Protein AF-A0A7G5SZK9-F1 (afdb_monomer)

Solvent-accessible surface area (backbone atoms only — not comparable to full-atom values): 21863 Å² total; per-residue (Å²): 142,78,86,82,78,80,78,78,75,73,56,66,64,56,52,53,51,54,46,50,54,48,51,48,49,55,51,45,63,61,60,71,59,73,87,65,87,59,78,62,55,69,60,52,50,52,51,52,51,54,49,51,51,47,52,50,53,28,52,51,34,37,75,76,71,31,67,70,58,15,52,53,50,42,54,53,47,50,51,51,49,45,47,75,78,35,41,68,57,52,53,50,48,63,70,43,38,68,59,50,54,51,50,50,54,43,50,52,51,48,53,52,53,48,52,55,40,54,75,68,38,42,29,56,56,50,50,29,46,58,41,27,78,73,40,34,79,42,56,31,34,37,41,92,92,45,75,36,22,32,41,56,42,50,44,50,11,29,15,43,27,42,47,39,50,75,73,66,58,44,62,72,38,23,41,29,37,34,56,70,44,52,76,59,51,64,21,42,49,39,4,39,33,35,42,12,14,27,26,38,28,45,62,83,85,53,43,52,73,61,36,53,48,51,45,57,79,63,59,46,48,29,36,42,32,31,59,93,48,48,67,44,51,59,70,36,53,87,78,49,63,85,82,45,46,64,28,41,32,62,96,66,87,71,64,65,61,84,88,57,89,78,76,64,91,41,100,39,33,43,44,47,48,46,33,75,39,68,54,45,82,92,70,79,49,63,34,79,23,18,75,24,69,34,35,25,33,61,39,82,31,99,81,70,54,69,39,77,42,82,33,22,35,48,54,34,50,52,53,18,44,50,50,34,58,75,66,66,60,51,56,84,34,25,32,32,35,43,49,59,44,41,37,58,68,24,45,29,37,51,48,26,36,30,42,75,57,50,14,25,34,33,47,37,67,64,69,50,51,88,44,47,48,59,47,29,44,75,65,61,11,36,33,68,70,83,55,80,68,55,56,57,49,38,71,71,40,82,89,54,84,55,78,73,68,41,59,60,113

Secondary structure (DSSP, 8-state):
----------HHHHHHHHHHHHHHHHHHHHHSS----S--HHHHHHHHHHHHHHHHHHHHHHHHT-HHHHHHHHHHHHHHHHHHHHHHHHHHHHHHHHHHHHHHHHHHHHHHHHHHHHHHT--HHHHHHHHHHH-TTSEEEEETTEEEEHHHHHHHHHHHHHHHHHTT--TT-BEEEE--SSTHHHHHHHHHHHTT-BEEE--TT--HHHHHHHHHHTT-SEEEEEGGGHHHHHHTTTTS-TTSEEEEE--S-----SSS----S-TTBHHHHHHHSPPPPP---SS--TTSEEEEEEEE-TTSSEEEEEEEHHHHHHHHHHHHHHTT--TT-EEEE-S-TTSIIIIIIIHHHHHHH--EEEE-SS--STTHHHHHHHTT-SEE---HHHHHHHHTSPP-GGGGSS---

Organism: Dioryctria abietella (NCBI:txid305662)

InterPro domains:
  IPR000873 AMP-dependent synthetase/ligase domain [PF00501] (128-400)
  IPR020845 AMP-binding, conserved site [PS00455] (296-307)
  IPR042099 ANL, N-terminal domain [G3DSA:3.40.50.12780] (118-409)

Foldseek 3Di:
DDDDDPPPPPCVVVVVVVVVVVVVVVVVVVVPPDPCPDDPVVLVVVLVVLVVVLVVQLVCCCVPPHNVVSVVSNVVSVVVSCCVNPVVVVVVCVVCVVVVVLVVVLVVVLVVLLVVQVVVLAFLLRLQVVLCVVWVQDFAEAEDPDTQGSVNLQFLLLLLLQLCVVVVDAAAAEEEEAEFWDSNRLSNLSSCQLRNYEYQDDDNPDADPLRQLSCVLRVHQEYEHEPVCVVRCVNCVVVDDPRYQAAYEYDDPQCQDPPDDQDPVDPRDVSSSSSPTGRHPDDGGPHSGQFGFRYWAWDCDPVRHTDTDTDGNSNLSSLQSCCCSVVVNALAFEEEAQDTLSHCLRVRNQSSCCSNSVHHYYIYRHDDLQCPLVSLAVRLGQAYRDDDVSVVSNVPDPDDPSVPVGNHD

Structure (mmCIF, N/CA/C/O backbone):
data_AF-A0A7G5SZK9-F1
#
_entry.id   AF-A0A7G5SZK9-F1
#
loop_
_atom_site.group_PDB
_atom_site.id
_atom_site.type_symbol
_atom_site.label_atom_id
_atom_site.label_alt_id
_atom_site.label_comp_id
_atom_site.label_asym_id
_atom_site.label_entity_id
_atom_site.label_seq_id
_atom_site.pdbx_PDB_ins_code
_atom_site.Cartn_x
_atom_site.Cartn_y
_atom_site.Cartn_z
_atom_site.occupancy
_atom_site.B_iso_or_equiv
_atom_site.auth_seq_id
_atom_site.auth_comp_id
_atom_site.auth_asym_id
_atom_site.auth_atom_id
_atom_site.pdbx_PDB_model_num
ATOM 1 N N . MET A 1 1 ? 46.056 -30.269 36.528 1.00 33.25 1 MET A N 1
ATOM 2 C CA . MET A 1 1 ? 45.031 -30.789 35.600 1.00 33.25 1 MET A CA 1
ATOM 3 C C . MET A 1 1 ? 43.874 -29.805 35.630 1.00 33.25 1 MET A C 1
ATOM 5 O O . MET A 1 1 ? 43.260 -29.691 36.671 1.00 33.25 1 MET A O 1
ATOM 9 N N . THR A 1 2 ? 43.560 -28.975 34.649 1.00 29.98 2 THR A N 1
ATOM 10 C CA . THR A 1 2 ? 44.136 -28.677 33.338 1.00 29.98 2 THR A CA 1
ATOM 11 C C . THR A 1 2 ? 43.606 -27.274 33.038 1.00 29.98 2 THR A C 1
ATOM 13 O O . THR A 1 2 ? 42.399 -27.055 33.059 1.00 29.98 2 THR A O 1
ATOM 16 N N . SER A 1 3 ? 44.500 -26.308 32.870 1.00 23.66 3 SER A N 1
ATOM 17 C CA . SER A 1 3 ? 44.185 -24.918 32.544 1.00 23.66 3 SER A CA 1
ATOM 18 C C . SER A 1 3 ? 43.709 -24.830 31.092 1.00 23.66 3 SER A C 1
ATOM 20 O O . SER A 1 3 ? 44.504 -25.059 30.181 1.00 23.66 3 SER A O 1
ATOM 22 N N . TYR A 1 4 ? 42.437 -24.503 30.858 1.00 25.70 4 TYR A N 1
ATOM 23 C CA . TYR A 1 4 ? 41.963 -24.136 29.522 1.00 25.70 4 TYR A CA 1
ATOM 24 C C . TYR A 1 4 ? 42.263 -22.652 29.284 1.00 25.70 4 TYR A C 1
ATOM 26 O O . TYR A 1 4 ? 41.503 -21.771 29.676 1.00 25.70 4 TYR A O 1
ATOM 34 N N . ASN A 1 5 ? 43.415 -22.393 28.662 1.00 24.80 5 ASN A N 1
ATOM 35 C CA . ASN A 1 5 ? 43.715 -21.118 28.020 1.00 24.80 5 ASN A CA 1
ATOM 36 C C . ASN A 1 5 ? 42.796 -20.976 26.803 1.00 24.80 5 ASN A C 1
ATOM 38 O O . ASN A 1 5 ? 42.947 -21.702 25.820 1.00 24.80 5 ASN A O 1
ATOM 42 N N . VAL A 1 6 ? 41.852 -20.041 26.860 1.00 29.09 6 VAL A N 1
ATOM 43 C CA . VAL A 1 6 ? 41.143 -19.581 25.665 1.00 29.09 6 VAL A CA 1
ATOM 44 C C . VAL A 1 6 ? 42.101 -18.659 24.920 1.00 29.09 6 VAL A C 1
ATOM 46 O O . VAL A 1 6 ? 42.321 -17.517 25.316 1.00 29.09 6 VAL A O 1
ATOM 49 N N . ASN A 1 7 ? 42.716 -19.187 23.865 1.00 25.72 7 ASN A N 1
ATOM 50 C CA . ASN A 1 7 ? 43.464 -18.388 22.909 1.00 25.72 7 ASN A CA 1
ATOM 51 C C . ASN A 1 7 ? 42.435 -17.574 22.111 1.00 25.72 7 ASN A C 1
ATOM 53 O O . ASN A 1 7 ? 41.688 -18.126 21.304 1.00 25.72 7 ASN A O 1
ATOM 57 N N . VAL A 1 8 ? 42.326 -16.280 22.404 1.00 31.42 8 VAL A N 1
ATOM 58 C CA . VAL A 1 8 ? 41.530 -15.354 21.597 1.00 31.42 8 VAL A CA 1
ATOM 59 C C . VAL A 1 8 ? 42.275 -15.190 20.279 1.00 31.42 8 VAL A C 1
ATOM 61 O O . VAL A 1 8 ? 43.293 -14.502 20.215 1.00 31.42 8 VAL A O 1
ATOM 64 N N . ASP A 1 9 ? 41.798 -15.864 19.233 1.00 30.67 9 ASP A N 1
ATOM 65 C CA . ASP A 1 9 ? 42.324 -15.687 17.886 1.00 30.67 9 ASP A CA 1
ATOM 66 C C . ASP A 1 9 ? 42.185 -14.217 17.480 1.00 30.67 9 ASP A C 1
ATOM 68 O O . ASP A 1 9 ? 41.093 -13.690 17.256 1.00 30.67 9 ASP A O 1
ATOM 72 N N . ASN A 1 10 ? 43.335 -13.560 17.350 1.00 33.53 10 ASN A N 1
ATOM 73 C CA . ASN A 1 10 ? 43.523 -12.173 16.929 1.00 33.53 10 ASN A CA 1
ATOM 74 C C . ASN A 1 10 ? 43.204 -11.956 15.426 1.00 33.53 10 ASN A C 1
ATOM 76 O O . ASN A 1 10 ? 43.864 -11.185 14.727 1.00 33.53 10 ASN A O 1
ATOM 80 N N . ASN A 1 11 ? 42.180 -12.636 14.900 1.00 34.06 11 ASN A N 1
ATOM 81 C CA . ASN A 1 11 ? 41.730 -12.520 13.509 1.00 34.06 11 ASN A CA 1
ATOM 82 C C . ASN A 1 11 ? 40.903 -11.249 13.241 1.00 34.06 11 ASN A C 1
ATOM 84 O O . ASN A 1 11 ? 40.685 -10.899 12.079 1.00 34.06 11 ASN A O 1
ATOM 88 N N . MET A 1 12 ? 40.511 -10.502 14.281 1.00 35.59 12 MET A N 1
ATOM 89 C CA . MET A 1 12 ? 39.860 -9.191 14.133 1.00 35.59 12 MET A CA 1
ATOM 90 C C . MET A 1 12 ? 40.781 -8.163 13.449 1.00 35.59 12 MET A C 1
ATOM 92 O O . MET A 1 12 ? 40.343 -7.480 12.527 1.00 35.59 12 MET A O 1
ATOM 96 N N . ASN A 1 13 ? 42.084 -8.156 13.757 1.00 33.22 13 ASN A N 1
ATOM 97 C CA . ASN A 1 13 ? 43.021 -7.195 13.154 1.00 33.22 13 ASN A CA 1
ATOM 98 C C . ASN A 1 13 ? 43.450 -7.553 11.719 1.00 33.22 13 ASN A C 1
ATOM 100 O O . ASN A 1 13 ? 43.794 -6.663 10.944 1.00 33.22 13 ASN A O 1
ATOM 104 N N . LYS A 1 14 ? 43.399 -8.833 11.319 1.00 34.34 14 LYS A N 1
ATOM 105 C CA . LYS A 1 14 ? 43.703 -9.242 9.931 1.00 34.34 14 LYS A CA 1
ATOM 106 C C . LYS A 1 14 ? 42.527 -9.028 8.979 1.00 34.34 14 LYS A C 1
ATOM 108 O O . LYS A 1 14 ? 42.742 -8.759 7.800 1.00 34.34 14 LYS A O 1
ATOM 113 N N . THR A 1 15 ? 41.296 -9.104 9.484 1.00 37.91 15 THR A N 1
ATOM 114 C CA . THR A 1 15 ? 40.091 -8.895 8.667 1.00 37.91 15 THR A CA 1
ATOM 115 C C . THR A 1 15 ? 39.817 -7.404 8.450 1.00 37.91 15 THR A C 1
ATOM 117 O O . THR A 1 15 ? 39.409 -7.018 7.358 1.00 37.91 15 THR A O 1
ATOM 120 N N . GLU A 1 16 ? 40.135 -6.547 9.428 1.00 36.41 16 GLU A N 1
ATOM 121 C CA . GLU A 1 16 ? 40.095 -5.087 9.258 1.00 36.41 16 GLU A CA 1
ATOM 122 C C . GLU A 1 16 ? 41.219 -4.551 8.360 1.00 36.41 16 GLU A C 1
ATOM 124 O O . GLU A 1 16 ? 40.969 -3.635 7.578 1.00 36.41 16 GLU A O 1
ATOM 129 N N . ALA A 1 17 ? 42.418 -5.148 8.390 1.00 39.28 17 ALA A N 1
ATOM 130 C CA . ALA A 1 17 ? 43.493 -4.808 7.454 1.00 39.28 17 ALA A CA 1
ATOM 131 C C . ALA A 1 17 ? 43.149 -5.225 6.008 1.00 39.28 17 ALA A C 1
ATOM 133 O O . ALA A 1 17 ? 43.233 -4.403 5.100 1.00 39.28 17 ALA A O 1
ATOM 134 N N . ASN A 1 18 ? 42.631 -6.444 5.797 1.00 37.59 18 ASN A N 1
ATOM 135 C CA . ASN A 1 18 ? 42.232 -6.915 4.462 1.00 37.59 18 ASN A CA 1
ATOM 136 C C . ASN A 1 18 ? 40.974 -6.221 3.901 1.00 37.59 18 ASN A C 1
ATOM 138 O O . ASN A 1 18 ? 40.843 -6.103 2.683 1.00 37.59 18 ASN A O 1
ATOM 142 N N . ASN A 1 19 ? 40.045 -5.757 4.749 1.00 40.22 19 ASN A N 1
ATOM 143 C CA . ASN A 1 19 ? 38.894 -4.956 4.302 1.00 40.22 19 ASN A CA 1
ATOM 144 C C . ASN A 1 19 ? 39.236 -3.472 4.118 1.00 40.22 19 ASN A C 1
ATOM 146 O O . ASN A 1 19 ? 38.607 -2.813 3.288 1.00 40.22 19 ASN A O 1
ATOM 150 N N . LYS A 1 20 ? 40.242 -2.937 4.825 1.00 39.16 20 LYS A N 1
ATOM 151 C CA . LYS A 1 20 ? 40.809 -1.625 4.489 1.00 39.16 20 LYS A CA 1
ATOM 152 C C . LYS A 1 20 ? 41.528 -1.671 3.147 1.00 39.16 20 LYS A C 1
ATOM 154 O O . LYS A 1 20 ? 41.255 -0.786 2.350 1.00 39.16 20 LYS A O 1
ATOM 159 N N . ASP A 1 21 ? 42.303 -2.713 2.842 1.00 39.75 21 ASP A N 1
ATOM 160 C CA . ASP A 1 21 ? 42.975 -2.867 1.538 1.00 39.75 21 ASP A CA 1
ATOM 161 C C . ASP A 1 21 ? 41.999 -3.145 0.381 1.00 39.75 21 ASP A C 1
ATOM 163 O O . ASP A 1 21 ? 42.161 -2.602 -0.706 1.00 39.75 21 ASP A O 1
ATOM 167 N N . LYS A 1 22 ? 40.918 -3.912 0.598 1.00 40.75 22 LYS A N 1
ATOM 168 C CA . LYS A 1 22 ? 39.890 -4.125 -0.441 1.00 40.75 22 LYS A CA 1
ATOM 169 C C . LYS A 1 22 ? 38.941 -2.944 -0.626 1.00 40.75 22 LYS A C 1
ATOM 171 O O . LYS A 1 22 ? 38.600 -2.631 -1.760 1.00 40.75 22 LYS A O 1
ATOM 176 N N . SER A 1 23 ? 38.539 -2.255 0.447 1.00 40.50 23 SER A N 1
ATOM 177 C CA . SER A 1 23 ? 37.732 -1.035 0.301 1.00 40.50 23 SER A CA 1
ATOM 178 C C . SER A 1 23 ? 38.557 0.131 -0.237 1.00 40.50 23 SER A C 1
ATOM 180 O O . SER A 1 23 ? 38.017 0.927 -0.992 1.00 40.50 23 SER A O 1
ATOM 182 N N . SER A 1 24 ? 39.861 0.204 0.048 1.00 38.75 24 SER A N 1
ATOM 183 C CA . SER A 1 24 ? 40.752 1.150 -0.633 1.00 38.75 24 SER A CA 1
ATOM 184 C C . SER A 1 24 ? 41.002 0.756 -2.088 1.00 38.75 24 SER A C 1
ATOM 186 O O . SER A 1 24 ? 40.956 1.651 -2.916 1.00 38.75 24 SER A O 1
ATOM 188 N N . GLN A 1 25 ? 41.101 -0.531 -2.448 1.00 37.47 25 GLN A N 1
ATOM 189 C CA . GLN A 1 25 ? 41.167 -0.973 -3.854 1.00 37.47 25 GLN A CA 1
ATOM 190 C C . GLN A 1 25 ? 39.866 -0.750 -4.648 1.00 37.47 25 GLN A C 1
ATOM 192 O O . GLN A 1 25 ? 39.928 -0.409 -5.830 1.00 37.47 25 GLN A O 1
ATOM 197 N N . ASP A 1 26 ? 38.689 -0.903 -4.036 1.00 38.34 26 ASP A N 1
ATOM 198 C CA . ASP A 1 26 ? 37.401 -0.633 -4.696 1.00 38.34 26 ASP A CA 1
ATOM 199 C C . ASP A 1 26 ? 37.073 0.875 -4.732 1.00 38.34 26 ASP A C 1
ATOM 201 O O . ASP A 1 26 ? 36.475 1.356 -5.697 1.00 38.34 26 ASP A O 1
ATOM 205 N N . VAL A 1 27 ? 37.547 1.655 -3.751 1.00 40.56 27 VAL A N 1
ATOM 206 C CA . VAL A 1 27 ? 37.526 3.131 -3.785 1.00 40.56 27 VAL A CA 1
ATOM 207 C C . VAL A 1 27 ? 38.582 3.683 -4.756 1.00 40.56 27 VAL A C 1
ATOM 209 O O . VAL A 1 27 ? 38.325 4.692 -5.408 1.00 40.56 27 VAL A O 1
ATOM 212 N N . GLU A 1 28 ? 39.724 3.017 -4.942 1.00 35.69 28 GLU A N 1
ATOM 213 C CA . GLU A 1 28 ? 40.722 3.343 -5.973 1.00 35.69 28 GLU A CA 1
ATOM 214 C C . GLU A 1 28 ? 40.251 2.955 -7.379 1.00 35.69 28 GLU A C 1
ATOM 216 O O . GLU A 1 28 ? 40.466 3.711 -8.326 1.00 35.69 28 GLU A O 1
ATOM 221 N N . ARG A 1 29 ? 39.505 1.851 -7.536 1.00 39.31 29 ARG A N 1
ATOM 222 C CA . ARG A 1 29 ? 38.832 1.515 -8.806 1.00 39.31 29 ARG A CA 1
ATOM 223 C C . ARG A 1 29 ? 37.742 2.514 -9.189 1.00 39.31 29 ARG A C 1
ATOM 225 O O . ARG A 1 29 ? 37.509 2.706 -10.378 1.00 39.31 29 ARG A O 1
ATOM 232 N N . GLY A 1 30 ? 37.113 3.166 -8.210 1.00 34.12 30 GLY A N 1
ATOM 233 C CA . GLY A 1 30 ? 36.199 4.292 -8.427 1.00 34.12 30 GLY A CA 1
ATOM 234 C C . GLY A 1 30 ? 36.889 5.652 -8.609 1.00 34.12 30 GLY A C 1
ATOM 235 O O . GLY A 1 30 ? 36.272 6.557 -9.160 1.00 34.12 30 GLY A O 1
ATOM 236 N N . LYS A 1 31 ? 38.152 5.802 -8.181 1.00 34.56 31 LYS A N 1
ATOM 237 C CA . LYS A 1 31 ? 38.952 7.034 -8.332 1.00 34.56 31 LYS A CA 1
ATOM 238 C C . LYS A 1 31 ? 39.779 7.102 -9.618 1.00 34.56 31 LYS A C 1
ATOM 240 O O . LYS A 1 31 ? 40.182 8.192 -9.996 1.00 34.56 31 LYS A O 1
ATOM 245 N N . ASN A 1 32 ? 39.988 5.982 -10.310 1.00 32.88 32 ASN A N 1
ATOM 246 C CA . ASN A 1 32 ? 40.628 5.958 -11.635 1.00 32.88 32 ASN A CA 1
ATOM 247 C C . ASN A 1 32 ? 39.644 6.165 -12.800 1.00 32.88 32 ASN A C 1
ATOM 249 O O . ASN A 1 32 ? 39.992 5.931 -13.956 1.00 32.88 32 ASN A O 1
ATOM 253 N N . VAL A 1 33 ? 38.414 6.598 -12.517 1.00 42.59 33 VAL A N 1
ATOM 254 C CA . VAL A 1 33 ? 37.554 7.201 -13.536 1.00 42.59 33 VAL A CA 1
ATOM 255 C C . VAL A 1 33 ? 37.837 8.693 -13.498 1.00 42.59 33 VAL A C 1
ATOM 257 O O . VAL A 1 33 ? 37.246 9.406 -12.696 1.00 42.59 33 VAL A O 1
ATOM 260 N N . ASP A 1 34 ? 38.807 9.090 -14.319 1.00 39.09 34 ASP A N 1
ATOM 261 C CA . ASP A 1 34 ? 39.146 10.449 -14.737 1.00 39.09 34 ASP A CA 1
ATOM 262 C C . ASP A 1 34 ? 38.216 11.537 -14.172 1.00 39.09 34 ASP A C 1
ATOM 264 O O . ASP A 1 34 ? 37.146 11.819 -14.720 1.00 39.09 34 ASP A O 1
ATOM 268 N N . ASP A 1 35 ? 38.668 12.196 -13.104 1.00 38.31 35 ASP A N 1
ATOM 269 C CA . ASP A 1 35 ? 38.233 13.546 -12.744 1.00 38.31 35 ASP A CA 1
ATOM 270 C C . ASP A 1 35 ? 38.831 14.529 -13.770 1.00 38.31 35 ASP A C 1
ATOM 272 O O . ASP A 1 35 ? 39.685 15.359 -13.466 1.00 38.31 35 ASP A O 1
ATOM 276 N N . ASP A 1 36 ? 38.442 14.374 -15.040 1.00 43.56 36 ASP A N 1
ATOM 277 C CA . ASP A 1 36 ? 38.748 15.319 -16.111 1.00 43.56 36 ASP A CA 1
ATOM 278 C C . ASP A 1 36 ? 37.611 16.342 -16.169 1.00 43.56 36 ASP A C 1
ATOM 280 O O . ASP A 1 36 ? 36.736 16.336 -17.036 1.00 43.56 36 ASP A O 1
ATOM 284 N N . SER A 1 37 ? 37.603 17.223 -15.169 1.00 44.62 37 SER A N 1
ATOM 285 C CA . SER A 1 37 ? 36.810 18.455 -15.165 1.00 44.62 37 SER A CA 1
ATOM 286 C C . SER A 1 37 ? 37.367 19.511 -16.134 1.00 44.62 37 SER A C 1
ATOM 288 O O . SER A 1 37 ? 36.857 20.633 -16.195 1.00 44.62 37 SER A O 1
ATOM 290 N N . SER A 1 38 ? 38.375 19.164 -16.946 1.00 54.31 38 SER A N 1
ATOM 291 C CA . SER A 1 38 ? 38.779 19.965 -18.090 1.00 54.31 38 SER A CA 1
ATOM 292 C C . SER A 1 38 ? 37.915 19.591 -19.295 1.00 54.31 38 SER A C 1
ATOM 294 O O . SER A 1 38 ? 37.704 18.429 -19.635 1.00 54.31 38 SER A O 1
ATOM 296 N N . THR A 1 39 ? 37.347 20.600 -19.954 1.00 58.34 39 THR A N 1
ATOM 297 C CA . THR A 1 39 ? 36.676 20.364 -21.235 1.00 58.34 39 THR A CA 1
ATOM 298 C C . THR A 1 39 ? 37.719 19.738 -22.168 1.00 58.34 39 THR A C 1
ATOM 300 O O . THR A 1 39 ? 38.795 20.325 -22.292 1.00 58.34 39 THR A O 1
ATOM 303 N N . PRO A 1 40 ? 37.467 18.589 -22.827 1.00 76.50 40 PRO A N 1
ATOM 304 C CA . PRO A 1 40 ? 38.480 17.922 -23.634 1.00 76.50 40 PRO A CA 1
ATOM 305 C C . PRO A 1 40 ? 38.638 18.692 -24.947 1.00 76.50 40 PRO A C 1
ATOM 307 O O . PRO A 1 40 ? 38.138 18.287 -25.999 1.00 76.50 40 PRO A O 1
ATOM 310 N N . TRP A 1 41 ? 39.315 19.838 -24.879 1.00 81.75 41 TRP A N 1
ATOM 311 C CA . TRP A 1 41 ? 39.495 20.788 -25.971 1.00 81.75 41 TRP A CA 1
ATOM 312 C C . TRP A 1 41 ? 40.069 20.107 -27.211 1.00 81.75 41 TRP A C 1
ATOM 314 O O . TRP A 1 41 ? 39.651 20.424 -28.315 1.00 81.75 41 TRP A O 1
ATOM 324 N N . GLY A 1 42 ? 40.916 19.085 -27.045 1.00 82.88 42 GLY A N 1
ATOM 325 C CA . GLY A 1 42 ? 41.408 18.264 -28.154 1.00 82.88 42 GLY A CA 1
ATOM 326 C C . GLY A 1 42 ? 40.299 17.549 -28.940 1.00 82.88 42 GLY A C 1
ATOM 327 O O . GLY A 1 42 ? 40.318 17.556 -30.169 1.00 82.88 42 GLY A O 1
ATOM 328 N N . LYS A 1 43 ? 39.284 16.992 -28.262 1.00 82.94 43 LYS A N 1
ATOM 329 C CA . LYS A 1 43 ? 38.121 16.376 -28.930 1.00 82.94 43 LYS A CA 1
ATOM 330 C C . LYS A 1 43 ? 37.246 17.428 -29.605 1.00 82.94 43 LYS A C 1
ATOM 332 O O . LYS A 1 43 ? 36.807 17.207 -30.728 1.00 82.94 43 LYS A O 1
ATOM 337 N N . ILE A 1 44 ? 37.028 18.572 -28.956 1.00 85.62 44 ILE A N 1
ATOM 338 C CA . ILE A 1 44 ? 36.222 19.669 -29.516 1.00 85.62 44 ILE A CA 1
ATOM 339 C C . ILE A 1 44 ? 36.891 20.256 -30.762 1.00 85.62 44 ILE A C 1
ATOM 341 O O . ILE A 1 44 ? 36.236 20.424 -31.785 1.00 85.62 44 ILE A O 1
ATOM 345 N N . ILE A 1 45 ? 38.199 20.506 -30.715 1.00 89.50 45 ILE A N 1
ATOM 346 C CA . ILE A 1 45 ? 38.972 21.000 -31.858 1.00 89.50 45 ILE A CA 1
ATOM 347 C C . ILE A 1 45 ? 38.919 19.987 -33.008 1.00 89.50 45 ILE A C 1
ATOM 349 O O . ILE A 1 45 ? 38.627 20.372 -34.138 1.00 89.50 45 ILE A O 1
ATOM 353 N N . ALA A 1 46 ? 39.104 18.691 -32.733 1.00 87.25 46 ALA A N 1
ATOM 354 C CA . ALA A 1 46 ? 38.973 17.645 -33.749 1.00 87.25 46 ALA A CA 1
ATOM 355 C C . ALA A 1 46 ? 37.563 17.598 -34.370 1.00 87.25 46 ALA A C 1
ATOM 357 O O . ALA A 1 46 ? 37.430 17.457 -35.585 1.00 87.25 46 ALA A O 1
ATOM 358 N N . MET A 1 47 ? 36.514 17.773 -33.561 1.00 88.94 47 MET A N 1
ATOM 359 C CA . MET A 1 47 ? 35.127 17.857 -34.028 1.00 88.94 47 MET A CA 1
ATOM 360 C C . MET A 1 47 ? 34.882 19.086 -34.913 1.00 88.94 47 MET A C 1
ATOM 362 O O . MET A 1 47 ? 34.212 18.961 -35.936 1.00 88.94 47 MET A O 1
ATOM 366 N N . VAL A 1 48 ? 35.421 20.255 -34.552 1.00 90.38 48 VAL A N 1
ATOM 367 C CA . VAL A 1 48 ? 35.290 21.496 -35.337 1.00 90.38 48 VAL A CA 1
ATOM 368 C C . VAL A 1 48 ? 36.037 21.384 -36.667 1.00 90.38 48 VAL A C 1
ATOM 370 O O . VAL A 1 48 ? 35.485 21.736 -37.708 1.00 90.38 48 VAL A O 1
ATOM 373 N N . ILE A 1 49 ? 37.256 20.836 -36.658 1.00 91.25 49 ILE A N 1
ATOM 374 C CA . ILE A 1 49 ? 38.040 20.602 -37.878 1.00 91.25 49 ILE A CA 1
ATOM 375 C C . ILE A 1 49 ? 37.311 19.621 -38.801 1.00 91.25 49 ILE A C 1
ATOM 377 O O . ILE A 1 49 ? 37.161 19.897 -39.989 1.00 91.25 49 ILE A O 1
ATOM 381 N N . ALA A 1 50 ? 36.801 18.507 -38.269 1.00 89.62 50 ALA A N 1
ATOM 382 C CA . ALA A 1 50 ? 36.046 17.540 -39.063 1.00 89.62 50 ALA A CA 1
ATOM 383 C C . ALA A 1 50 ? 34.765 18.149 -39.666 1.00 89.62 50 ALA A C 1
ATOM 385 O O . ALA A 1 50 ? 34.421 17.837 -40.806 1.00 89.62 50 ALA A O 1
ATOM 386 N N . LEU A 1 51 ? 34.097 19.063 -38.949 1.00 90.81 51 LEU A N 1
ATOM 387 C CA . LEU A 1 51 ? 32.943 19.804 -39.465 1.00 90.81 51 LEU A CA 1
ATOM 388 C C . LEU A 1 51 ? 33.339 20.753 -40.611 1.00 90.81 51 LEU A C 1
ATOM 390 O O . LEU A 1 51 ? 32.650 20.813 -41.626 1.00 90.81 51 LEU A O 1
ATOM 394 N N . ALA A 1 52 ? 34.467 21.459 -40.482 1.00 89.75 52 ALA A N 1
ATOM 395 C CA . ALA A 1 52 ? 34.987 22.341 -41.527 1.00 89.75 52 ALA A CA 1
ATOM 396 C C . ALA A 1 52 ? 35.379 21.566 -42.799 1.00 89.75 52 ALA A C 1
ATOM 398 O O . ALA A 1 52 ? 35.045 21.991 -43.906 1.00 89.75 52 ALA A O 1
ATOM 399 N N . VAL A 1 53 ? 36.019 20.399 -42.650 1.00 90.88 53 VAL A N 1
ATOM 400 C CA . VAL A 1 53 ? 36.352 19.493 -43.767 1.00 90.88 53 VAL A CA 1
ATOM 401 C C . VAL A 1 53 ? 35.086 19.000 -44.471 1.00 90.88 53 VAL A C 1
ATOM 403 O O . VAL A 1 53 ? 35.028 18.986 -45.699 1.00 90.88 53 VAL A O 1
ATOM 406 N N . LEU A 1 54 ? 34.052 18.646 -43.706 1.00 91.69 54 LEU A N 1
ATOM 407 C CA . LEU A 1 54 ? 32.756 18.230 -44.240 1.00 91.69 54 LEU A CA 1
ATOM 408 C C . LEU A 1 54 ? 32.095 19.348 -45.061 1.00 91.69 54 LEU A C 1
ATOM 410 O O . LEU A 1 54 ? 31.666 19.096 -46.188 1.00 91.69 54 LEU A O 1
ATOM 414 N N . VAL A 1 55 ? 32.059 20.584 -44.548 1.00 91.75 55 VAL A N 1
ATOM 415 C CA . VAL A 1 55 ? 31.498 21.744 -45.268 1.00 91.75 55 VAL A CA 1
ATOM 416 C C . VAL A 1 55 ? 32.278 22.030 -46.555 1.00 91.75 55 VAL A C 1
ATOM 418 O O . VAL A 1 55 ? 31.668 22.238 -47.604 1.00 91.75 55 VAL A O 1
ATOM 421 N N . ALA A 1 56 ? 33.613 21.983 -46.508 1.00 90.88 56 ALA A N 1
ATOM 422 C CA . ALA A 1 56 ? 34.457 22.189 -47.683 1.00 90.88 56 ALA A CA 1
ATOM 423 C C . ALA A 1 56 ? 34.225 21.112 -48.760 1.00 90.88 56 ALA A C 1
ATOM 425 O O . ALA A 1 56 ? 34.076 21.446 -49.935 1.00 90.88 56 ALA A O 1
ATOM 426 N N . ALA A 1 57 ? 34.114 19.836 -48.374 1.00 89.06 57 ALA A N 1
ATOM 427 C CA . ALA A 1 57 ? 33.820 18.741 -49.301 1.00 89.06 57 ALA A CA 1
ATOM 428 C C . ALA A 1 57 ? 32.443 18.896 -49.976 1.00 89.06 57 ALA A C 1
ATOM 430 O O . ALA A 1 57 ? 32.305 18.652 -51.179 1.00 89.06 57 ALA A O 1
ATOM 431 N N . CYS A 1 58 ? 31.433 19.359 -49.231 1.00 90.56 58 CYS A N 1
ATOM 432 C CA . CYS A 1 58 ? 30.104 19.647 -49.780 1.00 90.56 58 CYS A CA 1
ATOM 433 C C . CYS A 1 58 ? 30.134 20.834 -50.755 1.00 90.56 58 CYS A C 1
ATOM 435 O O . CYS A 1 58 ? 29.504 20.774 -51.809 1.00 90.56 58 CYS A O 1
ATOM 437 N N . ALA A 1 59 ? 30.889 21.892 -50.443 1.00 90.00 59 ALA A N 1
ATOM 438 C CA . ALA A 1 59 ? 31.030 23.056 -51.317 1.00 90.00 59 ALA A CA 1
ATOM 439 C C . ALA A 1 59 ? 31.754 22.711 -52.630 1.00 90.00 59 ALA A C 1
ATOM 441 O O . ALA A 1 59 ? 31.308 23.115 -53.700 1.00 90.00 59 ALA A O 1
ATOM 442 N N . VAL A 1 60 ? 32.830 21.919 -52.569 1.00 92.62 60 VAL A N 1
ATOM 443 C CA . VAL A 1 60 ? 33.572 21.478 -53.764 1.00 92.62 60 VAL A CA 1
ATOM 444 C C . VAL A 1 60 ? 32.680 20.640 -54.680 1.00 92.62 60 VAL A C 1
ATOM 446 O O . VAL A 1 60 ? 32.590 20.912 -55.872 1.00 92.62 60 VAL A O 1
ATOM 449 N N . THR A 1 61 ? 31.967 19.660 -54.132 1.00 91.88 61 THR A N 1
ATOM 450 C CA . THR A 1 61 ? 31.076 18.792 -54.923 1.00 91.88 61 THR A CA 1
ATOM 451 C C . THR A 1 61 ? 29.872 19.544 -55.492 1.00 91.88 61 THR A C 1
ATOM 453 O O . THR A 1 61 ? 29.449 19.262 -56.608 1.00 91.88 61 THR A O 1
ATOM 456 N N . TRP A 1 62 ? 29.371 20.564 -54.790 1.00 92.12 62 TRP A N 1
ATOM 457 C CA . TRP A 1 62 ? 28.331 21.447 -55.319 1.00 92.12 62 TRP A CA 1
ATOM 458 C C . TRP A 1 62 ? 28.827 22.293 -56.498 1.00 92.12 62 TRP A C 1
ATOM 460 O O . TRP A 1 62 ? 28.107 22.458 -57.479 1.00 92.12 62 TRP A O 1
ATOM 470 N N . ILE A 1 63 ? 30.037 22.856 -56.396 1.00 92.56 63 ILE A N 1
ATOM 471 C CA . ILE A 1 63 ? 30.599 23.764 -57.409 1.00 92.56 63 ILE A CA 1
ATOM 472 C C . ILE A 1 63 ? 31.009 23.010 -58.678 1.00 92.56 63 ILE A C 1
ATOM 474 O O . ILE A 1 63 ? 30.796 23.516 -59.777 1.00 92.56 63 ILE A O 1
ATOM 478 N N . TYR A 1 64 ? 31.621 21.834 -58.531 1.00 92.31 64 TYR A N 1
ATOM 479 C CA . TYR A 1 64 ? 32.284 21.140 -59.640 1.00 92.31 64 TYR A CA 1
ATOM 480 C C . TYR A 1 64 ? 31.477 19.995 -60.258 1.00 92.31 64 TYR A C 1
ATOM 482 O O . TYR A 1 64 ? 31.904 19.456 -61.275 1.00 92.31 64 TYR A O 1
ATOM 490 N N . ASP A 1 65 ? 30.344 19.616 -59.669 1.00 90.75 65 ASP A N 1
ATOM 491 C CA . ASP A 1 65 ? 29.550 18.484 -60.145 1.00 90.75 65 ASP A CA 1
ATOM 492 C C . ASP A 1 65 ? 28.046 18.796 -60.120 1.00 90.75 65 ASP A C 1
ATOM 494 O O . ASP A 1 65 ? 27.502 19.309 -61.100 1.00 90.75 65 ASP A O 1
ATOM 498 N N . SER A 1 66 ? 27.351 18.550 -59.003 1.00 92.31 66 SER A N 1
ATOM 499 C CA . SER A 1 66 ? 25.929 18.881 -58.875 1.00 92.31 66 SER A CA 1
ATOM 500 C C . SER A 1 66 ? 25.478 19.008 -57.417 1.00 92.31 66 SER A C 1
ATOM 502 O O . SER A 1 66 ? 26.094 18.495 -56.481 1.00 92.31 66 SER A O 1
ATOM 504 N N . TRP A 1 67 ? 24.324 19.643 -57.202 1.00 90.62 67 TRP A N 1
ATOM 505 C CA . TRP A 1 67 ? 23.712 19.718 -55.870 1.00 90.62 67 TRP A CA 1
ATOM 506 C C . TRP A 1 67 ? 23.307 18.335 -55.321 1.00 90.62 67 TRP A C 1
ATOM 508 O O . TRP A 1 67 ? 23.306 18.118 -54.110 1.00 90.62 67 TRP A O 1
ATOM 518 N N . GLN A 1 68 ? 22.988 17.381 -56.203 1.00 93.50 68 GLN A N 1
ATOM 519 C CA . GLN A 1 68 ? 22.580 16.021 -55.834 1.00 93.50 68 GLN A CA 1
ATOM 520 C C . GLN A 1 68 ? 23.758 15.223 -55.275 1.00 93.50 68 GLN A C 1
ATOM 522 O O . GLN A 1 68 ? 23.614 14.536 -54.263 1.00 93.50 68 GLN A O 1
ATOM 527 N N . THR A 1 69 ? 24.933 15.343 -55.895 1.00 90.56 69 THR A N 1
ATOM 528 C CA . THR A 1 69 ? 26.150 14.674 -55.424 1.00 90.56 69 THR A CA 1
ATOM 529 C C . THR A 1 69 ? 26.689 15.319 -54.153 1.00 90.56 69 THR A C 1
ATOM 531 O O . THR A 1 69 ? 27.097 14.605 -53.236 1.00 90.56 69 THR A O 1
ATOM 534 N N . SER A 1 70 ? 26.549 16.640 -54.004 1.00 91.44 70 SER A N 1
ATOM 535 C CA . SER A 1 70 ? 26.817 17.331 -52.735 1.00 91.44 70 SER A CA 1
ATOM 536 C C . SER A 1 70 ? 25.961 16.800 -51.571 1.00 91.44 70 SER A C 1
ATOM 538 O O . SER A 1 70 ? 26.488 16.536 -50.489 1.00 91.44 70 SER A O 1
ATOM 540 N N . LEU A 1 71 ? 24.664 16.531 -51.788 1.00 92.44 71 LEU A N 1
ATOM 541 C CA . LEU A 1 71 ? 23.797 15.921 -50.766 1.00 92.44 71 LEU A CA 1
ATOM 542 C C . LEU A 1 71 ? 24.223 14.498 -50.379 1.00 92.44 71 LEU A C 1
ATOM 544 O O . LEU A 1 71 ? 24.152 14.134 -49.204 1.00 92.44 71 LEU A O 1
ATOM 548 N N . GLN A 1 72 ? 24.671 13.691 -51.344 1.00 92.00 72 GLN A N 1
ATOM 549 C CA . GLN A 1 72 ? 25.172 12.339 -51.073 1.00 92.00 72 GLN A CA 1
ATOM 550 C C . GLN A 1 72 ? 26.461 12.380 -50.242 1.00 92.00 72 GLN A C 1
ATOM 552 O O . GLN A 1 72 ? 26.581 11.657 -49.251 1.00 92.00 72 GLN A O 1
ATOM 557 N N . VAL A 1 73 ? 27.398 13.266 -50.597 1.00 91.12 73 VAL A N 1
ATOM 558 C CA . VAL A 1 73 ? 28.649 13.474 -49.852 1.00 91.12 73 VAL A CA 1
ATOM 559 C C . VAL A 1 73 ? 28.366 13.979 -48.441 1.00 91.12 73 VAL A C 1
ATOM 561 O O . VAL A 1 73 ? 28.937 13.454 -47.484 1.00 91.12 73 VAL A O 1
ATOM 564 N N . LEU A 1 74 ? 27.433 14.923 -48.287 1.00 91.56 74 LEU A N 1
ATOM 565 C CA . LEU A 1 74 ? 26.988 15.400 -46.981 1.00 91.56 74 LEU A CA 1
ATOM 566 C C . LEU A 1 74 ? 26.469 14.245 -46.116 1.00 91.56 74 LEU A C 1
ATOM 568 O O . LEU A 1 74 ? 26.907 14.090 -44.978 1.00 91.56 74 LEU A O 1
ATOM 572 N N . ALA A 1 75 ? 25.577 13.407 -46.651 1.00 91.38 75 ALA A N 1
ATOM 573 C CA . ALA A 1 75 ? 25.012 12.279 -45.914 1.00 91.38 75 ALA A CA 1
ATOM 574 C C . ALA A 1 75 ? 26.091 11.284 -45.443 1.00 91.38 75 ALA A C 1
ATOM 576 O O . ALA A 1 75 ? 26.084 10.877 -44.278 1.00 91.38 75 ALA A O 1
ATOM 577 N N . ILE A 1 76 ? 27.046 10.931 -46.314 1.00 93.00 76 ILE A N 1
ATOM 578 C CA . ILE A 1 76 ? 28.153 10.019 -45.981 1.00 93.00 76 ILE A CA 1
ATOM 579 C C . ILE A 1 76 ? 29.057 10.634 -44.910 1.00 93.00 76 ILE A C 1
ATOM 581 O O . ILE A 1 76 ? 29.355 9.988 -43.906 1.00 93.00 76 ILE A O 1
ATOM 585 N N . MET A 1 77 ? 29.469 11.889 -45.088 1.00 91.12 77 MET A N 1
ATOM 586 C CA . MET A 1 77 ? 30.383 12.560 -44.163 1.00 91.12 77 MET A CA 1
ATOM 587 C C . MET A 1 77 ? 29.743 12.793 -42.792 1.00 91.12 77 MET A C 1
ATOM 589 O O . MET A 1 77 ? 30.414 12.620 -41.776 1.00 91.12 77 MET A O 1
ATOM 593 N N . VAL A 1 78 ? 28.442 13.107 -42.736 1.00 91.56 78 VAL A N 1
ATOM 594 C CA . VAL A 1 78 ? 27.686 13.180 -41.476 1.00 91.56 78 VAL A CA 1
ATOM 595 C C . VAL A 1 78 ? 27.624 11.809 -40.801 1.00 91.56 78 VAL A C 1
ATOM 597 O O . VAL A 1 78 ? 27.853 11.723 -39.596 1.00 91.56 78 VAL A O 1
ATOM 600 N N . ALA A 1 79 ? 27.371 10.727 -41.544 1.00 89.00 79 ALA A N 1
ATOM 601 C CA . ALA A 1 79 ? 27.357 9.379 -40.977 1.00 89.00 79 ALA A CA 1
ATOM 602 C C . ALA A 1 79 ? 28.728 8.988 -40.397 1.00 89.00 79 ALA A C 1
ATOM 604 O O . ALA A 1 79 ? 28.803 8.510 -39.266 1.00 89.00 79 ALA A O 1
ATOM 605 N N . VAL A 1 80 ? 29.817 9.257 -41.126 1.00 90.81 80 VAL A N 1
ATOM 606 C CA . VAL A 1 80 ? 31.193 9.027 -40.657 1.00 90.81 80 VAL A CA 1
ATOM 607 C C . VAL A 1 80 ? 31.493 9.864 -39.413 1.00 90.81 80 VAL A C 1
ATOM 609 O O . VAL A 1 80 ? 32.008 9.335 -38.431 1.00 90.81 80 VAL A O 1
ATOM 612 N N . TYR A 1 81 ? 31.122 11.145 -39.415 1.00 90.69 81 TYR A N 1
ATOM 613 C CA . TYR A 1 81 ? 31.284 12.039 -38.269 1.00 90.69 81 TYR A CA 1
ATOM 614 C C . TYR A 1 81 ? 30.549 11.513 -37.027 1.00 90.69 81 TYR A C 1
ATOM 616 O O . TYR A 1 81 ? 31.128 11.434 -35.943 1.00 90.69 81 TYR A O 1
ATOM 624 N N . ILE A 1 82 ? 29.292 11.090 -37.189 1.00 89.69 82 ILE A N 1
ATOM 625 C CA . ILE A 1 82 ? 28.487 10.505 -36.115 1.00 89.69 82 ILE A CA 1
ATOM 626 C C . ILE A 1 82 ? 29.144 9.227 -35.579 1.00 89.69 82 ILE A C 1
ATOM 628 O O . ILE A 1 82 ? 29.257 9.060 -34.367 1.00 89.69 82 ILE A O 1
ATOM 632 N N . VAL A 1 83 ? 29.627 8.336 -36.446 1.00 88.56 83 VAL A N 1
ATOM 633 C CA . VAL A 1 83 ? 30.316 7.117 -36.004 1.00 88.56 83 VAL A CA 1
ATOM 634 C C . VAL A 1 83 ? 31.608 7.468 -35.260 1.00 88.56 83 VAL A C 1
ATOM 636 O O . VAL A 1 83 ? 31.803 7.007 -34.144 1.00 88.56 83 VAL A O 1
ATOM 639 N N . ILE A 1 84 ? 32.466 8.337 -35.790 1.00 88.62 84 ILE A N 1
ATOM 640 C CA . ILE A 1 84 ? 33.760 8.655 -35.160 1.00 88.62 84 ILE A CA 1
ATOM 641 C C . ILE A 1 84 ? 33.579 9.325 -33.794 1.00 88.62 84 ILE A C 1
ATOM 643 O O . ILE A 1 84 ? 34.203 8.919 -32.812 1.00 88.62 84 ILE A O 1
ATOM 647 N N . PHE A 1 85 ? 32.722 10.343 -33.713 1.00 90.19 85 PHE A N 1
ATOM 648 C CA . PHE A 1 85 ? 32.618 11.175 -32.514 1.00 90.19 85 PHE A CA 1
ATOM 649 C C . PHE A 1 85 ? 31.526 10.715 -31.542 1.00 90.19 85 PHE A C 1
ATOM 651 O O . PHE A 1 85 ? 31.615 11.007 -30.349 1.00 90.19 85 PHE A O 1
ATOM 658 N N . PHE A 1 86 ? 30.536 9.947 -32.008 1.00 90.88 86 PHE A N 1
ATOM 659 C CA . PHE A 1 86 ? 29.385 9.517 -31.208 1.00 90.88 86 PHE A CA 1
ATOM 660 C C . PHE A 1 86 ? 29.182 7.991 -31.159 1.00 90.88 86 PHE A C 1
ATOM 662 O O . PHE A 1 86 ? 28.165 7.558 -30.613 1.00 90.88 86 PHE A O 1
ATOM 669 N N . TYR A 1 87 ? 30.129 7.144 -31.611 1.00 88.88 87 TYR A N 1
ATOM 670 C CA . TYR A 1 87 ? 29.963 5.675 -31.525 1.00 88.88 87 TYR A CA 1
ATOM 671 C C . TYR A 1 87 ? 29.635 5.188 -30.111 1.00 88.88 87 TYR A C 1
ATOM 673 O O . TYR A 1 87 ? 28.800 4.304 -29.962 1.00 88.88 87 TYR A O 1
ATOM 681 N N . ARG A 1 88 ? 30.260 5.753 -29.062 1.00 89.12 88 ARG A N 1
ATOM 682 C CA . ARG A 1 88 ? 29.990 5.346 -27.669 1.00 89.12 88 ARG A CA 1
ATOM 683 C C . ARG A 1 88 ? 28.540 5.614 -27.299 1.00 89.12 88 ARG A C 1
ATOM 685 O O . ARG A 1 88 ? 27.911 4.771 -26.670 1.00 89.12 88 ARG A O 1
ATOM 692 N N . TRP A 1 89 ? 28.021 6.771 -27.700 1.00 91.44 89 TRP A N 1
ATOM 693 C CA . TRP A 1 89 ? 26.630 7.129 -27.461 1.00 91.44 89 TRP A CA 1
ATOM 694 C C . TRP A 1 89 ? 25.692 6.205 -28.238 1.00 91.44 89 TRP A C 1
ATOM 696 O O . TRP A 1 89 ? 24.765 5.672 -27.643 1.00 91.44 89 TRP A O 1
ATOM 706 N N . ILE A 1 90 ? 25.972 5.936 -29.520 1.00 90.56 90 ILE A N 1
ATOM 707 C CA . ILE A 1 90 ? 25.174 5.011 -30.342 1.00 90.56 90 ILE A CA 1
ATOM 708 C C . ILE A 1 90 ? 25.185 3.602 -29.749 1.00 90.56 90 ILE A C 1
ATOM 710 O O . ILE A 1 90 ? 24.136 2.985 -29.613 1.00 90.56 90 ILE A O 1
ATOM 714 N N . TYR A 1 91 ? 26.356 3.101 -29.361 1.00 91.62 91 TYR A N 1
ATOM 715 C CA . TYR A 1 91 ? 26.513 1.792 -28.737 1.00 91.62 91 TYR A CA 1
ATOM 716 C C . TYR A 1 91 ? 25.689 1.682 -27.452 1.00 91.62 91 TYR A C 1
ATOM 718 O O . TYR A 1 91 ? 24.907 0.745 -27.301 1.00 91.62 91 TYR A O 1
ATOM 726 N N . VAL A 1 92 ? 25.805 2.667 -26.552 1.00 93.06 92 VAL A N 1
ATOM 727 C CA . VAL A 1 92 ? 25.002 2.713 -25.323 1.00 93.06 92 VAL A CA 1
ATOM 728 C C . VAL A 1 92 ? 23.514 2.810 -25.655 1.00 93.06 92 VAL A C 1
ATOM 730 O O . VAL A 1 92 ? 22.736 2.050 -25.092 1.00 93.06 92 VAL A O 1
ATOM 733 N N . ALA A 1 93 ? 23.117 3.669 -26.597 1.00 93.06 93 ALA A N 1
ATOM 734 C CA . ALA A 1 93 ? 21.726 3.831 -27.006 1.00 93.06 93 ALA A CA 1
ATOM 735 C C . ALA A 1 93 ? 21.138 2.532 -27.575 1.00 93.06 93 ALA A C 1
ATOM 737 O O . ALA A 1 93 ? 20.022 2.171 -27.223 1.00 93.06 93 ALA A O 1
ATOM 738 N N . ILE A 1 94 ? 21.884 1.789 -28.398 1.00 94.44 94 ILE A N 1
ATOM 739 C CA . ILE A 1 94 ? 21.462 0.480 -28.920 1.00 94.44 94 ILE A CA 1
ATOM 740 C C . ILE A 1 94 ? 21.333 -0.537 -27.781 1.00 94.44 94 ILE A C 1
ATOM 742 O O . ILE A 1 94 ? 20.341 -1.264 -27.721 1.00 94.44 94 ILE A O 1
ATOM 746 N N . LEU A 1 95 ? 22.298 -0.576 -26.857 1.00 95.19 95 LEU A N 1
ATOM 747 C CA . LEU A 1 95 ? 22.259 -1.494 -25.717 1.00 95.19 95 LEU A CA 1
ATOM 748 C C . LEU A 1 95 ? 21.116 -1.191 -24.741 1.00 95.19 95 LEU A C 1
ATOM 750 O O . LEU A 1 95 ? 20.525 -2.121 -24.189 1.00 95.19 95 LEU A O 1
ATOM 754 N N . THR A 1 96 ? 20.789 0.083 -24.506 1.00 95.31 96 THR A N 1
ATOM 755 C CA . THR A 1 96 ? 19.718 0.469 -23.575 1.00 95.31 96 THR A CA 1
ATOM 756 C C . THR A 1 96 ? 18.351 0.564 -24.239 1.00 95.31 96 THR A C 1
ATOM 758 O O . THR A 1 96 ? 17.346 0.444 -23.536 1.00 95.31 96 THR A O 1
ATOM 761 N N . ALA A 1 97 ? 18.279 0.690 -25.568 1.00 95.50 97 ALA A N 1
ATOM 762 C CA . ALA A 1 97 ? 17.031 0.836 -26.313 1.00 95.50 97 ALA A CA 1
ATOM 763 C C . ALA A 1 97 ? 15.956 -0.197 -25.927 1.00 95.50 97 ALA A C 1
ATOM 765 O O . ALA A 1 97 ? 14.834 0.223 -25.649 1.00 95.50 97 ALA A O 1
ATOM 766 N N . PRO A 1 98 ? 16.230 -1.515 -25.809 1.00 94.00 98 PRO A N 1
ATOM 767 C CA . PRO A 1 98 ? 15.202 -2.479 -25.406 1.00 94.00 98 PRO A CA 1
ATOM 768 C C . PRO A 1 98 ? 14.588 -2.176 -24.030 1.00 94.00 98 PRO A C 1
ATOM 770 O O . PRO A 1 98 ? 13.370 -2.267 -23.849 1.00 94.00 98 PRO A O 1
ATOM 773 N N . ARG A 1 99 ? 15.421 -1.783 -23.057 1.00 93.50 99 ARG A N 1
ATOM 774 C CA . ARG A 1 99 ? 14.975 -1.364 -21.721 1.00 93.50 99 ARG A CA 1
ATOM 775 C C . ARG A 1 99 ? 14.154 -0.081 -21.812 1.00 93.50 99 ARG A C 1
ATOM 777 O O . ARG A 1 99 ? 13.095 -0.001 -21.193 1.00 93.50 99 ARG A O 1
ATOM 784 N N . ASP A 1 100 ? 14.623 0.890 -22.586 1.00 94.12 100 ASP A N 1
ATOM 785 C CA . ASP A 1 100 ? 14.019 2.218 -22.687 1.00 94.12 100 ASP A CA 1
ATOM 786 C C . ASP A 1 100 ? 12.666 2.162 -23.416 1.00 94.12 100 ASP A C 1
ATOM 788 O O . ASP A 1 100 ? 11.685 2.732 -22.939 1.00 94.12 100 ASP A O 1
ATOM 792 N N . PHE A 1 101 ? 12.549 1.370 -24.487 1.00 95.31 101 PHE A N 1
ATOM 793 C CA . PHE A 1 101 ? 11.272 1.095 -25.153 1.00 95.31 101 PHE A CA 1
ATOM 794 C C . PHE A 1 101 ? 10.291 0.359 -24.237 1.00 95.31 101 PHE A C 1
ATOM 796 O O . PHE A 1 101 ? 9.105 0.696 -24.202 1.00 95.31 101 PHE A O 1
ATOM 803 N N . LYS A 1 102 ? 10.765 -0.614 -23.447 1.00 93.38 102 LYS A N 1
ATOM 804 C CA . LYS A 1 102 ? 9.933 -1.305 -22.449 1.00 93.38 102 LYS A CA 1
ATOM 805 C C . LYS A 1 102 ? 9.451 -0.341 -21.359 1.00 93.38 102 LYS A C 1
ATOM 807 O O . LYS A 1 102 ? 8.275 -0.379 -20.992 1.00 93.38 102 LYS A O 1
ATOM 812 N N . ALA A 1 103 ? 10.321 0.548 -20.880 1.00 93.50 103 ALA A N 1
ATOM 813 C CA . ALA A 1 103 ? 9.967 1.588 -19.919 1.00 93.50 103 ALA A CA 1
ATOM 814 C C . ALA A 1 103 ? 8.933 2.565 -20.499 1.00 93.50 103 ALA A C 1
ATOM 816 O O . ALA A 1 103 ? 7.920 2.825 -19.850 1.00 93.50 103 ALA A O 1
ATOM 817 N N . LEU A 1 104 ? 9.126 3.032 -21.737 1.00 95.38 104 LEU A N 1
ATOM 818 C CA . LEU A 1 104 ? 8.183 3.906 -22.438 1.00 95.38 104 LEU A CA 1
ATOM 819 C C . LEU A 1 104 ? 6.812 3.238 -22.611 1.00 95.38 104 LEU A C 1
ATOM 821 O O . LEU A 1 104 ? 5.784 3.839 -22.300 1.00 95.38 104 LEU A O 1
ATOM 825 N N . TYR A 1 105 ? 6.783 1.975 -23.040 1.00 96.06 105 TYR A N 1
ATOM 826 C CA . TYR A 1 105 ? 5.550 1.199 -23.175 1.00 96.06 105 TYR A CA 1
ATOM 827 C C . TYR A 1 105 ? 4.771 1.111 -21.854 1.00 96.06 105 TYR A C 1
ATOM 829 O O . TYR A 1 105 ? 3.557 1.339 -21.814 1.00 96.06 105 TYR A O 1
ATOM 837 N N . PHE A 1 106 ? 5.456 0.809 -20.750 1.00 95.69 106 PHE A N 1
ATOM 838 C CA . PHE A 1 106 ? 4.816 0.756 -19.438 1.00 95.69 106 PHE A CA 1
ATOM 839 C C . PHE A 1 106 ? 4.398 2.130 -18.928 1.00 95.69 106 PHE A C 1
ATOM 841 O O . PHE A 1 106 ? 3.319 2.252 -18.350 1.00 95.69 106 PHE A O 1
ATOM 848 N N . TYR A 1 107 ? 5.184 3.169 -19.192 1.00 95.19 107 TYR A N 1
ATOM 849 C CA . TYR A 1 107 ? 4.814 4.538 -18.860 1.00 95.19 107 TYR A CA 1
ATOM 850 C C . TYR A 1 107 ? 3.509 4.947 -19.556 1.00 95.19 107 TYR A C 1
ATOM 852 O O . TYR A 1 107 ? 2.589 5.437 -18.900 1.00 95.19 107 TYR A O 1
ATOM 860 N N . ILE A 1 108 ? 3.352 4.624 -20.845 1.00 96.69 108 ILE A N 1
ATOM 861 C CA . ILE A 1 108 ? 2.101 4.843 -21.587 1.00 96.69 108 ILE A CA 1
ATOM 862 C C . ILE A 1 108 ? 0.927 4.092 -20.933 1.00 96.69 108 ILE A C 1
ATOM 864 O O . ILE A 1 108 ? -0.153 4.666 -20.773 1.00 96.69 108 ILE A O 1
ATOM 868 N N . LYS A 1 109 ? 1.118 2.842 -20.483 1.00 96.12 109 LYS A N 1
ATOM 869 C CA . LYS A 1 109 ? 0.078 2.104 -19.736 1.00 96.12 109 LYS A CA 1
ATOM 870 C C . LYS A 1 109 ? -0.318 2.792 -18.431 1.00 96.12 109 LYS A C 1
ATOM 872 O O . LYS A 1 109 ? -1.509 2.845 -18.118 1.00 96.12 109 LYS A O 1
ATOM 877 N N . ILE A 1 110 ? 0.650 3.316 -17.678 1.00 96.31 110 ILE A N 1
ATOM 878 C CA . ILE A 1 110 ? 0.396 4.062 -16.436 1.00 96.31 110 ILE A CA 1
ATOM 879 C C . ILE A 1 110 ? -0.406 5.330 -16.734 1.00 96.31 110 ILE A C 1
ATOM 881 O O . ILE A 1 110 ? -1.388 5.602 -16.039 1.00 96.31 110 ILE A O 1
ATOM 885 N N . LEU A 1 111 ? -0.045 6.073 -17.785 1.00 95.62 111 LEU A N 1
ATOM 886 C CA . LEU A 1 111 ? -0.779 7.267 -18.206 1.00 95.62 111 LEU A CA 1
ATOM 887 C C . LEU A 1 111 ? -2.213 6.934 -18.624 1.00 95.62 111 LEU A C 1
ATOM 889 O O . LEU A 1 111 ? -3.142 7.644 -18.241 1.00 95.62 111 LEU A O 1
ATOM 893 N N . TRP A 1 112 ? -2.420 5.840 -19.360 1.00 97.12 112 TRP A N 1
ATOM 894 C CA . TRP A 1 112 ? -3.754 5.419 -19.788 1.00 97.12 112 TRP A CA 1
ATOM 895 C C . TRP A 1 112 ? -4.635 4.984 -18.610 1.00 97.12 112 TRP A C 1
ATOM 897 O O . TRP A 1 112 ? -5.781 5.424 -18.502 1.00 97.12 112 TRP A O 1
ATOM 907 N N . LEU A 1 113 ? -4.089 4.186 -17.683 1.00 96.12 113 LEU A N 1
ATOM 908 C CA . LEU A 1 113 ? -4.774 3.803 -16.444 1.00 96.12 113 LEU A CA 1
ATOM 909 C C . LEU A 1 113 ? -5.156 5.039 -15.620 1.00 96.12 113 LEU A C 1
ATOM 911 O O . LEU A 1 113 ? -6.320 5.200 -15.259 1.00 96.12 113 LEU A O 1
ATOM 915 N N . THR A 1 114 ? -4.191 5.929 -15.381 1.00 95.44 114 THR A N 1
ATOM 916 C CA . THR A 1 114 ? -4.397 7.179 -14.639 1.00 95.44 114 THR A CA 1
ATOM 917 C C . THR A 1 114 ? -5.471 8.031 -15.308 1.00 95.44 114 THR A C 1
ATOM 919 O O . THR A 1 114 ? -6.428 8.422 -14.652 1.00 95.44 114 THR A O 1
ATOM 922 N N . ARG A 1 115 ? -5.397 8.250 -16.629 1.00 96.00 115 ARG A N 1
ATOM 923 C CA . ARG A 1 115 ? -6.393 9.030 -17.383 1.00 96.00 115 ARG A CA 1
ATOM 924 C C . ARG A 1 115 ? -7.799 8.444 -17.258 1.00 96.00 115 ARG A C 1
ATOM 926 O O . ARG A 1 115 ? -8.755 9.199 -17.089 1.00 96.00 115 ARG A O 1
ATOM 933 N N . ASN A 1 116 ? -7.937 7.121 -17.332 1.00 96.31 116 ASN A N 1
ATOM 934 C CA . ASN A 1 116 ? -9.230 6.452 -17.190 1.00 96.31 116 ASN A CA 1
ATOM 935 C C . ASN A 1 116 ? -9.819 6.620 -15.785 1.00 96.31 116 ASN A C 1
ATOM 937 O O . ASN A 1 116 ? -11.017 6.865 -15.656 1.00 96.31 116 ASN A O 1
ATOM 941 N N . LEU A 1 117 ? -8.993 6.513 -14.742 1.00 96.00 117 LEU A N 1
ATOM 942 C CA . LEU A 1 117 ? -9.429 6.693 -13.356 1.00 96.00 117 LEU A CA 1
ATOM 943 C C . LEU A 1 117 ? -9.747 8.157 -13.033 1.00 96.00 117 LEU A C 1
ATOM 945 O O . LEU A 1 117 ? -10.778 8.422 -12.420 1.00 96.00 117 LEU A O 1
ATOM 949 N N . THR A 1 118 ? -8.951 9.103 -13.541 1.00 95.50 118 THR A N 1
ATOM 950 C CA . THR A 1 118 ? -9.237 10.541 -13.448 1.00 95.50 118 THR A CA 1
ATOM 951 C C . THR A 1 118 ? -10.584 10.878 -14.078 1.00 95.50 118 THR A C 1
ATOM 953 O O . THR A 1 118 ? -11.384 11.569 -13.459 1.00 95.50 118 THR A O 1
ATOM 956 N N . LYS A 1 119 ? -10.879 10.359 -15.280 1.00 96.38 119 LYS A N 1
ATOM 957 C CA . LYS A 1 119 ? -12.166 10.600 -15.960 1.00 96.38 119 LYS A CA 1
ATOM 958 C C . LYS A 1 119 ? -13.371 10.112 -15.158 1.00 96.38 119 LYS A C 1
ATOM 960 O O . LYS A 1 119 ? -14.415 10.748 -15.191 1.00 96.38 119 LYS A O 1
ATOM 965 N N . LYS A 1 120 ? -13.237 8.976 -14.471 1.00 95.75 120 LYS A N 1
ATOM 966 C CA . LYS A 1 120 ? -14.294 8.424 -13.612 1.00 95.75 120 LYS A CA 1
ATOM 967 C C . LYS A 1 120 ? -14.383 9.120 -12.253 1.00 95.75 120 LYS A C 1
ATOM 969 O O . LYS A 1 120 ? -15.366 8.932 -11.549 1.00 95.75 120 LYS A O 1
ATOM 974 N N . ASN A 1 121 ? -13.351 9.883 -11.896 1.00 96.44 121 ASN A N 1
ATOM 975 C CA . ASN A 1 121 ? -13.166 10.530 -10.604 1.00 96.44 121 ASN A CA 1
ATOM 976 C C . ASN A 1 121 ? -13.328 9.578 -9.403 1.00 96.44 121 ASN A C 1
ATOM 978 O O . ASN A 1 121 ? -13.868 9.947 -8.365 1.00 96.44 121 ASN A O 1
ATOM 982 N N . TRP A 1 122 ? -12.866 8.338 -9.555 1.00 95.56 122 TRP A N 1
ATOM 983 C CA . TRP A 1 122 ? -12.997 7.294 -8.538 1.00 95.56 122 TRP A CA 1
ATOM 984 C C . TRP A 1 122 ? -11.938 7.412 -7.445 1.00 95.56 122 TRP A C 1
ATOM 986 O O . TRP A 1 122 ? -10.751 7.561 -7.733 1.00 95.56 122 TRP A O 1
ATOM 996 N N . SER A 1 123 ? -12.365 7.279 -6.193 1.00 96.31 123 SER A N 1
ATOM 997 C CA . SER A 1 123 ? -11.480 7.112 -5.039 1.00 96.31 123 SER A CA 1
ATOM 998 C C . SER A 1 123 ? -11.005 5.654 -4.907 1.00 96.31 123 SER A C 1
ATOM 1000 O O . SER A 1 123 ? -11.504 4.758 -5.591 1.00 96.31 123 SER A O 1
ATOM 1002 N N . MET A 1 124 ? -10.041 5.380 -4.022 1.00 97.62 124 MET A N 1
ATOM 1003 C CA . MET A 1 124 ? -9.514 4.022 -3.828 1.00 97.62 124 MET A CA 1
ATOM 1004 C C . MET A 1 124 ? -10.586 2.966 -3.479 1.00 97.62 124 MET A C 1
ATOM 1006 O O . MET A 1 124 ? -10.546 1.902 -4.097 1.00 97.62 124 MET A O 1
ATOM 1010 N N . PRO A 1 125 ? -11.568 3.217 -2.583 1.00 97.88 125 PRO A N 1
ATOM 1011 C CA . PRO A 1 125 ? -12.687 2.290 -2.374 1.00 97.88 125 PRO A CA 1
ATOM 1012 C C . PRO A 1 125 ? -13.476 1.954 -3.645 1.00 97.88 125 PRO A C 1
ATOM 1014 O O . PRO A 1 125 ? -13.850 0.799 -3.852 1.00 97.88 125 PRO A O 1
ATOM 1017 N N . ASP A 1 126 ? -13.695 2.934 -4.523 1.00 97.81 126 ASP A N 1
ATOM 1018 C CA . ASP A 1 126 ? -14.439 2.733 -5.773 1.00 97.81 126 ASP A CA 1
ATOM 1019 C C . ASP A 1 126 ? -13.630 1.886 -6.769 1.00 97.81 126 ASP A C 1
ATOM 1021 O O . ASP A 1 126 ? -14.176 1.024 -7.463 1.00 97.81 126 ASP A O 1
ATOM 1025 N N . ILE A 1 127 ? -12.309 2.107 -6.813 1.00 97.81 127 ILE A N 1
ATOM 1026 C CA . ILE A 1 127 ? -11.365 1.300 -7.597 1.00 97.81 127 ILE A CA 1
ATOM 1027 C C . ILE A 1 127 ? -11.361 -0.143 -7.081 1.00 97.81 127 ILE A C 1
ATOM 1029 O O . ILE A 1 127 ? -11.487 -1.074 -7.879 1.00 97.81 127 ILE A O 1
ATOM 1033 N N . PHE A 1 128 ? -11.273 -0.327 -5.761 1.00 98.44 128 PHE A N 1
ATOM 1034 C CA . PHE A 1 128 ? -11.282 -1.636 -5.113 1.00 98.44 128 PHE A CA 1
ATOM 1035 C C . PHE A 1 128 ? -12.564 -2.418 -5.421 1.00 9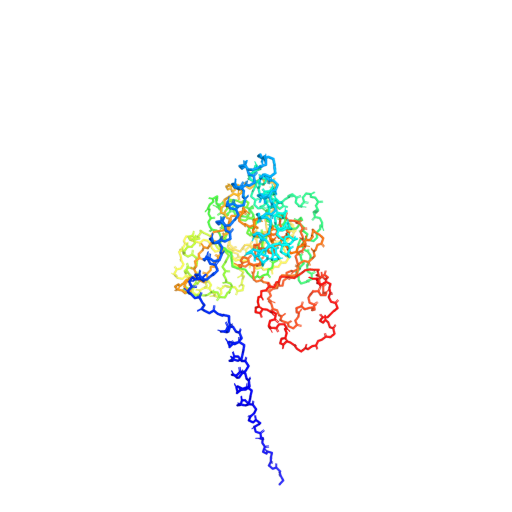8.44 128 PHE A C 1
ATOM 1037 O O . PHE A 1 128 ? -12.494 -3.584 -5.817 1.00 98.44 128 PHE A O 1
ATOM 1044 N N . HIS A 1 129 ? -13.725 -1.762 -5.341 1.00 98.25 129 HIS A N 1
ATOM 1045 C CA . HIS A 1 129 ? -15.021 -2.386 -5.607 1.00 98.25 129 HIS A CA 1
ATOM 1046 C C . HIS A 1 129 ? -15.105 -3.040 -6.998 1.00 98.25 129 HIS A C 1
ATOM 1048 O O . HIS A 1 129 ? -15.756 -4.069 -7.173 1.00 98.25 129 HIS A O 1
ATOM 1054 N N . GLN A 1 130 ? -14.394 -2.514 -8.005 1.00 97.44 130 GLN A N 1
ATOM 1055 C CA . GLN A 1 130 ? -14.354 -3.139 -9.335 1.00 97.44 130 GLN A CA 1
ATOM 1056 C C . GLN A 1 130 ? -13.784 -4.559 -9.316 1.00 97.44 130 GLN A C 1
ATOM 1058 O O . GLN A 1 130 ? -14.184 -5.384 -10.141 1.00 97.44 130 GLN A O 1
ATOM 1063 N N . HIS A 1 131 ? -12.845 -4.845 -8.413 1.00 97.75 131 HIS A N 1
ATOM 1064 C CA . HIS A 1 131 ? -12.296 -6.189 -8.240 1.00 97.75 131 HIS A CA 1
ATOM 1065 C C . HIS A 1 131 ? -13.226 -7.070 -7.424 1.00 97.75 131 HIS A C 1
ATOM 1067 O O . HIS A 1 131 ? -13.373 -8.239 -7.768 1.00 97.75 131 HIS A O 1
ATOM 1073 N N . VAL A 1 132 ? -13.924 -6.506 -6.437 1.00 98.38 132 VAL A N 1
ATOM 1074 C CA . VAL A 1 132 ? -14.928 -7.241 -5.658 1.00 98.38 132 VAL A CA 1
ATOM 1075 C C . VAL A 1 132 ? -16.060 -7.726 -6.562 1.00 98.38 132 VAL A C 1
ATOM 1077 O O . VAL A 1 132 ? -16.353 -8.916 -6.572 1.00 98.38 132 VAL A O 1
ATOM 1080 N N . LYS A 1 133 ? -16.600 -6.863 -7.438 1.00 98.19 133 LYS A N 1
ATOM 1081 C CA . LYS A 1 133 ? -17.632 -7.263 -8.417 1.00 98.19 133 LYS A CA 1
ATOM 1082 C C . LYS A 1 133 ? -17.186 -8.389 -9.353 1.00 98.19 133 LYS A C 1
ATOM 1084 O O . LYS A 1 133 ? -18.020 -9.159 -9.815 1.00 98.19 133 LYS A O 1
ATOM 1089 N N . LYS A 1 134 ? -15.896 -8.452 -9.695 1.00 97.62 134 LYS A N 1
ATOM 1090 C CA . LYS A 1 134 ? -15.357 -9.441 -10.645 1.00 97.62 134 LYS A CA 1
ATOM 1091 C C . LYS A 1 134 ? -14.956 -10.749 -9.973 1.00 97.62 134 LYS A C 1
ATOM 1093 O O . LYS A 1 134 ? -15.104 -11.810 -10.571 1.00 97.62 134 LYS A O 1
ATOM 1098 N N . HIS A 1 135 ? -14.406 -10.670 -8.766 1.00 97.25 135 HIS A N 1
ATOM 1099 C CA . HIS A 1 135 ? -13.761 -11.786 -8.081 1.00 97.25 135 HIS A CA 1
ATOM 1100 C C . HIS A 1 135 ? -14.039 -11.757 -6.565 1.00 97.25 135 HIS A C 1
ATOM 1102 O O . HIS A 1 135 ? -13.089 -11.723 -5.780 1.00 97.25 135 HIS A O 1
ATOM 1108 N N . PRO A 1 136 ? -15.310 -11.811 -6.123 1.00 98.19 136 PRO A N 1
ATOM 1109 C CA . PRO A 1 136 ? -15.667 -11.603 -4.714 1.00 98.19 136 PRO A CA 1
ATOM 1110 C C . PRO A 1 136 ? -15.027 -12.644 -3.784 1.00 98.19 136 PRO A C 1
ATOM 1112 O O . PRO A 1 136 ? -14.551 -12.309 -2.702 1.00 98.19 136 PRO A O 1
ATOM 1115 N N . ASN A 1 137 ? -14.939 -13.895 -4.247 1.00 98.50 137 ASN A N 1
ATOM 1116 C CA . ASN A 1 137 ? -14.425 -15.030 -3.474 1.00 98.50 137 ASN A CA 1
ATOM 1117 C C . ASN A 1 137 ? -12.907 -15.225 -3.592 1.00 98.50 137 ASN A C 1
ATOM 1119 O O . ASN A 1 137 ? -12.347 -16.096 -2.930 1.00 98.50 137 ASN A O 1
ATOM 1123 N N . LYS A 1 138 ? -12.217 -14.446 -4.434 1.00 98.38 138 LYS A N 1
ATOM 1124 C CA . LYS A 1 138 ? -10.759 -14.548 -4.555 1.00 98.38 138 LYS A CA 1
ATOM 1125 C C . LYS A 1 138 ? -10.106 -14.046 -3.267 1.00 98.38 138 LYS A C 1
ATOM 1127 O O . LYS A 1 138 ? -10.557 -13.056 -2.696 1.00 98.38 138 LYS A O 1
ATOM 1132 N N . ALA A 1 139 ? -9.021 -14.688 -2.838 1.00 98.69 139 ALA A N 1
ATOM 1133 C CA . ALA A 1 139 ? -8.208 -14.201 -1.729 1.00 98.69 139 ALA A CA 1
ATOM 1134 C C . ALA A 1 139 ? -7.622 -12.812 -2.050 1.00 98.69 139 ALA A C 1
ATOM 1136 O O . ALA A 1 139 ? -6.882 -12.651 -3.022 1.00 98.69 139 ALA A O 1
ATOM 1137 N N . CYS A 1 140 ? -7.947 -11.819 -1.227 1.00 98.75 140 CYS A N 1
ATOM 1138 C CA . CYS A 1 140 ? -7.322 -10.500 -1.224 1.00 98.75 140 CYS A CA 1
ATOM 1139 C C . CYS A 1 140 ? -6.115 -10.501 -0.281 1.00 98.75 140 CYS A C 1
ATOM 1141 O O . CYS A 1 140 ? -5.008 -10.166 -0.704 1.00 98.75 140 CYS A O 1
ATOM 1143 N N . PHE A 1 141 ? -6.311 -10.953 0.964 1.00 98.81 141 PHE A N 1
ATOM 1144 C CA . PHE A 1 141 ? -5.243 -11.101 1.953 1.00 98.81 141 PHE A CA 1
ATOM 1145 C C . PHE A 1 141 ? -5.150 -12.539 2.468 1.00 98.81 141 PHE A C 1
ATOM 1147 O O . PHE A 1 141 ? -6.164 -13.154 2.792 1.00 98.81 141 PHE A O 1
ATOM 1154 N N . LEU A 1 142 ? -3.929 -13.056 2.561 1.00 98.69 142 LEU A N 1
ATOM 1155 C CA . LEU A 1 142 ? -3.586 -14.246 3.338 1.00 98.69 142 LEU A CA 1
ATOM 1156 C C . LEU A 1 142 ? -2.849 -13.762 4.582 1.00 98.69 142 LEU A C 1
ATOM 1158 O O . LEU A 1 142 ? -1.914 -12.972 4.455 1.00 98.69 142 LEU A O 1
ATOM 1162 N N . TYR A 1 143 ? -3.274 -14.179 5.766 1.00 97.69 143 TYR A N 1
ATOM 1163 C CA . TYR A 1 143 ? -2.659 -13.742 7.015 1.00 97.69 143 TYR A CA 1
ATOM 1164 C C . TYR A 1 143 ? -2.762 -14.844 8.053 1.00 97.69 143 TYR A C 1
ATOM 1166 O O . TYR A 1 143 ? -3.863 -15.237 8.419 1.00 97.69 143 TYR A O 1
ATOM 1174 N N . GLU A 1 144 ? -1.616 -15.329 8.521 1.00 94.31 144 GLU A N 1
ATOM 1175 C CA . GLU A 1 144 ? -1.540 -16.476 9.427 1.00 94.31 144 GLU A CA 1
ATOM 1176 C C . GLU A 1 144 ? -2.293 -17.674 8.833 1.00 94.31 144 GLU A C 1
ATOM 1178 O O . GLU A 1 144 ? -1.859 -18.192 7.800 1.00 94.31 144 GLU A O 1
ATOM 1183 N N . ASP A 1 145 ? -3.389 -18.101 9.454 1.00 94.44 145 ASP A N 1
ATOM 1184 C CA . ASP A 1 145 ? -4.244 -19.197 8.984 1.00 94.44 145 ASP A CA 1
ATOM 1185 C C . ASP A 1 145 ? -5.584 -18.686 8.420 1.00 94.44 145 ASP A C 1
ATOM 1187 O O . ASP A 1 145 ? -6.478 -19.456 8.071 1.00 94.44 145 ASP A O 1
ATOM 1191 N N . GLU A 1 146 ? -5.724 -17.367 8.281 1.00 95.88 146 GLU A N 1
ATOM 1192 C CA . GLU A 1 146 ? -6.907 -16.718 7.741 1.00 95.88 146 GLU A CA 1
ATOM 1193 C C . GLU A 1 146 ? -6.754 -16.370 6.261 1.00 95.88 146 GLU A C 1
ATOM 1195 O O . GLU A 1 146 ? -5.738 -15.847 5.793 1.00 95.88 146 GLU A O 1
ATOM 1200 N N . THR A 1 147 ? -7.849 -16.562 5.529 1.00 98.00 147 THR A N 1
ATOM 1201 C CA . THR A 1 147 ? -8.022 -16.022 4.182 1.00 98.00 147 THR A CA 1
ATOM 1202 C C . THR A 1 147 ? -9.102 -14.951 4.201 1.00 98.00 147 THR A C 1
ATOM 1204 O O . THR A 1 147 ? -10.246 -15.189 4.590 1.00 98.00 147 THR A O 1
ATOM 1207 N N . TRP A 1 148 ? -8.739 -13.756 3.753 1.00 98.38 148 TRP A N 1
ATOM 1208 C CA . TRP A 1 148 ? -9.656 -12.649 3.546 1.00 98.38 148 TRP A CA 1
ATOM 1209 C C . TRP A 1 148 ? -9.931 -12.504 2.060 1.00 98.38 148 TRP A C 1
ATOM 1211 O O . TRP A 1 148 ? -9.051 -12.114 1.291 1.00 98.38 148 TRP A O 1
ATOM 1221 N N . SER A 1 149 ? -11.153 -12.831 1.650 1.00 98.75 149 SER A N 1
ATOM 1222 C CA . SER A 1 149 ? -11.594 -12.618 0.276 1.00 98.75 149 SER A CA 1
ATOM 1223 C C . SER A 1 149 ? -11.780 -11.128 -0.032 1.00 98.75 149 SER A C 1
ATOM 1225 O O . SER A 1 149 ? -11.893 -10.306 0.882 1.00 98.75 149 SER A O 1
ATOM 1227 N N . PHE A 1 150 ? -11.841 -10.768 -1.317 1.00 98.75 150 PHE A N 1
ATOM 1228 C CA . PHE A 1 150 ? -12.195 -9.404 -1.734 1.00 98.75 150 PHE A CA 1
ATOM 1229 C C . PHE A 1 150 ? -13.531 -8.953 -1.123 1.00 98.75 150 PHE A C 1
ATOM 1231 O O . PHE A 1 150 ? -13.616 -7.830 -0.629 1.00 98.75 150 PHE A O 1
ATOM 1238 N N . GLN A 1 151 ? -14.533 -9.839 -1.074 1.00 98.62 151 GLN A N 1
ATOM 1239 C CA . GLN A 1 151 ? -15.818 -9.548 -0.435 1.00 98.62 151 GLN A CA 1
ATOM 1240 C C . GLN A 1 151 ? -15.672 -9.295 1.071 1.00 98.62 151 GLN A C 1
ATOM 1242 O O . GLN A 1 151 ? -16.197 -8.307 1.569 1.00 98.62 151 GLN A O 1
ATOM 1247 N N . LYS A 1 152 ? -14.896 -10.116 1.797 1.00 98.12 152 LYS A N 1
ATOM 1248 C CA . LYS A 1 152 ? -14.696 -9.939 3.249 1.00 98.12 152 LYS A CA 1
ATOM 1249 C C . LYS A 1 152 ? -14.049 -8.588 3.579 1.00 98.12 152 LYS A C 1
ATOM 1251 O O . LYS A 1 152 ? -14.427 -7.939 4.552 1.00 98.12 152 LYS A O 1
ATOM 1256 N N . VAL A 1 153 ? -13.089 -8.156 2.759 1.00 98.69 153 VAL A N 1
ATOM 1257 C CA . VAL A 1 153 ? -12.447 -6.835 2.875 1.00 98.69 153 VAL A CA 1
ATOM 1258 C C . VAL A 1 153 ? -13.444 -5.708 2.581 1.00 98.69 153 VAL A C 1
ATOM 1260 O O . VAL A 1 153 ? -13.465 -4.711 3.304 1.00 98.69 153 VAL A O 1
ATOM 1263 N N . GLU A 1 154 ? -14.294 -5.859 1.559 1.00 98.62 154 GLU A N 1
ATOM 1264 C CA . GLU A 1 154 ? -15.351 -4.886 1.258 1.00 98.62 154 GLU A CA 1
ATOM 1265 C C . GLU A 1 154 ? -16.359 -4.767 2.402 1.00 98.62 154 GLU A C 1
ATOM 1267 O O . GLU A 1 154 ? -16.616 -3.654 2.857 1.00 98.62 154 GLU A O 1
ATOM 1272 N N . ASP A 1 155 ? -16.863 -5.886 2.915 1.00 98.25 155 ASP A N 1
ATOM 1273 C CA . ASP A 1 155 ? -17.850 -5.910 3.994 1.00 98.25 155 ASP A CA 1
ATOM 1274 C C . ASP A 1 155 ? -17.298 -5.271 5.272 1.00 98.25 155 ASP A C 1
ATOM 1276 O O . ASP A 1 155 ? -17.986 -4.487 5.928 1.00 98.25 155 ASP A O 1
ATOM 1280 N N . PHE A 1 156 ? -16.037 -5.556 5.616 1.00 98.44 156 PHE A N 1
ATOM 1281 C CA . PHE A 1 156 ? -15.374 -4.923 6.756 1.00 98.44 156 PHE A CA 1
ATOM 1282 C C . PHE A 1 156 ? -15.209 -3.414 6.539 1.00 98.44 156 PHE A C 1
ATOM 1284 O O . PHE A 1 156 ? -15.536 -2.619 7.417 1.00 98.44 156 PHE A O 1
ATOM 1291 N N . SER A 1 157 ? -14.763 -2.996 5.352 1.00 98.56 157 SER A N 1
ATOM 1292 C CA . SER A 1 157 ? -14.608 -1.582 4.998 1.00 98.56 157 SER A CA 1
ATOM 1293 C C . SER A 1 157 ? -15.943 -0.818 5.016 1.00 98.56 157 SER A C 1
ATOM 1295 O O . SER A 1 157 ? -16.018 0.296 5.538 1.00 98.56 157 SER A O 1
ATOM 1297 N N . LEU A 1 158 ? -17.018 -1.414 4.496 1.00 98.50 158 LEU A N 1
ATOM 1298 C CA . LEU A 1 158 ? -18.368 -0.843 4.520 1.00 98.50 158 LEU A CA 1
ATOM 1299 C C . LEU A 1 158 ? -18.907 -0.743 5.949 1.00 98.50 158 LEU A C 1
ATOM 1301 O O . LEU A 1 158 ? -19.525 0.259 6.309 1.00 98.50 158 LEU A O 1
ATOM 1305 N N . ARG A 1 159 ? -18.624 -1.736 6.791 1.00 98.00 159 ARG A N 1
ATOM 1306 C CA . ARG A 1 159 ? -18.970 -1.726 8.216 1.00 98.00 159 ARG A CA 1
ATOM 1307 C C . ARG A 1 159 ? -18.236 -0.631 8.985 1.00 98.00 159 ARG A C 1
ATOM 1309 O O . ARG A 1 159 ? -18.873 0.117 9.719 1.00 98.00 159 ARG A O 1
ATOM 1316 N N . VAL A 1 160 ? -16.931 -0.476 8.754 1.00 98.50 160 VAL A N 1
ATOM 1317 C CA . VAL A 1 160 ? -16.141 0.641 9.296 1.00 98.50 160 VAL A CA 1
ATOM 1318 C C . VAL A 1 160 ? -16.769 1.974 8.890 1.00 98.50 160 VAL A C 1
ATOM 1320 O O . VAL A 1 160 ? -16.994 2.823 9.745 1.00 98.50 160 VAL A O 1
ATOM 1323 N N . SER A 1 161 ? -17.141 2.141 7.616 1.00 98.31 161 SER A N 1
ATOM 1324 C CA . SER A 1 161 ? -17.779 3.380 7.153 1.00 98.31 161 SER A CA 1
ATOM 1325 C C . SER A 1 161 ? -19.120 3.659 7.850 1.00 98.31 161 SER A C 1
ATOM 1327 O O . SER A 1 161 ? -19.386 4.796 8.231 1.00 98.31 161 SER A O 1
ATOM 1329 N N . ALA A 1 162 ? -19.936 2.626 8.095 1.00 97.88 162 ALA A N 1
ATOM 1330 C CA . ALA A 1 162 ? -21.208 2.752 8.806 1.00 97.88 162 ALA A CA 1
ATOM 133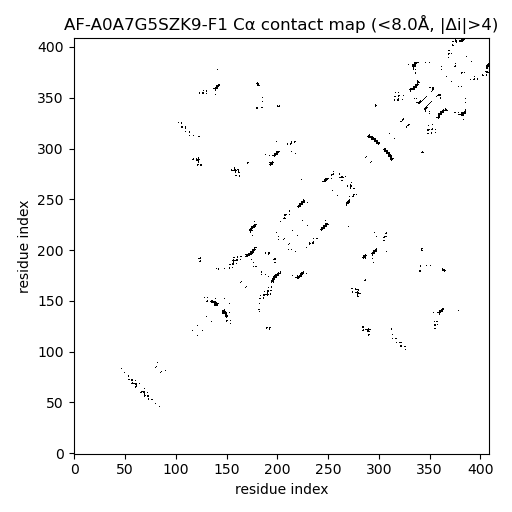1 C C . ALA A 1 162 ? -21.008 3.189 10.265 1.00 97.88 162 ALA A C 1
ATOM 1333 O O . ALA A 1 162 ? -21.681 4.109 10.736 1.00 97.88 162 ALA A O 1
ATOM 1334 N N . VAL A 1 163 ? -20.049 2.565 10.961 1.00 97.62 163 VAL A N 1
ATOM 1335 C CA . VAL A 1 163 ? -19.690 2.931 12.337 1.00 97.62 163 VAL A CA 1
ATOM 1336 C C . VAL A 1 163 ? -19.210 4.377 12.393 1.00 97.62 163 VAL A C 1
ATOM 1338 O O . VAL A 1 163 ? -19.723 5.154 13.192 1.00 97.62 163 VAL A O 1
ATOM 1341 N N . LEU A 1 164 ? -18.279 4.772 11.522 1.00 97.81 164 LEU A N 1
ATOM 1342 C CA . LEU A 1 164 ? -17.711 6.122 11.537 1.00 97.81 164 LEU A CA 1
ATOM 1343 C C . LEU A 1 164 ? -18.759 7.202 11.243 1.00 97.81 164 LEU A C 1
ATOM 1345 O O . LEU A 1 164 ? -18.795 8.209 11.950 1.00 97.81 164 LEU A O 1
ATOM 1349 N N . LYS A 1 165 ? -19.679 6.968 10.295 1.00 96.81 165 LYS A N 1
ATOM 1350 C CA . LYS A 1 165 ? -20.814 7.878 10.062 1.00 96.81 165 LYS A CA 1
ATOM 1351 C C . LYS A 1 165 ? -21.694 8.020 11.304 1.00 96.81 165 LYS A C 1
ATOM 1353 O O . LYS A 1 165 ? -22.044 9.137 11.674 1.00 96.81 165 LYS A O 1
ATOM 1358 N N . LYS A 1 166 ? -22.011 6.912 11.989 1.00 95.94 166 LYS A N 1
ATOM 1359 C CA . LYS A 1 166 ? -22.788 6.936 13.243 1.00 95.94 166 LYS A CA 1
ATOM 1360 C C . LYS A 1 166 ? -22.058 7.686 14.363 1.00 95.94 166 LYS A C 1
ATOM 1362 O O . LYS A 1 166 ? -22.704 8.338 15.176 1.00 95.94 166 LYS A O 1
ATOM 1367 N N . GLN A 1 167 ? -20.727 7.632 14.380 1.00 95.62 167 GLN A N 1
ATOM 1368 C CA . GLN A 1 167 ? -19.880 8.384 15.312 1.00 95.62 167 GLN A CA 1
ATOM 1369 C C . GLN A 1 167 ? -19.682 9.861 14.919 1.00 95.62 167 GLN A C 1
ATOM 1371 O O . GLN A 1 167 ? -19.021 10.610 15.647 1.00 95.62 167 GLN A O 1
ATOM 1376 N N . GLY A 1 168 ? -20.284 10.298 13.809 1.00 95.56 168 GLY A N 1
ATOM 1377 C CA . GLY A 1 168 ? -20.293 11.686 13.358 1.00 95.56 168 GLY A CA 1
ATOM 1378 C C . GLY A 1 168 ? -19.070 12.105 12.546 1.00 95.56 168 GLY A C 1
ATOM 1379 O O . GLY A 1 168 ? -18.871 13.306 12.390 1.00 95.56 168 GLY A O 1
ATOM 1380 N N . VAL A 1 169 ? -18.274 11.153 12.044 1.00 96.69 169 VAL A N 1
ATOM 1381 C CA . VAL A 1 169 ? -17.152 11.438 11.136 1.00 96.69 169 VAL A CA 1
ATOM 1382 C C . VAL A 1 169 ? -17.691 11.954 9.805 1.00 96.69 169 VAL A C 1
ATOM 1384 O O . VAL A 1 169 ? -18.607 11.365 9.223 1.00 96.69 169 VAL A O 1
ATOM 1387 N N . LYS A 1 170 ? -17.112 13.051 9.328 1.00 94.31 170 LYS A N 1
ATOM 1388 C CA . LYS A 1 170 ? -17.479 13.752 8.098 1.00 94.31 170 LYS A CA 1
ATOM 1389 C C . LYS A 1 170 ? -16.346 13.698 7.076 1.00 94.31 170 LYS A C 1
ATOM 1391 O O . LYS A 1 170 ? -15.217 13.301 7.358 1.00 94.31 170 LYS A O 1
ATOM 1396 N N . LYS A 1 171 ? -16.665 14.135 5.860 1.00 95.62 171 LYS A N 1
ATOM 1397 C CA . LYS A 1 171 ? -15.678 14.359 4.806 1.00 95.62 171 LYS A CA 1
ATOM 1398 C C . LYS A 1 171 ? -14.579 15.312 5.291 1.00 95.62 171 LYS A C 1
ATOM 1400 O O . LYS A 1 171 ? -14.883 16.314 5.927 1.00 95.62 171 LYS A O 1
ATOM 1405 N N . ASP A 1 172 ? -13.337 15.005 4.916 1.00 95.19 172 ASP A N 1
ATOM 1406 C CA . ASP A 1 172 ? -12.105 15.710 5.289 1.00 95.19 172 ASP A CA 1
ATOM 1407 C C . ASP A 1 172 ? -11.709 15.614 6.779 1.00 95.19 172 ASP A C 1
ATOM 1409 O O . ASP A 1 172 ? -10.620 16.079 7.122 1.00 95.19 172 ASP A O 1
ATOM 1413 N N . ASP A 1 173 ? -12.492 14.936 7.632 1.00 97.31 173 ASP A N 1
ATOM 1414 C CA . ASP A 1 173 ? -12.056 14.604 8.994 1.00 97.31 173 ASP A CA 1
ATOM 1415 C C . ASP A 1 173 ? -10.842 13.665 8.959 1.00 97.31 173 ASP A C 1
ATOM 1417 O O . ASP A 1 173 ? -10.725 12.755 8.126 1.00 97.31 173 ASP A O 1
ATOM 1421 N N . VAL A 1 174 ? -9.935 13.864 9.909 1.00 98.31 174 VAL A N 1
ATOM 1422 C CA . VAL A 1 174 ? -8.693 13.110 10.032 1.00 98.31 174 VAL A CA 1
ATOM 1423 C C . VAL A 1 174 ? -8.860 12.027 11.097 1.00 98.31 174 VAL A C 1
ATOM 1425 O O . VAL A 1 174 ? -8.970 12.312 12.291 1.00 98.31 174 VAL A O 1
ATOM 1428 N N . VAL A 1 175 ? -8.857 10.766 10.665 1.00 98.62 175 VAL A N 1
ATOM 1429 C CA . VAL A 1 175 ? -9.018 9.587 11.528 1.00 98.62 175 VAL A CA 1
ATOM 1430 C C . VAL A 1 175 ? -7.714 8.797 11.540 1.00 98.62 175 VAL A C 1
ATOM 1432 O O . VAL A 1 175 ? -7.437 8.026 10.619 1.00 98.62 175 VAL A O 1
ATOM 1435 N N . ALA A 1 176 ? -6.884 9.007 12.561 1.00 98.50 176 ALA A N 1
ATOM 1436 C CA . ALA A 1 176 ? -5.612 8.304 12.685 1.00 98.50 176 ALA A CA 1
ATOM 1437 C C . ALA A 1 176 ? -5.812 6.814 12.960 1.00 98.50 176 ALA A C 1
ATOM 1439 O O . ALA A 1 176 ? -6.754 6.415 13.641 1.00 98.50 176 ALA A O 1
ATOM 1440 N N . VAL A 1 177 ? -4.901 5.994 12.439 1.00 98.69 177 VAL A N 1
ATOM 1441 C 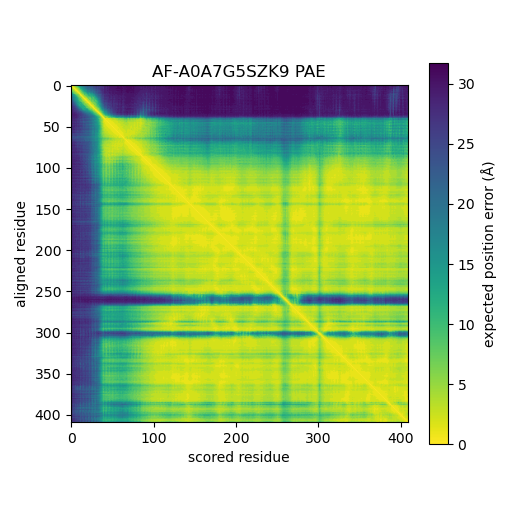CA . VAL A 1 177 ? -4.909 4.543 12.623 1.00 98.69 177 VAL A CA 1
ATOM 1442 C C . VAL A 1 177 ? -3.545 4.097 13.139 1.00 98.69 177 VAL A C 1
ATOM 1444 O O . VAL A 1 177 ? -2.528 4.317 12.478 1.00 98.69 177 VAL A O 1
ATOM 1447 N N . MET A 1 178 ? -3.527 3.447 14.303 1.00 98.25 178 MET A N 1
ATOM 1448 C CA . MET A 1 178 ? -2.341 2.821 14.895 1.00 98.25 178 MET A CA 1
ATOM 1449 C C . MET A 1 178 ? -2.637 1.345 15.172 1.00 98.25 178 MET A C 1
ATOM 1451 O O . MET A 1 178 ? -3.215 0.988 16.193 1.00 98.25 178 MET A O 1
ATOM 1455 N N . MET A 1 179 ? -2.290 0.476 14.226 1.00 97.06 179 MET A N 1
ATOM 1456 C CA . MET A 1 179 ? -2.568 -0.962 14.284 1.00 97.06 179 MET A CA 1
ATOM 1457 C C . MET A 1 179 ? -1.336 -1.740 13.819 1.00 97.06 179 MET A C 1
ATOM 1459 O O . MET A 1 179 ? -0.590 -1.266 12.959 1.00 97.06 179 MET A O 1
ATOM 1463 N N . ASN A 1 180 ? -1.134 -2.945 14.353 1.00 96.06 180 ASN A N 1
ATOM 1464 C CA . ASN A 1 180 ? -0.167 -3.880 13.785 1.00 96.06 180 ASN A CA 1
ATOM 1465 C C . ASN A 1 180 ? -0.536 -4.280 12.347 1.00 96.06 180 ASN A C 1
ATOM 1467 O O . ASN A 1 180 ? -1.656 -4.072 11.876 1.00 96.06 180 ASN A O 1
ATOM 1471 N N . ASN A 1 181 ? 0.414 -4.895 11.639 1.00 96.62 181 ASN A N 1
ATOM 1472 C CA . ASN A 1 181 ? 0.137 -5.480 10.334 1.00 96.62 181 ASN A CA 1
ATOM 1473 C C . ASN A 1 181 ? -0.899 -6.600 10.459 1.00 96.62 181 ASN A C 1
ATOM 1475 O O . ASN A 1 181 ? -0.611 -7.671 10.996 1.00 96.62 181 ASN A O 1
ATOM 1479 N N . CYS A 1 182 ? -2.072 -6.361 9.892 1.00 97.00 182 CYS A N 1
ATOM 1480 C CA . CYS A 1 182 ? -3.164 -7.314 9.777 1.00 97.00 182 CYS A CA 1
ATOM 1481 C C . CYS A 1 182 ? -4.068 -6.916 8.591 1.00 97.00 182 CYS A C 1
ATOM 1483 O O . CYS A 1 182 ? -3.958 -5.785 8.104 1.00 97.00 182 CYS A O 1
ATOM 1485 N N . PRO A 1 183 ? -4.939 -7.811 8.088 1.00 98.19 183 PRO A N 1
ATOM 1486 C CA . PRO A 1 183 ? -5.914 -7.494 7.037 1.00 98.19 183 PRO A CA 1
ATOM 1487 C C . PRO A 1 183 ? -6.878 -6.356 7.399 1.00 98.19 183 PRO A C 1
ATOM 1489 O O . PRO A 1 183 ? -7.387 -5.657 6.518 1.00 98.19 183 PRO A O 1
ATOM 1492 N N . GLU A 1 184 ? -7.129 -6.148 8.688 1.00 98.25 184 GLU A N 1
ATOM 1493 C CA . GLU A 1 184 ? -8.054 -5.138 9.186 1.00 98.25 184 GLU A CA 1
ATOM 1494 C C . GLU A 1 184 ? -7.497 -3.724 9.024 1.00 98.25 184 GLU A C 1
ATOM 1496 O O . GLU A 1 184 ? -8.256 -2.837 8.662 1.00 98.25 184 GLU A O 1
ATOM 1501 N N . LEU A 1 185 ? -6.184 -3.504 9.164 1.00 98.44 185 LEU A N 1
ATOM 1502 C CA . LEU A 1 185 ? -5.564 -2.186 8.965 1.00 98.44 185 LEU A CA 1
ATOM 1503 C C . LEU A 1 185 ? -5.896 -1.575 7.586 1.00 98.44 185 LEU A C 1
ATOM 1505 O O . LEU A 1 185 ? -6.436 -0.462 7.552 1.00 98.44 185 LEU A O 1
ATOM 1509 N N . PRO A 1 186 ? -5.635 -2.248 6.442 1.00 98.50 186 PRO A N 1
ATOM 1510 C CA . PRO A 1 186 ? -5.992 -1.706 5.140 1.00 98.50 186 PRO A CA 1
ATOM 1511 C C . PRO A 1 186 ? -7.496 -1.630 4.902 1.00 98.50 186 PRO A C 1
ATOM 1513 O O . PRO A 1 186 ? -7.960 -0.722 4.216 1.00 98.50 186 PRO A O 1
ATOM 1516 N N . SER A 1 187 ? -8.267 -2.532 5.506 1.00 98.62 187 SER A N 1
ATOM 1517 C CA . SER A 1 187 ? -9.728 -2.511 5.424 1.00 98.62 187 SER A CA 1
ATOM 1518 C C . SER A 1 187 ? -10.330 -1.320 6.192 1.00 98.62 187 SER A C 1
ATOM 1520 O O . SER A 1 187 ? -11.297 -0.710 5.729 1.00 98.62 187 SER A O 1
ATOM 1522 N N . THR A 1 188 ? -9.725 -0.937 7.321 1.00 98.75 188 THR A N 1
ATOM 1523 C CA . THR A 1 188 ? -10.112 0.207 8.157 1.00 98.75 188 THR A CA 1
ATOM 1524 C C . THR A 1 188 ? -9.885 1.524 7.433 1.00 98.75 188 THR A C 1
ATOM 1526 O O . THR A 1 188 ? -10.833 2.295 7.289 1.00 98.75 188 THR A O 1
ATOM 1529 N N . TRP A 1 189 ? -8.681 1.786 6.905 1.00 98.00 189 TRP A N 1
ATOM 1530 C CA . TRP A 1 189 ? -8.467 3.043 6.176 1.00 98.00 189 TRP A CA 1
ATOM 1531 C C . TRP A 1 189 ? -9.247 3.096 4.863 1.00 98.00 189 TRP A C 1
ATOM 1533 O O . TRP A 1 189 ? -9.653 4.178 4.444 1.00 98.00 189 TRP A O 1
ATOM 1543 N N . LEU A 1 190 ? -9.552 1.950 4.241 1.00 98.25 190 LEU A N 1
ATOM 1544 C CA . LEU A 1 190 ? -10.475 1.911 3.106 1.00 98.25 190 LEU A CA 1
ATOM 1545 C C . LEU A 1 190 ? -11.882 2.354 3.531 1.00 98.25 190 LEU A C 1
ATOM 1547 O O . LEU A 1 190 ? -12.530 3.111 2.816 1.00 98.25 190 LEU A O 1
ATOM 1551 N N . GLY A 1 191 ? -12.349 1.919 4.707 1.00 98.38 191 GLY A N 1
ATOM 1552 C CA . GLY A 1 191 ? -13.617 2.362 5.294 1.00 98.38 191 GLY A CA 1
ATOM 1553 C C . GLY A 1 191 ? -13.639 3.852 5.647 1.00 98.38 191 GLY A C 1
ATOM 1554 O O . GLY A 1 191 ? -14.625 4.528 5.359 1.00 98.38 191 GLY A O 1
ATOM 1555 N N . ILE A 1 192 ? -12.537 4.389 6.178 1.00 98.62 192 ILE A N 1
ATOM 1556 C CA . ILE A 1 192 ? -12.364 5.833 6.414 1.00 98.62 192 ILE A CA 1
ATOM 1557 C C . ILE A 1 192 ? -12.423 6.603 5.083 1.00 98.62 192 ILE A C 1
ATOM 1559 O O . ILE A 1 192 ? -13.149 7.588 4.953 1.00 98.62 192 ILE A O 1
ATOM 1563 N N . ALA A 1 193 ? -11.747 6.108 4.046 1.00 97.94 193 ALA A N 1
ATOM 1564 C CA . ALA A 1 193 ? -11.774 6.719 2.720 1.00 97.94 193 ALA A CA 1
ATOM 1565 C C . ALA A 1 193 ? -13.175 6.700 2.072 1.00 97.94 193 ALA A C 1
ATOM 1567 O O . ALA A 1 193 ? -13.469 7.548 1.229 1.00 97.94 193 ALA A O 1
ATOM 1568 N N . ARG A 1 194 ? -14.073 5.775 2.451 1.00 97.62 194 ARG A N 1
ATOM 1569 C CA . ARG A 1 194 ? -15.470 5.759 1.965 1.00 97.62 194 ARG A CA 1
ATOM 1570 C C . ARG A 1 194 ? -16.294 6.927 2.497 1.00 97.62 194 ARG A C 1
ATOM 1572 O O . ARG A 1 194 ? -17.134 7.433 1.761 1.00 97.62 194 ARG A O 1
ATOM 1579 N N . VAL A 1 195 ? -16.037 7.364 3.730 1.00 97.44 195 VAL A N 1
ATOM 1580 C CA . VAL A 1 195 ? -16.692 8.542 4.333 1.00 97.44 195 VAL A CA 1
ATOM 1581 C C . VAL A 1 195 ? -15.991 9.855 3.962 1.00 97.44 195 VAL A C 1
ATOM 1583 O O . VAL A 1 195 ? -16.329 10.918 4.469 1.00 97.44 195 VAL A O 1
ATOM 1586 N N . GLY A 1 196 ? -14.987 9.788 3.081 1.00 96.81 196 GLY A N 1
ATOM 1587 C CA . GLY A 1 196 ? -14.184 10.938 2.678 1.00 96.81 196 GLY A CA 1
ATOM 1588 C C . GLY A 1 196 ? -13.199 11.421 3.742 1.00 96.81 196 GLY A C 1
ATOM 1589 O O . GLY A 1 196 ? -12.676 12.525 3.596 1.00 96.81 196 GLY A O 1
ATOM 1590 N N . GLY A 1 197 ? -12.951 10.627 4.786 1.00 97.62 197 GLY A N 1
ATOM 1591 C CA . GLY A 1 197 ? -11.945 10.925 5.800 1.00 97.62 197 GLY A CA 1
ATOM 1592 C C . GLY A 1 197 ? -10.525 10.635 5.311 1.00 97.62 197 GLY A C 1
ATOM 1593 O O . GLY A 1 197 ? -10.311 9.908 4.335 1.00 97.62 197 GLY A O 1
ATOM 1594 N N . VAL A 1 198 ? -9.542 11.186 6.018 1.00 98.12 198 VAL A N 1
ATOM 1595 C CA . VAL A 1 198 ? -8.110 10.991 5.751 1.00 98.12 198 VAL A CA 1
ATOM 1596 C C . VAL A 1 198 ? -7.487 10.196 6.893 1.00 98.12 198 VAL A C 1
ATOM 1598 O O . VAL A 1 198 ? -7.711 10.518 8.056 1.00 98.12 198 VAL A O 1
ATOM 1601 N N . SER A 1 199 ? -6.685 9.174 6.582 1.00 98.50 199 SER A N 1
ATOM 1602 C CA . SER A 1 199 ? -6.061 8.311 7.592 1.00 98.50 199 SER A CA 1
ATOM 1603 C C . SER A 1 199 ? -4.556 8.536 7.728 1.00 98.50 199 SER A C 1
ATOM 1605 O O . SER A 1 199 ? -3.775 8.032 6.914 1.00 98.50 199 SER A O 1
ATOM 1607 N N . PRO A 1 200 ? -4.102 9.245 8.770 1.00 98.31 200 PRO A N 1
ATOM 1608 C CA . PRO A 1 200 ? -2.722 9.166 9.213 1.00 98.31 200 PRO A CA 1
ATOM 1609 C C . PRO A 1 200 ? -2.409 7.765 9.732 1.00 98.31 200 PRO A C 1
ATOM 1611 O O . PRO A 1 200 ? -3.027 7.304 10.689 1.00 98.31 200 PRO A O 1
ATOM 1614 N N . LEU A 1 201 ? -1.446 7.088 9.108 1.00 98.25 201 LEU A N 1
ATOM 1615 C CA . LEU A 1 201 ? -1.000 5.770 9.555 1.00 98.25 201 LEU A CA 1
ATOM 1616 C C . LEU A 1 201 ? 0.184 5.940 10.507 1.00 98.25 201 LEU A C 1
ATOM 1618 O O . LEU A 1 201 ? 1.298 6.242 10.077 1.00 98.25 201 LEU A O 1
ATOM 1622 N N . ILE A 1 202 ? -0.077 5.792 11.804 1.00 97.44 202 ILE A N 1
ATOM 1623 C CA . ILE A 1 202 ? 0.895 6.035 12.873 1.00 97.44 202 ILE A CA 1
ATOM 1624 C C . ILE A 1 202 ? 1.828 4.828 13.010 1.00 97.44 202 ILE A C 1
ATOM 1626 O O . ILE A 1 202 ? 1.408 3.673 12.927 1.00 97.44 202 ILE A O 1
ATOM 1630 N N . ASN A 1 203 ? 3.116 5.103 13.221 1.00 95.81 203 ASN A N 1
ATOM 1631 C CA . ASN A 1 203 ? 4.117 4.067 13.441 1.00 95.81 203 ASN A CA 1
ATOM 1632 C C . ASN A 1 203 ? 3.910 3.425 14.819 1.00 95.81 203 ASN A C 1
ATOM 1634 O O . ASN A 1 203 ? 3.912 4.109 15.837 1.00 95.81 203 ASN A O 1
ATOM 1638 N N . THR A 1 204 ? 3.799 2.099 14.842 1.00 95.56 204 THR A N 1
ATOM 1639 C CA . THR A 1 204 ? 3.499 1.290 16.033 1.00 95.56 204 THR A CA 1
ATOM 1640 C C . THR A 1 204 ? 4.569 1.341 17.128 1.00 95.56 204 THR A C 1
ATOM 1642 O O . THR A 1 204 ? 4.322 0.880 18.234 1.00 95.56 204 THR A O 1
ATOM 1645 N N . ASN A 1 205 ? 5.756 1.882 16.837 1.00 94.50 205 ASN A N 1
ATOM 1646 C CA . ASN A 1 205 ? 6.838 2.062 17.810 1.00 94.50 205 ASN A CA 1
ATOM 1647 C C . ASN A 1 205 ? 6.845 3.457 18.464 1.00 94.50 205 ASN A C 1
ATOM 1649 O O . ASN A 1 205 ? 7.736 3.743 19.259 1.00 94.50 205 ASN A O 1
ATOM 1653 N N . GLN A 1 206 ? 5.935 4.359 18.083 1.00 94.56 206 GLN A N 1
ATOM 1654 C CA . GLN A 1 206 ? 5.893 5.714 18.635 1.00 94.56 206 GLN A CA 1
ATOM 1655 C C . GLN A 1 206 ? 5.167 5.739 19.982 1.00 94.56 206 GLN A C 1
ATOM 1657 O O . GLN A 1 206 ? 4.056 5.232 20.101 1.00 94.56 206 GLN A O 1
ATOM 1662 N N . THR A 1 207 ? 5.780 6.398 20.964 1.00 95.44 207 THR A N 1
ATOM 1663 C CA . THR A 1 207 ? 5.210 6.687 22.288 1.00 95.44 207 THR A CA 1
ATOM 1664 C C . THR A 1 207 ? 5.533 8.132 22.696 1.00 95.44 207 THR A C 1
ATOM 1666 O O . THR A 1 207 ? 6.240 8.845 21.961 1.00 95.44 207 THR A O 1
ATOM 1669 N N . GLY A 1 208 ? 4.988 8.585 23.832 1.00 95.38 208 GLY A N 1
ATOM 1670 C CA . GLY A 1 208 ? 5.224 9.917 24.398 1.00 95.38 208 GLY A CA 1
ATOM 1671 C C . GLY A 1 208 ? 5.122 11.065 23.381 1.00 95.38 208 GLY A C 1
ATOM 1672 O O . GLY A 1 208 ? 4.254 11.090 22.503 1.00 95.38 208 GLY A O 1
ATOM 1673 N N . ASN A 1 209 ? 6.084 11.992 23.438 1.00 94.06 209 ASN A N 1
ATOM 1674 C CA . ASN A 1 209 ? 6.126 13.193 22.591 1.00 94.06 209 ASN A CA 1
ATOM 1675 C C . ASN A 1 209 ? 6.105 12.910 21.080 1.00 94.06 209 ASN A C 1
ATOM 1677 O O . ASN A 1 209 ? 5.594 13.721 20.311 1.00 94.06 209 ASN A O 1
ATOM 1681 N N . THR A 1 210 ? 6.656 11.780 20.624 1.00 94.25 210 THR A N 1
ATOM 1682 C CA . THR A 1 210 ? 6.691 11.469 19.182 1.00 94.25 210 THR A CA 1
ATOM 1683 C C . THR A 1 210 ? 5.313 11.048 18.670 1.00 94.25 210 THR A C 1
ATOM 1685 O O . THR A 1 210 ? 4.926 11.412 17.552 1.00 94.25 210 THR A O 1
ATOM 1688 N N . LEU A 1 211 ? 4.566 10.302 19.491 1.00 96.19 211 LEU A N 1
ATOM 1689 C CA . LEU A 1 211 ? 3.179 9.940 19.211 1.00 96.19 211 LEU A CA 1
ATOM 1690 C C . LEU A 1 211 ? 2.292 11.191 19.221 1.00 96.19 211 LEU A C 1
ATOM 1692 O O . LEU A 1 211 ? 1.596 11.450 18.239 1.00 96.19 211 LEU A O 1
ATOM 1696 N N . LEU A 1 212 ? 2.403 12.012 20.271 1.00 95.94 212 LEU A N 1
ATOM 1697 C CA . LEU A 1 212 ? 1.657 13.264 20.405 1.00 95.94 212 LEU A CA 1
ATOM 1698 C C . LEU A 1 212 ? 1.931 14.226 19.236 1.00 95.94 212 LEU A C 1
ATOM 1700 O O . LEU A 1 212 ? 0.999 14.757 18.635 1.00 95.94 212 LEU A O 1
ATOM 1704 N N . HIS A 1 213 ? 3.199 14.392 18.842 1.00 95.06 213 HIS A N 1
ATOM 1705 C CA . HIS A 1 213 ? 3.578 15.199 17.677 1.00 95.06 213 HIS A CA 1
ATOM 1706 C C . HIS A 1 213 ? 2.903 14.713 16.392 1.00 95.06 213 HIS A C 1
ATOM 1708 O O . HIS A 1 213 ? 2.388 15.524 15.626 1.00 95.06 213 HIS A O 1
ATOM 1714 N N . SER A 1 214 ? 2.880 13.397 16.158 1.00 96.00 214 SER A N 1
ATOM 1715 C CA . SER A 1 214 ? 2.250 12.816 14.965 1.00 96.00 214 SER A CA 1
ATOM 1716 C C . SER A 1 214 ? 0.738 13.069 14.959 1.00 96.00 214 SER A C 1
ATOM 1718 O O . SER A 1 214 ? 0.188 13.482 13.942 1.00 96.00 214 SER A O 1
ATOM 1720 N N . ILE A 1 215 ? 0.071 12.915 16.104 1.00 97.00 215 ILE A N 1
ATOM 1721 C CA . ILE A 1 215 ? -1.360 13.219 16.254 1.00 97.00 215 ILE A CA 1
ATOM 1722 C C . ILE A 1 215 ? -1.641 14.701 15.950 1.00 97.00 215 ILE A C 1
ATOM 1724 O O . ILE A 1 215 ? -2.532 15.015 15.153 1.00 97.00 215 ILE A O 1
ATOM 1728 N N . ASN A 1 216 ? -0.839 15.599 16.526 1.00 95.69 216 ASN A N 1
ATOM 1729 C CA . ASN A 1 216 ? -1.038 17.044 16.438 1.00 95.69 216 ASN A CA 1
ATOM 1730 C C . ASN A 1 216 ? -0.748 17.600 15.040 1.00 95.69 216 ASN A C 1
ATOM 1732 O O . ASN A 1 216 ? -1.546 18.371 14.514 1.00 95.69 216 ASN A O 1
ATOM 1736 N N . ILE A 1 217 ? 0.356 17.190 14.401 1.00 95.12 217 ILE A N 1
ATOM 1737 C CA . ILE A 1 217 ? 0.730 17.697 13.068 1.00 95.12 217 ILE A CA 1
ATOM 1738 C C . ILE A 1 217 ? -0.266 17.274 11.981 1.00 95.12 217 ILE A C 1
ATOM 1740 O O . ILE A 1 217 ? -0.398 17.946 10.960 1.00 95.12 217 ILE A O 1
ATOM 1744 N N . ALA A 1 218 ? -0.962 16.154 12.182 1.00 95.38 218 ALA A N 1
ATOM 1745 C CA . ALA A 1 218 ? -2.008 15.698 11.280 1.00 95.38 218 ALA A CA 1
ATOM 1746 C C . ALA A 1 218 ? -3.380 16.326 11.567 1.00 95.38 218 ALA A C 1
ATOM 1748 O O . ALA A 1 218 ? -4.273 16.154 10.740 1.00 95.38 218 ALA A O 1
ATOM 1749 N N . HIS A 1 219 ? -3.542 17.052 12.681 1.00 95.62 219 HIS A N 1
ATOM 1750 C CA . HIS A 1 219 ? -4.819 17.607 13.143 1.00 95.62 219 HIS A CA 1
ATOM 1751 C C . HIS A 1 219 ? -5.914 16.536 13.264 1.00 95.62 219 HIS A C 1
ATOM 1753 O O . HIS A 1 219 ? -6.988 16.657 12.679 1.00 95.62 219 HIS A O 1
ATOM 1759 N N . CYS A 1 220 ? -5.617 15.446 13.980 1.00 97.31 220 CYS A N 1
ATOM 1760 C CA . CYS A 1 220 ? -6.530 14.308 14.098 1.00 97.31 220 CYS A CA 1
ATOM 1761 C C . CYS A 1 220 ? -7.820 14.680 14.847 1.00 97.31 220 CYS A C 1
ATOM 1763 O O . CYS A 1 220 ? -7.760 15.284 15.909 1.00 97.31 220 CYS A O 1
ATOM 1765 N N . ASN A 1 221 ? -8.976 14.254 14.332 1.00 97.56 221 ASN A N 1
ATOM 1766 C CA . ASN A 1 221 ? -10.284 14.381 14.989 1.00 97.56 221 ASN A CA 1
ATOM 1767 C C . ASN A 1 221 ? -10.654 13.114 15.773 1.00 97.56 221 ASN A C 1
ATOM 1769 O O . ASN A 1 221 ? -11.375 13.158 16.769 1.00 97.56 221 ASN A O 1
ATOM 1773 N N . CYS A 1 222 ? -10.208 11.958 15.284 1.00 96.75 222 CYS A N 1
ATOM 1774 C CA . CYS A 1 222 ? -10.459 10.649 15.876 1.00 96.75 222 CYS A CA 1
ATOM 1775 C C . CYS A 1 222 ? -9.212 9.773 15.728 1.00 96.75 222 CYS A C 1
ATOM 1777 O O . CYS A 1 222 ? -8.428 9.950 14.793 1.00 96.75 222 CYS A O 1
ATOM 1779 N N . ILE A 1 223 ? -9.051 8.794 16.612 1.00 98.31 223 ILE A N 1
ATOM 1780 C CA . ILE A 1 223 ? -7.958 7.823 16.563 1.00 98.31 223 ILE A CA 1
ATOM 1781 C C . ILE A 1 223 ? -8.530 6.427 16.766 1.00 98.31 223 ILE A C 1
ATOM 1783 O O . ILE A 1 223 ? -9.221 6.179 17.748 1.00 98.31 223 ILE A O 1
ATOM 1787 N N . ILE A 1 224 ? -8.215 5.513 15.855 1.00 98.56 224 ILE A N 1
ATOM 1788 C CA . ILE A 1 224 ? -8.464 4.080 15.994 1.00 98.56 224 ILE A CA 1
ATOM 1789 C C . ILE A 1 224 ? -7.127 3.415 16.307 1.00 98.56 224 ILE A C 1
ATOM 1791 O O . ILE A 1 224 ? -6.200 3.480 15.495 1.00 98.56 224 ILE A O 1
ATOM 1795 N N . TYR A 1 225 ? -7.013 2.769 17.462 1.00 98.12 225 TYR A N 1
ATOM 1796 C CA . TYR A 1 225 ? -5.776 2.107 17.871 1.00 98.12 225 TYR A CA 1
ATOM 1797 C C . TYR A 1 225 ? -6.014 0.664 18.313 1.00 98.12 225 TYR A C 1
ATOM 1799 O O . TYR A 1 225 ? -7.050 0.337 18.888 1.00 98.12 225 TYR A O 1
ATOM 1807 N N . GLY A 1 226 ? -5.052 -0.211 18.020 1.00 97.19 226 GLY A N 1
ATOM 1808 C CA . GLY A 1 226 ? -5.045 -1.589 18.506 1.00 97.19 226 GLY A CA 1
ATOM 1809 C C . GLY A 1 226 ? -4.885 -1.645 20.026 1.00 97.19 226 GLY A C 1
ATOM 1810 O O . GLY A 1 226 ? -4.123 -0.864 20.593 1.00 97.19 226 GLY A O 1
ATOM 1811 N N . SER A 1 227 ? -5.567 -2.574 20.696 1.00 95.69 227 SER A N 1
ATOM 1812 C CA . SER A 1 227 ? -5.506 -2.743 22.156 1.00 95.69 227 SER A CA 1
ATOM 1813 C C . SER A 1 227 ? -4.088 -2.936 22.707 1.00 95.69 227 SER A C 1
ATOM 1815 O O . SER A 1 227 ? -3.831 -2.608 23.860 1.00 95.69 227 SER A O 1
ATOM 1817 N N . GLU A 1 228 ? -3.155 -3.421 21.889 1.00 95.12 228 GLU A N 1
ATOM 1818 C CA . GLU A 1 228 ? -1.733 -3.536 22.220 1.00 95.12 228 GLU A CA 1
ATOM 1819 C C . GLU A 1 228 ? -1.024 -2.188 22.463 1.00 95.12 228 GLU A C 1
ATOM 1821 O O . GLU A 1 228 ? 0.045 -2.172 23.067 1.00 95.12 228 GLU A O 1
ATOM 1826 N N . PHE A 1 229 ? -1.603 -1.064 22.021 1.00 96.88 229 PHE A N 1
ATOM 1827 C CA . PHE A 1 229 ? -1.032 0.283 22.165 1.00 96.88 229 PHE A CA 1
ATOM 1828 C C . PHE A 1 229 ? -1.685 1.104 23.282 1.00 96.88 229 PHE A C 1
ATOM 1830 O O . PHE A 1 229 ? -1.387 2.286 23.428 1.00 96.88 229 PHE A O 1
ATOM 1837 N N . GLU A 1 230 ? -2.555 0.493 24.087 1.00 95.00 230 GLU A N 1
ATOM 1838 C CA . GLU A 1 230 ? -3.261 1.152 25.191 1.00 95.00 230 GLU A CA 1
ATOM 1839 C C . GLU A 1 230 ? -2.308 1.905 26.134 1.00 95.00 230 GLU A C 1
ATOM 1841 O O . GLU A 1 230 ? -2.561 3.059 26.469 1.00 95.00 230 GLU A O 1
ATOM 1846 N N . SER A 1 231 ? -1.171 1.304 26.499 1.00 96.44 231 SER A N 1
ATOM 1847 C CA . SER A 1 231 ? -0.180 1.938 27.380 1.00 96.44 231 SER A CA 1
ATOM 1848 C C . SER A 1 231 ? 0.418 3.220 26.790 1.00 96.44 231 SER A C 1
ATOM 1850 O O . SER A 1 231 ? 0.615 4.190 27.519 1.00 96.44 231 SER A O 1
ATOM 1852 N N . ALA A 1 232 ? 0.653 3.260 25.475 1.00 96.75 232 ALA A N 1
ATOM 1853 C CA . ALA A 1 232 ? 1.181 4.438 24.790 1.00 96.75 232 ALA A CA 1
ATOM 1854 C C . ALA A 1 232 ? 0.171 5.599 24.785 1.00 96.75 232 ALA A C 1
ATOM 1856 O O . ALA A 1 232 ? 0.565 6.756 24.912 1.00 96.75 232 ALA A O 1
ATOM 1857 N N . PHE A 1 233 ? -1.130 5.301 24.681 1.00 96.06 233 PHE A N 1
ATOM 1858 C CA . PHE A 1 233 ? -2.190 6.312 24.776 1.00 96.06 233 PHE A CA 1
ATOM 1859 C C . PHE A 1 233 ? -2.459 6.758 26.215 1.00 96.06 233 PHE A C 1
ATOM 1861 O O . PHE A 1 233 ? -2.759 7.929 26.441 1.00 96.06 233 PHE A O 1
ATOM 1868 N N . GLN A 1 234 ? -2.307 5.866 27.196 1.00 95.12 234 GLN A N 1
ATOM 1869 C CA . GLN A 1 234 ? -2.386 6.227 28.613 1.00 95.12 234 GLN A CA 1
ATOM 1870 C C . GLN A 1 234 ? -1.272 7.204 29.010 1.00 95.12 234 GLN A C 1
ATOM 1872 O O . GLN A 1 234 ? -1.548 8.164 29.731 1.00 95.12 234 GLN A O 1
ATOM 1877 N N . GLU A 1 235 ? -0.054 7.004 28.495 1.00 96.31 235 GLU A N 1
ATOM 1878 C CA . GLU A 1 235 ? 1.103 7.880 28.732 1.00 96.31 235 GLU A CA 1
ATOM 1879 C C . GLU A 1 235 ? 0.820 9.335 28.323 1.00 96.31 235 GLU A C 1
ATOM 1881 O O . GLU A 1 235 ? 1.064 10.243 29.111 1.00 96.31 235 GLU A O 1
ATOM 1886 N N . ILE A 1 236 ? 0.231 9.550 27.140 1.00 96.25 236 ILE A N 1
ATOM 1887 C CA . ILE A 1 236 ? -0.045 10.892 26.589 1.00 96.25 236 ILE A CA 1
ATOM 1888 C C . ILE A 1 236 ? -1.445 11.432 26.919 1.00 96.25 236 ILE A C 1
ATOM 1890 O O . ILE A 1 236 ? -1.830 12.501 26.448 1.00 96.25 236 ILE A O 1
ATOM 1894 N N . SER A 1 237 ? -2.243 10.698 27.701 1.00 94.25 237 SER A N 1
ATOM 1895 C CA . SER A 1 237 ? -3.669 10.994 27.920 1.00 94.25 237 SER A CA 1
ATOM 1896 C C . SER A 1 237 ? -3.940 12.393 28.484 1.00 94.25 237 SER A C 1
ATOM 1898 O O . SER A 1 237 ? -4.981 12.977 28.195 1.00 94.25 237 SER A O 1
ATOM 1900 N N . LYS A 1 238 ? -3.001 12.943 29.266 1.00 94.62 238 LYS A N 1
ATOM 1901 C CA . LYS A 1 238 ? -3.102 14.286 29.863 1.00 94.62 238 LYS A CA 1
ATOM 1902 C C . LYS A 1 238 ? -2.785 15.416 28.884 1.00 94.62 238 LYS A C 1
ATOM 1904 O O . LYS A 1 238 ? -3.243 16.533 29.099 1.00 94.62 238 LYS A O 1
ATOM 1909 N N . GLU A 1 239 ? -1.982 15.144 27.858 1.00 96.12 239 GLU A N 1
ATOM 1910 C CA . GLU A 1 239 ? -1.568 16.133 26.855 1.00 96.12 239 GLU A CA 1
ATOM 1911 C C . GLU A 1 239 ? -2.408 16.062 25.575 1.00 96.12 239 GLU A C 1
ATOM 1913 O O . GLU A 1 239 ? -2.372 16.982 24.757 1.00 96.12 239 GLU A O 1
ATOM 1918 N N . LEU A 1 240 ? -3.145 14.966 25.385 1.00 95.38 240 LEU A N 1
ATOM 1919 C CA . LEU A 1 240 ? -4.025 14.773 24.246 1.00 95.38 240 LEU A CA 1
ATOM 1920 C C . LEU A 1 240 ? -5.219 15.734 24.319 1.00 95.38 240 LEU A C 1
ATOM 1922 O O . LEU A 1 240 ? -5.858 15.869 25.362 1.00 95.38 240 LEU A O 1
ATOM 1926 N N . ASP A 1 241 ? -5.547 16.367 23.192 1.00 94.25 241 ASP A N 1
ATOM 1927 C CA . ASP A 1 241 ? -6.727 17.225 23.081 1.00 94.25 241 ASP A CA 1
ATOM 1928 C C . ASP A 1 241 ? -8.006 16.427 23.438 1.00 94.25 241 ASP A C 1
ATOM 1930 O O . ASP A 1 241 ? -8.308 15.432 22.768 1.00 94.25 241 ASP A O 1
ATOM 1934 N N . PRO A 1 242 ? -8.782 16.847 24.461 1.00 93.12 242 PRO A N 1
ATOM 1935 C CA . PRO A 1 242 ? -9.991 16.147 24.904 1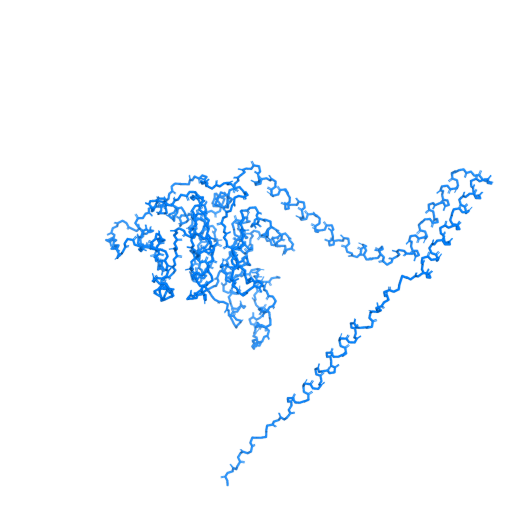.00 93.12 242 PRO A CA 1
ATOM 1936 C C . PRO A 1 242 ? -11.089 16.012 23.840 1.00 93.12 242 PRO A C 1
ATOM 1938 O O . PRO A 1 242 ? -12.006 15.207 24.006 1.00 93.12 242 PRO A O 1
ATOM 1941 N N . SER A 1 243 ? -11.040 16.806 22.766 1.00 94.38 243 SER A N 1
ATOM 1942 C CA . SER A 1 243 ? -11.983 16.713 21.647 1.00 94.38 243 SER A CA 1
ATOM 1943 C C . SER A 1 243 ? -11.714 15.515 20.727 1.00 94.38 243 SER A C 1
ATOM 1945 O O . SER A 1 243 ? -12.610 15.105 19.980 1.00 94.38 243 SER A O 1
ATOM 1947 N N . ILE A 1 244 ? -10.517 14.920 20.795 1.00 96.12 244 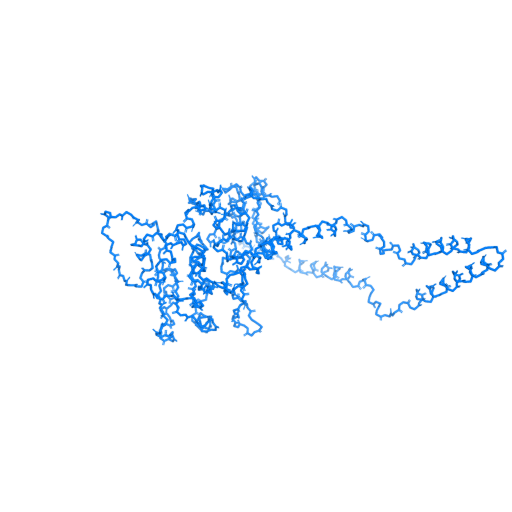ILE A N 1
ATOM 1948 C CA . ILE A 1 244 ? -10.128 13.770 19.978 1.00 96.12 244 ILE A CA 1
ATOM 1949 C C . ILE A 1 244 ? -10.783 12.501 20.522 1.00 96.12 244 ILE A C 1
ATOM 1951 O O . ILE A 1 244 ? -10.504 12.050 21.632 1.00 96.12 244 ILE A O 1
ATOM 1955 N N . LYS A 1 245 ? -11.626 11.862 19.704 1.00 95.50 245 LYS A N 1
ATOM 1956 C CA . LYS A 1 245 ? -12.258 10.588 20.078 1.00 95.50 245 LYS A CA 1
ATOM 1957 C C . LYS A 1 245 ? -11.272 9.431 19.938 1.00 95.50 245 LYS A C 1
ATOM 1959 O O . LYS A 1 245 ? -10.724 9.212 18.856 1.00 95.50 245 LYS A O 1
ATOM 1964 N N . LEU A 1 246 ? -11.103 8.658 21.005 1.00 96.62 246 LEU A N 1
ATOM 1965 C CA . LEU A 1 246 ? -10.293 7.443 21.021 1.00 96.62 246 LEU A CA 1
ATOM 1966 C C . LEU A 1 246 ? -11.178 6.208 20.832 1.00 96.62 246 LEU A C 1
ATOM 1968 O O . LEU A 1 246 ? -12.126 6.004 21.583 1.00 96.62 246 LEU A O 1
ATOM 1972 N N . PHE A 1 247 ? -10.844 5.377 19.850 1.00 97.31 247 PHE A N 1
ATOM 1973 C CA . PHE A 1 247 ? -11.525 4.129 19.529 1.00 97.31 247 PHE A CA 1
ATOM 1974 C C . PHE A 1 247 ? -10.550 2.960 19.659 1.00 97.31 247 PHE A C 1
ATOM 1976 O O . PHE A 1 247 ? -9.610 2.826 18.873 1.00 97.31 247 PHE A O 1
ATOM 1983 N N . LYS A 1 248 ? -10.787 2.092 20.642 1.00 96.81 248 LYS A N 1
ATOM 1984 C CA . LYS A 1 248 ? -9.958 0.908 20.878 1.00 96.81 248 LYS A CA 1
ATOM 1985 C C . LYS A 1 248 ? -10.441 -0.247 20.010 1.00 96.81 248 LYS A C 1
ATOM 1987 O O . LYS A 1 248 ? -11.614 -0.609 20.059 1.00 96.81 248 LYS A O 1
ATOM 1992 N N . TYR A 1 249 ? -9.539 -0.844 19.246 1.00 96.56 249 TYR A N 1
ATOM 1993 C CA . TYR A 1 249 ? -9.791 -2.020 18.425 1.00 96.56 249 TYR A CA 1
ATOM 1994 C C . TYR A 1 249 ? -9.059 -3.235 18.997 1.00 96.56 249 TYR A C 1
ATOM 1996 O O . TYR A 1 249 ? -7.841 -3.227 19.158 1.00 96.56 249 TYR A O 1
ATOM 2004 N N . THR A 1 250 ? -9.791 -4.309 19.266 1.00 94.94 250 THR A N 1
ATOM 2005 C CA . THR A 1 250 ? -9.245 -5.587 19.718 1.00 94.94 250 THR A CA 1
ATOM 2006 C C . THR A 1 250 ? -9.475 -6.616 18.628 1.00 94.94 250 THR A C 1
ATOM 2008 O O . THR A 1 250 ? -10.610 -6.938 18.280 1.00 94.94 250 THR A O 1
ATOM 2011 N N . ARG A 1 251 ? -8.385 -7.147 18.070 1.00 91.50 251 ARG A N 1
ATOM 2012 C CA . ARG A 1 251 ? -8.471 -8.132 16.995 1.00 91.50 251 ARG A CA 1
ATOM 2013 C C . ARG A 1 251 ? -9.046 -9.446 17.527 1.00 91.50 251 ARG A C 1
ATOM 2015 O O . ARG A 1 251 ? -8.418 -10.129 18.330 1.00 91.50 251 ARG A O 1
ATOM 2022 N N . ARG A 1 252 ? -10.235 -9.798 17.045 1.00 89.69 252 ARG A N 1
ATOM 2023 C CA . ARG A 1 252 ? -10.920 -11.077 17.263 1.00 89.69 252 ARG A CA 1
ATOM 2024 C C . ARG A 1 252 ? -11.886 -11.339 16.104 1.00 89.69 252 ARG A C 1
ATOM 2026 O O . ARG A 1 252 ? -12.261 -10.384 15.416 1.00 89.69 252 ARG A O 1
ATOM 2033 N N . PRO A 1 253 ? -12.317 -12.591 15.872 1.00 83.25 253 PRO A N 1
ATOM 2034 C CA . PRO A 1 253 ? -13.413 -12.858 14.951 1.00 83.25 253 PRO A CA 1
ATOM 2035 C C . PRO A 1 253 ? -14.646 -12.040 15.350 1.00 83.25 253 PRO A C 1
ATOM 2037 O O . PRO A 1 253 ? -15.110 -12.141 16.484 1.00 83.25 253 PRO A O 1
ATOM 2040 N N . LEU A 1 254 ? -15.164 -11.220 14.431 1.00 80.44 254 LEU A N 1
ATOM 2041 C CA . LEU A 1 254 ? -16.347 -10.407 14.709 1.00 80.44 254 LEU A CA 1
ATOM 2042 C C . LEU A 1 254 ? -17.553 -11.325 14.925 1.00 80.44 254 LEU A C 1
ATOM 2044 O O . LEU A 1 254 ? -17.973 -12.033 14.003 1.00 80.44 254 LEU A O 1
ATOM 2048 N N . ASN A 1 255 ? -18.145 -11.275 16.116 1.00 74.94 255 ASN A N 1
ATOM 2049 C CA . ASN A 1 255 ? -19.370 -12.006 16.409 1.00 74.94 255 ASN A CA 1
ATOM 2050 C C . ASN A 1 255 ? -20.589 -11.287 15.802 1.00 74.94 255 ASN A C 1
ATOM 2052 O O . ASN A 1 255 ? -21.283 -10.492 16.439 1.00 74.94 255 ASN A O 1
ATOM 2056 N N . THR A 1 256 ? -20.806 -11.524 14.509 1.00 68.94 256 THR A N 1
ATOM 2057 C CA . THR A 1 256 ? -21.859 -10.849 13.736 1.00 68.94 256 THR A CA 1
ATOM 2058 C C . THR A 1 256 ? -23.258 -11.432 13.947 1.00 68.94 256 THR A C 1
ATOM 2060 O O . THR A 1 256 ? -24.227 -10.791 13.537 1.00 68.94 256 THR A O 1
ATOM 2063 N N . SER A 1 257 ? -23.384 -12.574 14.631 1.00 67.06 257 SER A N 1
ATOM 2064 C CA . SER A 1 257 ? -24.668 -13.209 14.940 1.00 67.06 257 SER A CA 1
ATOM 2065 C C . SER A 1 257 ? -25.569 -12.295 15.778 1.00 67.06 257 SER A C 1
ATOM 2067 O O . SER A 1 257 ? -25.106 -11.567 16.661 1.00 67.06 257 SER A O 1
ATOM 2069 N N . LEU A 1 258 ? -26.870 -12.302 15.475 1.00 58.59 258 LEU A N 1
ATOM 2070 C CA . LEU A 1 258 ? -27.884 -11.513 16.188 1.00 58.59 258 LEU A CA 1
ATOM 2071 C C . LEU A 1 258 ? -28.270 -12.139 17.541 1.00 58.59 258 LEU A C 1
ATOM 2073 O O . LEU A 1 258 ? -28.735 -11.418 18.417 1.00 58.59 258 LEU A O 1
ATOM 2077 N N . ASP A 1 259 ? -28.017 -13.440 17.724 1.00 56.47 259 ASP A N 1
ATOM 2078 C CA . ASP A 1 259 ? -28.505 -14.230 18.868 1.00 56.47 259 ASP A CA 1
ATOM 2079 C C . ASP A 1 259 ? -27.608 -14.176 20.116 1.00 56.47 259 ASP A C 1
ATOM 2081 O O . ASP A 1 259 ? -27.957 -14.699 21.172 1.00 56.47 259 ASP A O 1
ATOM 2085 N N . THR A 1 260 ? -26.438 -13.545 20.025 1.00 57.62 260 THR A N 1
ATOM 2086 C CA . THR A 1 260 ? -25.528 -13.363 21.164 1.00 57.62 260 THR A CA 1
ATOM 2087 C C . THR A 1 260 ? -25.680 -11.973 21.763 1.00 57.62 260 THR A C 1
ATOM 2089 O O . THR A 1 260 ? -25.596 -10.980 21.042 1.00 57.62 260 THR A O 1
ATOM 2092 N N . VAL A 1 261 ? -25.847 -11.897 23.089 1.00 54.66 261 VAL A N 1
ATOM 2093 C CA . VAL A 1 261 ? -25.838 -10.637 23.848 1.00 54.66 261 VAL A CA 1
ATOM 2094 C C . VAL A 1 261 ? -24.512 -9.918 23.592 1.00 54.66 261 VAL A C 1
ATOM 2096 O O . VAL A 1 261 ? -23.448 -10.397 23.980 1.00 54.66 261 VAL A O 1
ATOM 2099 N N . LYS A 1 262 ? -24.575 -8.774 22.905 1.00 60.94 262 LYS A N 1
ATOM 2100 C CA . LYS A 1 262 ? -23.405 -7.948 22.586 1.00 60.94 262 LYS A CA 1
ATOM 2101 C C . LYS A 1 262 ? -23.164 -7.003 23.754 1.00 60.94 262 LYS A C 1
ATOM 2103 O O . LYS A 1 262 ? -23.831 -5.976 23.868 1.00 60.94 262 LYS A O 1
ATOM 2108 N N . VAL A 1 263 ? -22.253 -7.376 24.648 1.00 53.81 263 VAL A N 1
ATOM 2109 C CA . VAL A 1 263 ? -21.815 -6.485 25.725 1.00 53.81 263 VAL A CA 1
ATOM 2110 C C . VAL A 1 263 ? -20.913 -5.428 25.100 1.00 53.81 263 VAL A C 1
ATOM 2112 O O . VAL A 1 263 ? -19.814 -5.727 24.644 1.00 53.81 263 VAL A O 1
ATOM 2115 N N . VAL A 1 264 ? -21.408 -4.194 25.017 1.00 61.53 264 VAL A N 1
ATOM 2116 C CA . VAL A 1 264 ? -20.570 -3.040 24.686 1.00 61.53 264 VAL A CA 1
ATOM 2117 C C . VAL A 1 264 ? -19.875 -2.632 25.980 1.00 61.53 264 VAL A C 1
ATOM 2119 O O . VAL A 1 264 ? -20.469 -1.940 26.802 1.00 61.53 264 VAL A O 1
ATOM 2122 N N . ASP A 1 265 ? -18.632 -3.077 26.169 1.00 60.03 265 ASP A N 1
ATOM 2123 C CA . ASP A 1 265 ? -17.849 -2.775 27.379 1.00 60.03 265 ASP A CA 1
ATOM 2124 C C . ASP A 1 265 ? -17.586 -1.265 27.539 1.00 60.03 265 ASP A C 1
ATOM 2126 O O . ASP A 1 265 ? -17.402 -0.759 28.645 1.00 60.03 265 ASP A O 1
ATOM 2130 N N . SER A 1 266 ? -17.560 -0.522 26.428 1.00 76.06 266 SER A N 1
ATOM 2131 C CA . SER A 1 266 ? -17.360 0.926 26.404 1.00 76.06 266 SER A CA 1
ATOM 2132 C C . SER A 1 266 ? -17.896 1.526 25.100 1.00 76.06 266 SER A C 1
ATOM 2134 O O . SER A 1 266 ? -17.742 0.903 24.047 1.00 76.06 266 SER A O 1
ATOM 2136 N N . PRO A 1 267 ? -18.454 2.755 25.104 1.00 76.38 267 PRO A N 1
ATOM 2137 C CA . PRO A 1 267 ? -18.829 3.457 23.869 1.00 76.38 267 PRO A CA 1
ATOM 2138 C C . PRO A 1 267 ? -17.646 3.672 22.907 1.00 76.38 267 PRO A C 1
ATOM 2140 O O . PRO A 1 267 ? -17.856 3.887 21.714 1.00 76.38 267 PRO A O 1
ATOM 2143 N N . ASN A 1 268 ? -16.416 3.576 23.420 1.00 86.81 268 ASN A N 1
ATOM 2144 C CA . ASN A 1 268 ? -15.171 3.726 22.674 1.00 86.81 268 ASN A CA 1
ATOM 2145 C C . ASN A 1 268 ? -14.585 2.382 22.200 1.00 86.81 268 ASN A C 1
ATOM 2147 O O . ASN A 1 268 ? -13.528 2.365 21.566 1.00 86.81 268 ASN A O 1
ATOM 2151 N N . ASP A 1 269 ? -15.235 1.248 22.486 1.00 93.25 269 ASP A N 1
ATOM 2152 C CA . ASP A 1 269 ? -14.830 -0.052 21.945 1.00 93.25 269 ASP A CA 1
ATOM 2153 C C . ASP A 1 269 ? -15.275 -0.181 20.483 1.00 93.25 269 ASP A C 1
ATOM 2155 O O . ASP A 1 269 ? -16.424 -0.498 20.159 1.00 93.25 269 ASP A O 1
ATOM 2159 N N . PHE A 1 270 ? -14.324 0.047 19.580 1.00 95.44 270 PHE A N 1
ATOM 2160 C CA . PHE A 1 270 ? -14.537 -0.031 18.143 1.00 95.44 270 PHE A CA 1
ATOM 2161 C C . PHE A 1 270 ? -14.949 -1.432 17.695 1.00 95.44 270 PHE A C 1
ATOM 2163 O O . PHE A 1 270 ? -15.749 -1.576 16.773 1.00 95.44 270 PHE A O 1
ATOM 2170 N N . THR A 1 271 ? -14.438 -2.470 18.355 1.00 94.12 271 THR A N 1
ATOM 2171 C CA . THR A 1 271 ? -14.726 -3.873 18.030 1.00 94.12 271 THR A CA 1
ATOM 2172 C C . THR A 1 271 ? -16.203 -4.168 18.235 1.00 94.12 271 THR A C 1
ATOM 2174 O O . THR A 1 271 ? -16.875 -4.644 17.321 1.00 94.12 271 THR A O 1
ATOM 2177 N N . SER A 1 272 ? -16.731 -3.792 19.400 1.00 91.69 272 SER A N 1
ATOM 2178 C CA . SER A 1 272 ? -18.147 -3.956 19.737 1.00 91.69 272 SER A CA 1
ATOM 2179 C C . SER A 1 272 ? -19.057 -3.124 18.820 1.00 91.69 272 SER A C 1
ATOM 2181 O O . SER A 1 272 ? -20.126 -3.580 18.399 1.00 91.69 272 SER A O 1
ATOM 2183 N N . LEU A 1 273 ? -18.622 -1.922 18.421 1.00 93.50 273 LEU A N 1
ATOM 2184 C CA . LEU A 1 273 ? -19.334 -1.114 17.422 1.00 93.50 273 LEU A CA 1
ATOM 2185 C C . LEU A 1 273 ? -19.389 -1.801 16.047 1.00 93.50 273 LEU A C 1
ATOM 2187 O O . LEU A 1 273 ? -20.439 -1.789 15.401 1.00 93.50 273 LEU A O 1
ATOM 2191 N N . LEU A 1 274 ? -18.299 -2.433 15.602 1.00 94.19 274 LEU A N 1
ATOM 2192 C CA . LEU A 1 274 ? -18.285 -3.225 14.368 1.00 94.19 274 LEU A CA 1
ATOM 2193 C C . LEU A 1 274 ? -19.212 -4.448 14.486 1.00 94.19 274 LEU A C 1
ATOM 2195 O O . LEU A 1 274 ? -20.012 -4.705 13.587 1.00 94.19 274 LEU A O 1
ATOM 2199 N N . GLU A 1 275 ? -19.170 -5.185 15.595 1.00 91.06 275 GLU A N 1
ATOM 2200 C CA . GLU A 1 275 ? -20.003 -6.380 15.817 1.00 91.06 275 GLU A CA 1
ATOM 2201 C C . GLU A 1 275 ? -21.506 -6.061 15.790 1.00 91.06 275 GLU A C 1
ATOM 2203 O O . GLU A 1 275 ? -22.308 -6.846 15.276 1.00 91.06 275 GLU A O 1
ATOM 2208 N N . THR A 1 276 ? -21.898 -4.892 16.297 1.00 89.56 276 THR A N 1
ATOM 2209 C CA . THR A 1 276 ? -23.296 -4.430 16.369 1.00 89.56 276 THR A CA 1
ATOM 2210 C C . THR A 1 276 ? -23.798 -3.734 15.100 1.00 89.56 276 THR A C 1
ATOM 2212 O O . THR A 1 276 ? -25.006 -3.569 14.943 1.00 89.56 276 THR A O 1
ATOM 2215 N N . THR A 1 277 ? -22.914 -3.352 14.175 1.00 92.00 277 THR A N 1
ATOM 2216 C CA . THR A 1 277 ? -23.278 -2.568 12.983 1.00 92.00 277 THR A CA 1
ATOM 2217 C C . THR A 1 277 ? -23.155 -3.422 11.723 1.00 92.00 277 THR A C 1
ATOM 2219 O O . THR A 1 277 ? -22.057 -3.894 11.454 1.00 92.00 277 THR A O 1
ATOM 2222 N N . PRO A 1 278 ? -24.211 -3.646 10.917 1.00 93.75 278 PRO A N 1
ATOM 2223 C CA . PRO A 1 278 ? -24.076 -4.361 9.646 1.00 93.75 278 PRO A CA 1
ATOM 2224 C C . PRO A 1 278 ? -23.245 -3.553 8.627 1.00 93.75 278 PRO A C 1
ATOM 2226 O O . PRO A 1 278 ? -23.122 -2.333 8.766 1.00 93.75 278 PRO A O 1
ATOM 2229 N N . PRO A 1 279 ? -22.675 -4.188 7.584 1.00 95.81 279 PRO A N 1
ATOM 2230 C CA . PRO A 1 279 ? -22.021 -3.458 6.503 1.00 95.81 279 PRO A CA 1
ATOM 2231 C C . PRO A 1 279 ? -23.014 -2.497 5.840 1.00 95.81 279 PRO A C 1
ATOM 2233 O O . PRO A 1 279 ? -24.154 -2.878 5.566 1.00 95.81 279 PRO A O 1
ATOM 2236 N N . ALA A 1 280 ? -22.595 -1.257 5.579 1.00 95.75 280 ALA A N 1
ATOM 2237 C CA . ALA A 1 280 ? -23.409 -0.332 4.795 1.00 95.75 280 ALA A CA 1
ATOM 2238 C C . ALA A 1 280 ? -23.650 -0.885 3.376 1.00 95.75 280 ALA A C 1
ATOM 2240 O O . ALA A 1 280 ? -22.771 -1.557 2.831 1.00 95.75 280 ALA A O 1
ATOM 2241 N N . PRO A 1 281 ? -24.785 -0.559 2.733 1.00 95.88 281 PRO A N 1
ATOM 2242 C CA . PRO A 1 281 ? -24.941 -0.769 1.300 1.00 95.88 281 PRO A CA 1
ATOM 2243 C C . PRO A 1 281 ? -23.810 -0.086 0.530 1.00 95.88 281 PRO A C 1
ATOM 2245 O O . PRO A 1 281 ? -23.362 1.004 0.897 1.00 95.88 281 PRO A O 1
ATOM 2248 N N . TRP A 1 282 ? -23.354 -0.714 -0.552 1.00 95.88 282 TRP A N 1
ATOM 2249 C CA . TRP A 1 282 ? -22.325 -0.105 -1.382 1.00 95.88 282 TRP A CA 1
ATOM 2250 C C . TRP A 1 282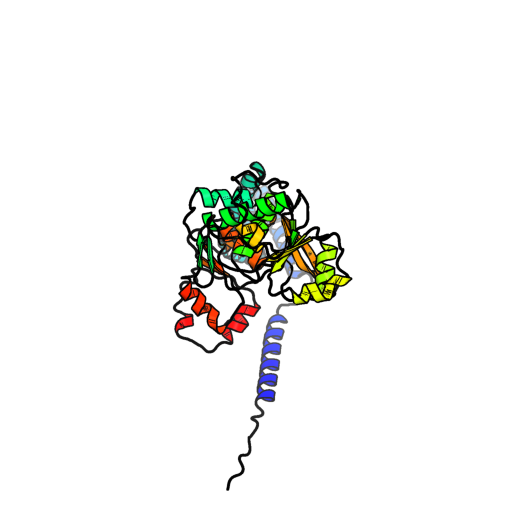 ? -22.843 1.179 -2.044 1.00 95.88 282 TRP A C 1
ATOM 2252 O O . TRP A 1 282 ? -23.910 1.194 -2.658 1.00 95.88 282 TRP A O 1
ATOM 2262 N N . ALA A 1 283 ? -22.041 2.236 -1.954 1.00 95.56 283 ALA A N 1
ATOM 2263 C CA . ALA A 1 283 ? -22.207 3.492 -2.667 1.00 95.56 283 ALA A CA 1
ATOM 2264 C C . ALA A 1 283 ? -20.823 4.042 -3.042 1.00 95.56 283 ALA A C 1
ATOM 2266 O O . ALA A 1 283 ? -19.808 3.622 -2.472 1.00 95.56 283 ALA A O 1
ATOM 2267 N N . LEU A 1 284 ? -20.792 4.986 -3.988 1.00 95.88 284 LEU A N 1
ATOM 2268 C CA . LEU A 1 284 ? -19.574 5.738 -4.292 1.00 95.88 284 LEU A CA 1
ATOM 2269 C C . LEU A 1 284 ? -19.064 6.447 -3.031 1.00 95.88 284 LEU A C 1
ATOM 2271 O O . LEU A 1 284 ? -19.862 6.911 -2.215 1.00 95.88 284 LEU A O 1
ATOM 2275 N N . SER A 1 285 ? -17.741 6.529 -2.885 1.00 94.81 285 SER A N 1
ATOM 2276 C CA . SER A 1 285 ? -17.119 7.268 -1.782 1.00 94.81 285 SER A CA 1
ATOM 2277 C C . SER A 1 285 ? -17.602 8.719 -1.727 1.00 94.81 285 SER A C 1
ATOM 2279 O O . SER A 1 285 ? -17.713 9.399 -2.746 1.00 94.81 285 SER A O 1
ATOM 2281 N N . GLU A 1 286 ? -17.807 9.212 -0.506 1.00 94.50 286 GLU A N 1
ATOM 2282 C CA . GLU A 1 286 ? -18.129 10.615 -0.216 1.00 94.50 286 GLU A CA 1
ATOM 2283 C C . GLU A 1 286 ? -16.890 11.533 -0.277 1.00 94.50 286 GLU A C 1
ATOM 2285 O O . GLU A 1 286 ? -16.985 12.751 -0.100 1.00 94.50 286 GLU A O 1
ATOM 2290 N N . GLY A 1 287 ? -15.707 10.963 -0.533 1.00 87.56 287 GLY A N 1
ATOM 2291 C CA . GLY A 1 287 ? -14.450 11.687 -0.685 1.00 87.56 287 GLY A CA 1
ATOM 2292 C C . GLY A 1 287 ? -14.391 12.584 -1.924 1.00 87.56 287 GLY A C 1
ATOM 2293 O O . GLY A 1 287 ? -15.272 12.613 -2.778 1.00 87.56 287 GLY A O 1
ATOM 2294 N N . GLY A 1 288 ? -13.298 13.341 -2.052 1.00 88.62 288 GLY A N 1
ATOM 2295 C CA . GLY A 1 288 ? -13.083 14.263 -3.177 1.00 88.62 288 GLY A CA 1
ATOM 2296 C C . GLY A 1 288 ? -12.666 13.603 -4.504 1.00 88.62 288 GLY A C 1
ATOM 2297 O O . GLY A 1 288 ? -12.194 14.304 -5.397 1.00 88.62 288 GLY A O 1
ATOM 2298 N N . GLY A 1 289 ? -12.798 12.281 -4.637 1.00 94.50 289 GLY A N 1
ATOM 2299 C CA . GLY A 1 289 ? -12.488 11.532 -5.857 1.00 94.50 289 GLY A CA 1
ATOM 2300 C C . GLY A 1 289 ? -11.012 11.153 -6.030 1.00 94.50 289 GLY A C 1
ATOM 2301 O O . GLY A 1 289 ? -10.291 10.871 -5.074 1.00 94.50 289 GLY A O 1
ATOM 2302 N N . PHE A 1 290 ? -10.539 11.099 -7.277 1.00 96.69 290 PHE A N 1
ATOM 2303 C CA . PHE A 1 290 ? -9.265 10.441 -7.610 1.00 96.69 290 PHE A CA 1
ATOM 2304 C C . PHE A 1 290 ? -8.021 11.166 -7.070 1.00 96.69 290 PHE A C 1
ATOM 2306 O O . PHE A 1 290 ? -7.028 10.536 -6.701 1.00 96.69 290 PHE A O 1
ATOM 2313 N N . ASN A 1 291 ? -8.068 12.495 -6.993 1.00 95.94 291 ASN A N 1
ATOM 2314 C CA . ASN A 1 291 ? -6.951 13.312 -6.517 1.00 95.94 291 ASN A CA 1
ATOM 2315 C C . ASN A 1 291 ? -7.078 13.719 -5.045 1.00 95.94 291 ASN A C 1
ATOM 2317 O O . ASN A 1 291 ? -6.179 14.385 -4.532 1.00 95.94 291 ASN A O 1
ATOM 2321 N N . SER A 1 292 ? -8.154 13.329 -4.355 1.00 92.81 292 SER A N 1
ATOM 2322 C CA . SER A 1 292 ? -8.328 13.705 -2.956 1.00 92.81 292 SER A CA 1
ATOM 2323 C C . SER A 1 292 ? -7.347 12.977 -2.049 1.00 92.81 292 SER A C 1
ATOM 2325 O O . SER A 1 292 ? -6.898 11.860 -2.330 1.00 92.81 292 SER A O 1
ATOM 2327 N N . ARG A 1 293 ? -7.028 13.638 -0.938 1.00 95.06 293 ARG A N 1
ATOM 2328 C CA . ARG A 1 293 ? -6.218 13.088 0.147 1.00 95.06 293 ARG A CA 1
ATOM 2329 C C . ARG A 1 293 ? -6.926 11.864 0.720 1.00 95.06 293 ARG A C 1
ATOM 2331 O O . ARG A 1 293 ? -8.149 11.857 0.820 1.00 95.06 293 ARG A O 1
ATOM 2338 N N . MET A 1 294 ? -6.152 10.840 1.050 1.00 95.62 294 MET A N 1
ATOM 2339 C CA . MET A 1 294 ? -6.676 9.584 1.583 1.00 95.62 294 MET A CA 1
ATOM 2340 C C . MET A 1 294 ? -5.852 9.104 2.769 1.00 95.62 294 MET A C 1
ATOM 2342 O O . MET A 1 294 ? -6.423 8.728 3.782 1.00 95.62 294 MET A O 1
ATOM 2346 N N . LEU A 1 295 ? -4.521 9.145 2.665 1.00 97.94 295 LEU A N 1
ATOM 2347 C CA . LEU A 1 295 ? -3.624 8.736 3.744 1.00 97.94 295 LEU A CA 1
ATOM 2348 C C . LEU A 1 295 ? -2.599 9.824 4.039 1.00 97.94 295 LEU A C 1
ATOM 2350 O O . LEU A 1 295 ? -2.172 10.539 3.125 1.00 97.94 295 LEU A O 1
ATOM 2354 N N . TYR A 1 296 ? -2.132 9.861 5.285 1.00 98.25 296 TYR A N 1
ATOM 2355 C CA . TYR A 1 296 ? -0.846 10.460 5.623 1.00 98.25 296 TYR A CA 1
ATOM 2356 C C . TYR A 1 296 ? 0.145 9.368 6.007 1.00 98.25 296 TYR A C 1
ATOM 2358 O O . TYR A 1 296 ? -0.133 8.527 6.861 1.00 98.25 296 TYR A O 1
ATOM 2366 N N . ILE A 1 297 ? 1.310 9.396 5.363 1.00 96.88 297 ILE A N 1
ATOM 2367 C CA . ILE A 1 297 ? 2.442 8.530 5.689 1.00 96.88 297 ILE A CA 1
ATOM 2368 C C . ILE A 1 297 ? 3.501 9.387 6.361 1.00 96.88 297 ILE A C 1
ATOM 2370 O O . ILE A 1 297 ? 3.964 10.370 5.780 1.00 96.88 297 ILE A O 1
ATOM 2374 N N . TYR A 1 298 ? 3.901 9.009 7.570 1.00 94.62 298 TYR A N 1
ATOM 2375 C CA . TYR A 1 298 ? 4.943 9.731 8.280 1.00 94.62 298 TYR A CA 1
ATOM 2376 C C . TYR A 1 298 ? 6.332 9.388 7.741 1.00 94.62 298 TYR A C 1
ATOM 2378 O O . TYR A 1 298 ? 6.694 8.219 7.590 1.00 94.62 298 TYR A O 1
ATOM 2386 N N . THR A 1 299 ? 7.123 10.422 7.471 1.00 87.50 299 THR A N 1
ATOM 2387 C CA . THR A 1 299 ? 8.532 10.297 7.079 1.00 87.50 299 THR A CA 1
ATOM 2388 C C . THR A 1 299 ? 9.421 10.874 8.167 1.00 87.50 299 THR A C 1
ATOM 2390 O O . THR A 1 299 ? 9.076 11.923 8.717 1.00 87.50 299 THR A O 1
ATOM 2393 N N . SER A 1 300 ? 10.568 10.243 8.434 1.00 74.62 300 SER A N 1
ATOM 2394 C CA . SER A 1 300 ? 11.621 10.796 9.291 1.00 74.62 300 SER A CA 1
ATOM 2395 C C . SER A 1 300 ? 12.030 12.159 8.730 1.00 74.62 300 SER A C 1
ATOM 2397 O O . SER A 1 300 ? 12.660 12.241 7.677 1.00 74.62 300 SER A O 1
ATOM 2399 N N . GLY A 1 301 ? 11.560 13.245 9.343 1.00 59.91 301 GLY A N 1
ATOM 2400 C CA . GLY A 1 301 ? 11.881 14.592 8.893 1.00 59.91 301 GLY A CA 1
ATOM 2401 C C . GLY A 1 301 ? 13.367 14.887 9.092 1.00 59.91 301 GLY A C 1
ATOM 2402 O O . GLY A 1 301 ? 14.025 14.280 9.932 1.00 59.91 301 GLY A O 1
ATOM 2403 N N . THR A 1 302 ? 13.896 15.874 8.367 1.00 54.50 302 THR A N 1
ATOM 2404 C CA . THR A 1 302 ? 15.278 16.364 8.542 1.00 54.50 302 THR A CA 1
ATOM 2405 C C . THR A 1 302 ? 15.565 16.891 9.953 1.00 54.50 302 THR A C 1
ATOM 2407 O O . THR A 1 302 ? 16.718 17.002 10.343 1.00 54.50 302 THR A O 1
ATOM 2410 N N . THR A 1 303 ? 14.520 17.196 10.725 1.00 67.75 303 THR A N 1
ATOM 2411 C CA . THR A 1 303 ? 14.569 17.696 12.105 1.00 67.75 303 THR A CA 1
ATOM 2412 C C . THR A 1 303 ? 14.353 16.595 13.154 1.00 67.75 303 THR A C 1
ATOM 2414 O O . THR A 1 303 ? 14.089 16.900 14.311 1.00 67.75 303 THR A O 1
ATOM 2417 N N . GLY A 1 304 ? 14.386 15.314 12.766 1.00 71.56 304 GLY A N 1
ATOM 2418 C CA . GLY A 1 304 ? 14.156 14.161 13.649 1.00 71.56 304 GLY A CA 1
ATOM 2419 C C . GLY A 1 304 ? 12.677 13.848 13.912 1.00 71.56 304 GLY A C 1
ATOM 2420 O O . GLY A 1 304 ? 12.303 12.677 13.956 1.00 71.56 304 GLY A O 1
ATOM 2421 N N . LEU A 1 305 ? 11.814 14.866 14.003 1.00 75.88 305 LEU A N 1
ATOM 2422 C CA . LEU A 1 305 ? 10.373 14.668 14.177 1.00 75.88 305 LEU A CA 1
ATOM 2423 C C . LEU A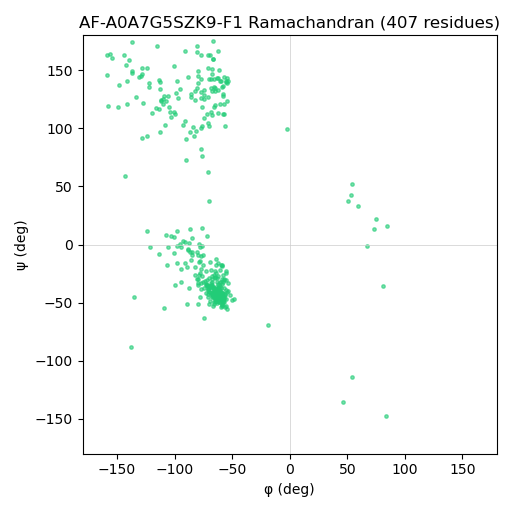 1 305 ? 9.666 14.265 12.864 1.00 75.88 305 LEU A C 1
ATOM 2425 O O . LEU A 1 305 ? 10.011 14.775 11.788 1.00 75.88 305 LEU A O 1
ATOM 2429 N N . PRO A 1 306 ? 8.664 13.365 12.922 1.00 80.75 306 PRO A N 1
ATOM 2430 C CA . PRO A 1 306 ? 7.943 12.921 11.735 1.00 80.75 306 PRO A CA 1
ATOM 2431 C C . PRO A 1 306 ? 7.182 14.045 11.009 1.00 80.75 306 PRO A C 1
ATOM 2433 O O . PRO A 1 306 ? 6.590 14.924 11.636 1.00 80.75 306 PRO A O 1
ATOM 2436 N N . LYS A 1 307 ? 7.146 13.984 9.671 1.00 87.00 307 LYS A N 1
ATOM 2437 C CA . LYS A 1 307 ? 6.311 14.844 8.803 1.00 87.00 307 LYS A CA 1
ATOM 2438 C C . LYS A 1 307 ? 5.224 14.016 8.117 1.00 87.00 307 LYS A C 1
ATOM 2440 O O . LYS A 1 307 ? 5.517 12.914 7.660 1.00 87.00 307 LYS A O 1
ATOM 2445 N N . ALA A 1 308 ? 4.008 14.551 8.002 1.00 92.12 308 ALA A N 1
ATOM 2446 C CA . ALA A 1 308 ? 2.873 13.884 7.360 1.00 92.12 308 ALA A CA 1
ATOM 2447 C C . ALA A 1 308 ? 2.894 14.072 5.829 1.00 92.12 308 ALA A C 1
ATOM 2449 O O . ALA A 1 308 ? 2.511 15.119 5.307 1.00 92.12 308 ALA A O 1
ATOM 2450 N N . ALA A 1 309 ? 3.347 13.059 5.084 1.00 94.88 309 ALA A N 1
ATOM 2451 C CA . ALA A 1 309 ? 3.326 13.082 3.625 1.00 94.88 309 ALA A CA 1
ATOM 2452 C C . ALA A 1 309 ? 1.942 12.690 3.090 1.00 94.88 309 ALA A C 1
ATOM 2454 O O . ALA A 1 309 ? 1.436 11.601 3.363 1.00 94.88 309 ALA A O 1
ATOM 2455 N N . VAL A 1 310 ? 1.356 13.564 2.273 1.00 96.56 310 VAL A N 1
ATOM 2456 C CA . VAL A 1 310 ? 0.022 13.370 1.695 1.00 96.56 310 VAL A CA 1
ATOM 2457 C C . VAL A 1 310 ? 0.035 12.321 0.581 1.00 96.56 310 VAL A C 1
ATOM 2459 O O . VAL A 1 310 ? 0.756 12.461 -0.417 1.00 96.56 310 VAL A O 1
ATOM 2462 N N . ILE A 1 311 ? -0.816 11.302 0.716 1.00 97.94 311 ILE A N 1
ATOM 2463 C CA . ILE A 1 311 ? -1.073 10.283 -0.303 1.00 97.94 311 ILE A CA 1
ATOM 2464 C C . ILE A 1 311 ? -2.532 10.376 -0.763 1.00 97.94 311 ILE A C 1
ATOM 2466 O O . ILE A 1 311 ? -3.467 10.167 0.013 1.00 97.94 311 ILE A O 1
ATOM 2470 N N . SER A 1 312 ? -2.718 10.681 -2.047 1.00 97.44 312 SER A N 1
ATOM 2471 C CA . SER A 1 312 ? -4.002 10.597 -2.747 1.00 97.44 312 SER A CA 1
ATOM 2472 C C . SER A 1 312 ? -4.203 9.225 -3.396 1.00 97.44 312 SER A C 1
ATOM 2474 O O . SER A 1 312 ? -3.241 8.468 -3.583 1.00 97.44 312 SER A O 1
ATOM 2476 N N . SER A 1 313 ? -5.435 8.930 -3.831 1.00 97.25 313 SER A N 1
ATOM 2477 C CA . SER A 1 313 ? -5.712 7.733 -4.644 1.00 97.25 313 SER A CA 1
ATOM 2478 C C . SER A 1 313 ? -4.846 7.717 -5.913 1.00 97.25 313 SER A C 1
ATOM 2480 O O . SER A 1 313 ? -4.238 6.696 -6.231 1.00 97.25 313 SER A O 1
ATOM 2482 N N . SER A 1 314 ? -4.701 8.864 -6.588 1.00 97.25 314 SER A N 1
ATOM 2483 C CA . SER A 1 314 ? -3.854 9.017 -7.776 1.00 97.25 314 SER A CA 1
ATOM 2484 C C . SER A 1 314 ? -2.374 8.746 -7.510 1.00 97.25 314 SER A C 1
ATOM 2486 O O . SER A 1 314 ? -1.726 8.053 -8.297 1.00 97.25 314 SER A O 1
ATOM 2488 N N . ARG A 1 315 ? -1.841 9.202 -6.370 1.00 97.38 315 ARG A N 1
ATOM 2489 C CA . ARG A 1 315 ? -0.451 8.939 -5.977 1.00 97.38 315 ARG A CA 1
ATOM 2490 C C . ARG A 1 315 ? -0.224 7.460 -5.679 1.00 97.38 315 ARG A C 1
ATOM 2492 O O . ARG A 1 315 ? 0.773 6.901 -6.128 1.00 97.38 315 ARG A O 1
ATOM 2499 N N . MET A 1 316 ? -1.153 6.811 -4.975 1.00 97.81 316 MET A N 1
ATOM 2500 C CA . MET A 1 316 ? -1.088 5.367 -4.729 1.00 97.81 316 MET A CA 1
ATOM 2501 C C . MET A 1 316 ? -1.178 4.565 -6.032 1.00 97.81 316 MET A C 1
ATOM 2503 O O . MET A 1 316 ? -0.381 3.648 -6.224 1.00 97.81 316 MET A O 1
ATOM 2507 N N . VAL A 1 317 ? -2.058 4.954 -6.964 1.00 98.00 317 VAL A N 1
ATOM 2508 C CA . VAL A 1 317 ? -2.126 4.348 -8.304 1.00 98.00 317 VAL A CA 1
ATOM 2509 C C . VAL A 1 317 ? -0.809 4.494 -9.048 1.00 98.00 317 VAL A C 1
ATOM 2511 O O . VAL A 1 317 ? -0.314 3.499 -9.571 1.00 98.00 317 VAL A O 1
ATOM 2514 N N . PHE A 1 318 ? -0.210 5.684 -9.072 1.00 97.00 318 PHE A N 1
ATOM 2515 C CA . PHE A 1 318 ? 1.070 5.904 -9.741 1.00 97.00 318 PHE A CA 1
ATOM 2516 C C . PHE A 1 318 ? 2.181 5.008 -9.169 1.00 97.00 318 PHE A C 1
ATOM 2518 O O . PHE A 1 318 ? 2.817 4.265 -9.920 1.00 97.00 318 PHE A O 1
ATOM 2525 N N . MET A 1 319 ? 2.363 5.010 -7.842 1.00 96.81 319 MET A N 1
ATOM 2526 C CA . MET A 1 319 ? 3.395 4.209 -7.169 1.00 96.81 319 MET A CA 1
ATOM 2527 C C . MET A 1 319 ? 3.199 2.703 -7.399 1.00 96.81 319 MET A C 1
ATOM 2529 O O . MET A 1 319 ? 4.132 2.008 -7.802 1.00 96.81 319 MET A O 1
ATOM 2533 N N . ALA A 1 320 ? 1.982 2.194 -7.181 1.00 97.69 320 ALA A N 1
ATOM 2534 C CA . ALA A 1 320 ? 1.685 0.774 -7.339 1.00 97.69 320 ALA A CA 1
ATOM 2535 C C . ALA A 1 320 ? 1.788 0.328 -8.806 1.00 97.69 320 ALA A C 1
ATOM 2537 O O . ALA A 1 320 ? 2.290 -0.762 -9.074 1.00 97.69 320 ALA A O 1
ATOM 2538 N N . SER A 1 321 ? 1.366 1.160 -9.763 1.00 97.62 321 SER A N 1
ATOM 2539 C CA . SER A 1 321 ? 1.440 0.827 -11.193 1.00 97.62 321 SER A CA 1
ATOM 2540 C C . SER A 1 321 ? 2.875 0.771 -11.704 1.00 97.62 321 SER A C 1
ATOM 2542 O O . SER A 1 321 ? 3.188 -0.095 -12.519 1.00 97.62 321 SER A O 1
ATOM 2544 N N . GLY A 1 322 ? 3.753 1.652 -11.208 1.00 95.19 322 GLY A N 1
ATOM 2545 C CA . GLY A 1 322 ? 5.184 1.598 -11.507 1.00 95.19 322 GLY A CA 1
ATOM 2546 C C . GLY A 1 322 ? 5.769 0.232 -11.158 1.00 95.19 322 GLY A C 1
ATOM 2547 O O . GLY A 1 322 ? 6.328 -0.438 -12.024 1.00 95.19 322 GLY A O 1
ATOM 2548 N N . VAL A 1 323 ? 5.543 -0.228 -9.924 1.00 95.06 323 VAL A N 1
ATOM 2549 C CA . VAL A 1 323 ? 6.006 -1.548 -9.463 1.00 95.06 323 VAL A CA 1
ATOM 2550 C C . VAL A 1 323 ? 5.310 -2.688 -10.204 1.00 95.06 323 VAL A C 1
ATOM 2552 O O . VAL A 1 323 ? 5.971 -3.649 -10.586 1.00 95.06 323 VAL A O 1
ATOM 2555 N N . HIS A 1 324 ? 4.007 -2.574 -10.474 1.00 97.44 324 HIS A N 1
ATOM 2556 C CA . HIS A 1 324 ? 3.255 -3.613 -11.175 1.00 97.44 324 HIS A CA 1
ATOM 2557 C C . HIS A 1 324 ? 3.828 -3.896 -12.563 1.00 97.44 324 HIS A C 1
ATOM 2559 O O . HIS A 1 324 ? 4.135 -5.038 -12.902 1.00 97.44 324 HIS A O 1
ATOM 2565 N N . TYR A 1 325 ? 3.995 -2.848 -13.369 1.00 95.62 325 TYR A N 1
ATOM 2566 C CA . TYR A 1 325 ? 4.434 -3.004 -14.747 1.00 95.62 325 TYR A CA 1
ATOM 2567 C C . TYR A 1 325 ? 5.940 -3.257 -14.855 1.00 95.62 325 TYR A C 1
ATOM 2569 O O . TYR A 1 325 ? 6.342 -4.176 -15.568 1.00 95.62 325 TYR A O 1
ATOM 2577 N N . LEU A 1 326 ? 6.773 -2.500 -14.129 1.00 91.19 326 LEU A N 1
ATOM 2578 C CA . LEU A 1 326 ? 8.232 -2.656 -14.195 1.00 91.19 326 LEU A CA 1
ATOM 2579 C C . LEU A 1 326 ? 8.706 -3.952 -13.528 1.00 91.19 326 LEU A C 1
ATOM 2581 O O . LEU A 1 326 ? 9.594 -4.610 -14.061 1.00 91.19 326 LEU A O 1
ATOM 2585 N N . GLY A 1 327 ? 8.074 -4.357 -12.421 1.00 90.69 327 GLY A N 1
ATOM 2586 C CA . GLY A 1 327 ? 8.335 -5.633 -11.744 1.00 90.69 327 GLY A CA 1
ATOM 2587 C C . GLY A 1 327 ? 7.717 -6.849 -12.444 1.00 90.69 327 GLY A C 1
ATOM 2588 O O . GLY A 1 327 ? 7.865 -7.981 -11.983 1.00 90.69 327 GLY A O 1
ATOM 2589 N N . GLY A 1 328 ? 6.997 -6.638 -13.554 1.00 93.19 328 GLY A N 1
ATOM 2590 C CA . GLY A 1 328 ? 6.343 -7.708 -14.304 1.00 93.19 328 GLY A CA 1
ATOM 2591 C C . GLY A 1 328 ? 5.337 -8.494 -13.463 1.00 93.19 328 GLY A C 1
ATOM 2592 O O . GLY A 1 328 ? 5.220 -9.708 -13.637 1.00 93.19 328 GLY A O 1
ATOM 2593 N N . LEU A 1 329 ? 4.667 -7.837 -12.514 1.00 96.94 329 LEU A N 1
ATOM 2594 C CA . LEU A 1 329 ? 3.635 -8.447 -11.684 1.00 96.94 329 LEU A CA 1
ATOM 2595 C C . LEU A 1 329 ? 2.409 -8.804 -12.526 1.00 96.94 329 LEU A C 1
ATOM 2597 O O . LEU A 1 329 ? 2.108 -8.195 -13.554 1.00 96.94 329 LEU A O 1
ATOM 2601 N N . ARG A 1 330 ? 1.704 -9.838 -12.083 1.00 96.12 330 ARG A N 1
ATOM 2602 C CA . ARG A 1 330 ? 0.516 -10.392 -12.724 1.00 96.12 330 ARG A CA 1
ATOM 2603 C C . ARG A 1 330 ? -0.620 -10.394 -11.720 1.00 96.12 330 ARG A C 1
ATOM 2605 O O . ARG A 1 330 ? -0.415 -10.568 -10.526 1.00 96.12 330 ARG A O 1
ATOM 2612 N N . LYS A 1 331 ? -1.854 -10.303 -12.212 1.00 95.44 331 LYS A N 1
ATOM 2613 C CA . LYS A 1 331 ? -3.058 -10.376 -11.364 1.00 95.44 331 LYS A CA 1
ATOM 2614 C C . LYS A 1 331 ? -3.186 -11.706 -10.610 1.00 95.44 331 LYS A C 1
ATOM 2616 O O . LYS A 1 331 ? -3.924 -11.789 -9.634 1.00 95.44 331 LYS A O 1
ATOM 2621 N N . SER A 1 332 ? -2.525 -12.756 -11.095 1.00 96.88 332 SER A N 1
ATOM 2622 C CA . SER A 1 332 ? -2.470 -14.080 -10.472 1.00 96.88 332 SER A CA 1
ATOM 2623 C C . SER A 1 332 ? -1.381 -14.208 -9.406 1.00 96.88 332 SER A C 1
ATOM 2625 O O . SER A 1 332 ? -1.304 -15.258 -8.781 1.00 96.88 332 SER A O 1
ATOM 2627 N N . ASP A 1 333 ? -0.518 -13.200 -9.236 1.00 98.25 333 ASP A N 1
ATOM 2628 C CA . ASP A 1 333 ? 0.575 -13.288 -8.274 1.00 98.25 333 ASP A CA 1
ATOM 2629 C C . ASP A 1 333 ? 0.057 -13.256 -6.832 1.00 98.25 333 ASP A C 1
ATOM 2631 O O . ASP A 1 333 ? -0.868 -12.506 -6.493 1.00 98.25 333 ASP A O 1
ATOM 2635 N N . VAL A 1 334 ? 0.716 -14.057 -5.992 1.00 98.62 334 VAL A N 1
ATOM 2636 C CA . VAL A 1 334 ? 0.635 -13.974 -4.534 1.00 98.62 334 VAL A CA 1
ATOM 2637 C C . VAL A 1 334 ? 1.883 -13.241 -4.060 1.00 98.62 334 VAL A C 1
ATOM 2639 O O . VAL A 1 334 ? 3.000 -13.730 -4.234 1.00 98.62 334 VAL A O 1
ATOM 2642 N N . ILE A 1 335 ? 1.692 -12.048 -3.504 1.00 98.56 335 ILE A N 1
ATOM 2643 C CA . ILE A 1 335 ? 2.775 -11.132 -3.148 1.00 98.56 335 ILE A CA 1
ATOM 2644 C C . ILE A 1 335 ? 2.988 -11.173 -1.641 1.00 98.56 335 ILE A C 1
ATOM 2646 O O . ILE A 1 335 ? 2.129 -10.732 -0.880 1.00 98.56 335 ILE A O 1
ATOM 2650 N N .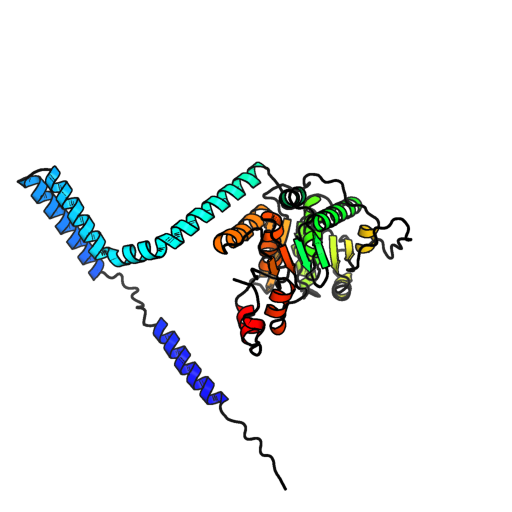 TYR A 1 336 ? 4.138 -11.670 -1.201 1.00 98.38 336 TYR A N 1
ATOM 2651 C CA . TYR A 1 336 ? 4.502 -11.671 0.209 1.00 98.38 336 TYR A CA 1
ATOM 2652 C C . TYR A 1 336 ? 4.909 -10.270 0.685 1.00 98.38 336 TYR A C 1
ATOM 2654 O O . TYR A 1 336 ? 5.739 -9.599 0.070 1.00 98.38 336 TYR A O 1
ATOM 2662 N N . CYS A 1 337 ? 4.310 -9.819 1.785 1.00 97.88 337 CYS A N 1
ATOM 2663 C CA . CYS A 1 337 ? 4.456 -8.486 2.350 1.00 97.88 337 CYS A CA 1
ATOM 2664 C C . CYS A 1 337 ? 4.815 -8.566 3.841 1.00 97.88 337 CYS A C 1
ATOM 2666 O O . CYS A 1 337 ? 3.927 -8.558 4.700 1.00 97.88 337 CYS A O 1
ATOM 2668 N N . PRO A 1 338 ? 6.114 -8.580 4.170 1.00 95.62 338 PRO A N 1
ATOM 2669 C CA . PRO A 1 338 ? 6.578 -8.484 5.551 1.00 95.62 338 PRO A CA 1
ATOM 2670 C C . PRO A 1 338 ? 6.764 -7.035 6.031 1.00 95.62 338 PRO A C 1
ATOM 2672 O O . PRO A 1 338 ? 7.219 -6.810 7.152 1.00 95.62 338 PRO A O 1
ATOM 2675 N N . MET A 1 339 ? 6.465 -6.055 5.173 1.00 94.31 339 MET A N 1
ATOM 2676 C CA . MET A 1 339 ? 6.698 -4.636 5.428 1.00 94.31 339 MET A CA 1
ATOM 2677 C C . MET A 1 339 ? 5.620 -4.031 6.327 1.00 94.31 339 MET A C 1
ATOM 2679 O O . MET A 1 339 ? 4.448 -4.372 6.159 1.00 94.31 339 MET A O 1
ATOM 2683 N N . PRO A 1 340 ? 5.964 -3.078 7.213 1.00 95.56 340 PRO A N 1
ATOM 2684 C CA . PRO A 1 340 ? 4.968 -2.345 7.981 1.00 95.56 340 PRO A CA 1
ATOM 2685 C C . PRO A 1 340 ? 3.971 -1.613 7.075 1.00 95.56 340 PRO A C 1
ATOM 2687 O O . PRO A 1 340 ? 4.359 -0.883 6.157 1.00 95.56 340 PRO A O 1
ATOM 2690 N N . LEU A 1 341 ? 2.678 -1.798 7.336 1.00 97.62 341 LEU A N 1
ATOM 2691 C CA . LEU A 1 341 ? 1.603 -1.233 6.521 1.00 97.62 341 LEU A CA 1
ATOM 2692 C C . LEU A 1 341 ? 1.363 0.257 6.793 1.00 97.62 341 LEU A C 1
ATOM 2694 O O . LEU A 1 341 ? 0.742 0.921 5.971 1.00 97.62 341 LEU A O 1
ATOM 2698 N N . TYR A 1 342 ? 1.899 0.812 7.882 1.00 96.56 342 TYR A N 1
ATOM 2699 C CA . TYR A 1 342 ? 1.887 2.259 8.121 1.00 96.56 342 TYR A CA 1
ATOM 2700 C C . TYR A 1 342 ? 2.912 3.030 7.265 1.00 96.56 342 TYR A C 1
ATOM 2702 O O . TYR A 1 342 ? 2.888 4.258 7.213 1.00 96.56 342 TYR A O 1
ATOM 2710 N N . HIS A 1 343 ? 3.802 2.328 6.552 1.00 95.44 343 HIS A N 1
ATOM 2711 C CA . HIS A 1 343 ? 4.725 2.916 5.580 1.00 95.44 343 HIS A CA 1
ATOM 2712 C C . HIS A 1 343 ? 4.242 2.728 4.138 1.00 95.44 343 HIS A C 1
ATOM 2714 O O . HIS A 1 343 ? 3.575 1.750 3.807 1.00 95.44 343 HIS A O 1
ATOM 2720 N N . SER A 1 344 ? 4.655 3.626 3.237 1.00 95.62 344 SER A N 1
ATOM 2721 C CA . SER A 1 344 ? 4.256 3.597 1.821 1.00 95.62 344 SER A CA 1
ATOM 2722 C C . SER A 1 344 ? 4.661 2.308 1.094 1.00 95.62 344 SER A C 1
ATOM 2724 O O . SER A 1 344 ? 3.921 1.845 0.228 1.00 95.62 344 SER A O 1
ATOM 2726 N N . ALA A 1 345 ? 5.785 1.688 1.463 1.00 94.94 345 ALA A N 1
ATOM 2727 C CA . ALA A 1 345 ? 6.236 0.415 0.898 1.00 94.94 345 ALA A CA 1
ATOM 2728 C C . ALA A 1 345 ? 5.211 -0.720 1.119 1.00 94.94 345 ALA A C 1
ATOM 2730 O O . ALA A 1 345 ? 4.747 -1.352 0.165 1.00 94.94 345 ALA A O 1
ATOM 2731 N N . GLY A 1 346 ? 4.790 -0.943 2.367 1.00 96.12 346 GLY A N 1
ATOM 2732 C CA . GLY A 1 346 ? 3.756 -1.925 2.695 1.00 96.12 346 GLY A CA 1
ATOM 2733 C C . GLY A 1 346 ? 2.364 -1.427 2.308 1.00 96.12 346 GLY A C 1
ATOM 2734 O O . GLY A 1 346 ? 1.720 -1.980 1.416 1.00 96.12 346 GLY A O 1
ATOM 2735 N N . GLY A 1 347 ? 1.927 -0.339 2.942 1.00 96.31 347 GLY A N 1
ATOM 2736 C CA . GLY A 1 347 ? 0.549 0.154 2.916 1.00 96.31 347 GLY A CA 1
ATOM 2737 C C . GLY A 1 347 ? 0.083 0.790 1.614 1.00 96.31 347 GLY A C 1
ATOM 2738 O O . GLY A 1 347 ? -1.117 0.815 1.363 1.00 96.31 347 GLY A O 1
ATOM 2739 N N . CYS A 1 348 ? 0.990 1.292 0.769 1.00 97.44 348 CYS A N 1
ATOM 2740 C CA . CYS A 1 348 ? 0.612 1.889 -0.517 1.00 97.44 348 CYS A CA 1
ATOM 2741 C C . CYS A 1 348 ? 1.036 1.015 -1.700 1.00 97.44 348 CYS A C 1
ATOM 2743 O O . CYS A 1 348 ? 0.207 0.655 -2.529 1.00 97.44 348 CYS A O 1
ATOM 2745 N N . ILE A 1 349 ? 2.317 0.658 -1.804 1.00 97.25 349 ILE A N 1
ATOM 2746 C CA . ILE A 1 349 ? 2.830 -0.076 -2.968 1.00 97.25 349 ILE A CA 1
ATOM 2747 C C . ILE A 1 349 ? 2.288 -1.505 -2.986 1.00 97.25 349 ILE A C 1
ATOM 2749 O O . ILE A 1 349 ? 1.783 -1.941 -4.022 1.00 97.25 349 ILE A O 1
ATOM 2753 N N . THR A 1 350 ? 2.365 -2.220 -1.858 1.00 97.62 350 THR A N 1
ATOM 2754 C CA . THR A 1 350 ? 1.984 -3.641 -1.801 1.00 97.62 350 THR A CA 1
ATOM 2755 C C . THR A 1 350 ? 0.481 -3.828 -1.708 1.00 97.62 350 THR A C 1
ATOM 2757 O O . THR A 1 350 ? -0.094 -4.517 -2.546 1.00 97.62 350 THR A O 1
ATOM 2760 N N . ILE A 1 351 ? -0.181 -3.146 -0.768 1.00 98.44 351 ILE A N 1
ATOM 2761 C CA . ILE A 1 351 ? -1.652 -3.152 -0.692 1.00 98.44 351 ILE A CA 1
ATOM 2762 C C . ILE A 1 351 ? -2.271 -2.616 -1.992 1.00 98.44 351 ILE A C 1
ATOM 2764 O O . ILE A 1 351 ? -3.286 -3.135 -2.456 1.00 98.44 351 ILE A O 1
ATOM 2768 N N . GLY A 1 352 ? -1.620 -1.653 -2.653 1.00 98.19 352 GLY A N 1
ATOM 2769 C CA . GLY A 1 352 ? -2.039 -1.159 -3.962 1.00 98.19 352 GLY A CA 1
ATOM 2770 C C . GLY A 1 352 ? -2.087 -2.239 -5.043 1.00 98.19 352 GLY A C 1
ATOM 2771 O O . GLY A 1 352 ? -2.939 -2.161 -5.924 1.00 98.19 352 GLY A O 1
ATOM 2772 N N . GLN A 1 353 ? -1.262 -3.290 -4.967 1.00 98.62 353 GLN A N 1
ATOM 2773 C CA . GLN A 1 353 ? -1.360 -4.418 -5.903 1.00 98.62 353 GLN A CA 1
ATOM 2774 C C . GLN A 1 353 ? -2.683 -5.176 -5.741 1.00 98.62 353 GLN A C 1
ATOM 2776 O O . GLN A 1 353 ? -3.312 -5.535 -6.738 1.00 98.62 353 GLN A O 1
ATOM 2781 N N . ALA A 1 354 ? -3.145 -5.365 -4.504 1.00 98.50 354 ALA A N 1
ATOM 2782 C CA . ALA A 1 354 ? -4.466 -5.925 -4.236 1.00 98.50 354 ALA A CA 1
ATOM 2783 C C . ALA A 1 354 ? -5.566 -4.972 -4.717 1.00 98.50 354 ALA A C 1
ATOM 2785 O O . ALA A 1 354 ? -6.433 -5.365 -5.494 1.00 98.50 354 ALA A O 1
ATOM 2786 N N . PHE A 1 355 ? -5.507 -3.700 -4.317 1.00 98.38 355 PHE A N 1
ATOM 2787 C CA . PHE A 1 355 ? -6.633 -2.788 -4.521 1.00 98.38 355 PHE A CA 1
ATOM 2788 C C . PHE A 1 355 ? -6.796 -2.291 -5.957 1.00 98.38 355 PHE A C 1
ATOM 2790 O O . PHE A 1 355 ? -7.918 -2.075 -6.408 1.00 98.38 355 PHE A O 1
ATOM 2797 N N . ILE A 1 356 ? -5.698 -2.136 -6.696 1.00 98.31 356 ILE A N 1
ATOM 2798 C CA . ILE A 1 356 ? -5.710 -1.565 -8.050 1.00 98.31 356 ILE A CA 1
ATOM 2799 C C . ILE A 1 356 ? -5.667 -2.663 -9.110 1.00 98.31 356 ILE A C 1
ATOM 2801 O O . ILE A 1 356 ? -6.311 -2.533 -10.154 1.00 98.31 356 ILE A O 1
ATOM 2805 N N . PHE A 1 357 ? -4.956 -3.765 -8.850 1.00 98.12 357 PHE A N 1
ATOM 2806 C CA . PHE A 1 357 ? -4.727 -4.829 -9.833 1.00 98.12 357 PHE A CA 1
ATOM 2807 C C . PHE A 1 357 ? -5.390 -6.164 -9.484 1.00 98.12 357 PHE A C 1
ATOM 2809 O O . PHE A 1 357 ? -5.433 -7.052 -10.339 1.00 98.12 357 PHE A O 1
ATOM 2816 N N . GLY A 1 358 ? -5.957 -6.296 -8.283 1.00 98.12 358 GLY A N 1
ATOM 2817 C CA . GLY A 1 358 ? -6.641 -7.507 -7.850 1.00 98.12 358 GLY A CA 1
ATOM 2818 C C . GLY A 1 358 ? -5.690 -8.651 -7.498 1.00 98.12 358 GLY A C 1
ATOM 2819 O O . GLY A 1 358 ? -6.106 -9.805 -7.585 1.00 98.12 358 GLY A O 1
ATOM 2820 N N . CYS A 1 359 ? -4.421 -8.379 -7.174 1.00 98.50 359 CYS A N 1
ATOM 2821 C CA . CYS A 1 359 ? -3.470 -9.402 -6.718 1.00 98.50 359 CYS A CA 1
ATOM 2822 C C . CYS A 1 359 ? -3.838 -9.933 -5.322 1.00 98.50 359 CYS A C 1
ATOM 2824 O O . CYS A 1 359 ? -4.585 -9.292 -4.585 1.00 98.50 359 CYS A O 1
ATOM 2826 N N . THR A 1 360 ? -3.286 -11.085 -4.944 1.00 98.81 360 THR A N 1
ATOM 2827 C CA . THR A 1 360 ? -3.393 -11.609 -3.574 1.00 98.81 360 THR A CA 1
ATOM 2828 C C . THR A 1 360 ? -2.152 -11.198 -2.789 1.00 98.81 360 THR A C 1
ATOM 2830 O O . THR A 1 360 ? -1.041 -11.341 -3.293 1.00 98.81 360 THR A O 1
ATOM 2833 N N . ILE A 1 361 ? -2.311 -10.691 -1.567 1.00 98.81 361 ILE A N 1
ATOM 2834 C CA . ILE A 1 361 ? -1.187 -10.287 -0.711 1.00 98.81 361 ILE A CA 1
ATOM 2835 C C . ILE A 1 361 ? -1.095 -11.224 0.492 1.00 98.81 361 ILE A C 1
ATOM 2837 O O . ILE A 1 361 ? -2.052 -11.359 1.248 1.00 98.81 361 ILE A O 1
ATOM 2841 N N . ALA A 1 362 ? 0.064 -11.842 0.693 1.00 98.62 362 ALA A N 1
ATOM 2842 C CA . ALA A 1 362 ? 0.369 -12.602 1.897 1.00 98.62 362 ALA A CA 1
ATOM 2843 C C . ALA A 1 362 ? 1.018 -11.676 2.930 1.00 98.62 362 ALA A C 1
ATOM 2845 O O . ALA A 1 362 ? 2.159 -11.251 2.769 1.00 98.62 362 ALA A O 1
ATOM 2846 N N . LEU A 1 363 ? 0.264 -11.313 3.960 1.00 98.06 363 LEU A N 1
ATOM 2847 C CA . LEU A 1 363 ? 0.668 -10.383 5.005 1.00 98.06 363 LEU A CA 1
ATOM 2848 C C . LEU A 1 363 ? 1.379 -11.119 6.143 1.00 98.06 363 LEU A C 1
ATOM 2850 O O . LEU A 1 363 ? 0.978 -12.210 6.545 1.00 98.06 363 LEU A O 1
ATOM 2854 N N . ARG A 1 364 ? 2.388 -10.467 6.724 1.00 95.25 364 ARG A N 1
ATOM 2855 C CA . ARG A 1 364 ? 3.014 -10.896 7.978 1.00 95.25 364 ARG A CA 1
ATOM 2856 C C . ARG A 1 364 ? 2.938 -9.789 9.023 1.00 95.25 364 ARG A C 1
ATOM 2858 O O . ARG A 1 364 ? 3.193 -8.625 8.713 1.00 95.25 364 ARG A O 1
ATOM 2865 N N . ALA A 1 365 ? 2.650 -10.177 10.267 1.00 93.31 365 ALA A N 1
ATOM 2866 C CA . ALA A 1 365 ? 2.574 -9.267 11.411 1.00 93.31 365 ALA A CA 1
ATOM 2867 C C . ALA A 1 365 ? 3.887 -8.494 11.640 1.00 93.31 365 ALA A C 1
ATOM 2869 O O . ALA A 1 365 ? 3.891 -7.280 11.821 1.00 93.31 365 ALA A O 1
ATOM 2870 N N . LYS A 1 366 ? 5.023 -9.199 11.591 1.00 92.31 366 LYS A N 1
ATOM 2871 C CA . LYS A 1 366 ? 6.361 -8.627 11.777 1.00 92.31 366 LYS A CA 1
ATOM 2872 C C . LYS A 1 366 ? 7.389 -9.380 10.946 1.00 92.31 366 LYS A C 1
ATOM 2874 O O . LYS A 1 366 ? 7.371 -10.610 10.925 1.00 92.31 366 LYS A O 1
ATOM 2879 N N . PHE A 1 367 ? 8.301 -8.660 10.297 1.00 94.69 367 PHE A N 1
ATOM 2880 C CA . PHE A 1 367 ? 9.397 -9.258 9.534 1.00 94.69 367 PHE A CA 1
ATOM 2881 C C . PHE A 1 367 ? 10.223 -10.246 10.378 1.00 94.69 367 PHE A C 1
ATOM 2883 O O . PHE A 1 367 ? 10.536 -9.993 11.541 1.00 94.69 367 PHE A O 1
ATOM 2890 N N . SER A 1 368 ? 10.599 -11.365 9.761 1.00 95.00 368 SER A N 1
ATOM 2891 C CA . SER A 1 368 ? 11.539 -12.345 10.300 1.00 95.00 368 SER A CA 1
ATOM 2892 C C . SER A 1 368 ? 12.409 -12.854 9.161 1.00 95.00 368 SER A C 1
ATOM 2894 O O . SER A 1 368 ? 11.892 -13.417 8.196 1.00 95.00 368 SER A O 1
ATOM 2896 N N . ALA A 1 369 ? 13.723 -12.67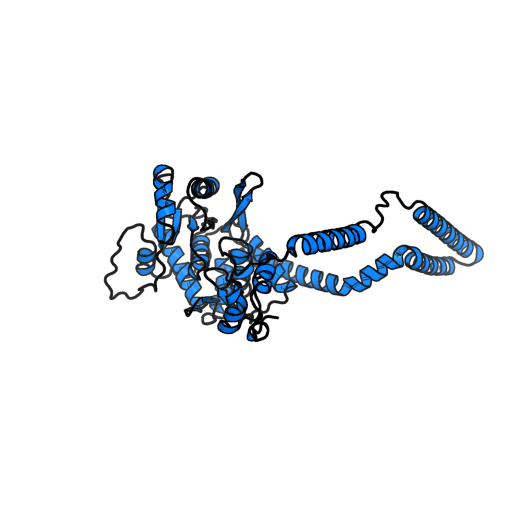2 9.287 1.00 95.19 369 ALA A N 1
ATOM 2897 C CA . ALA A 1 369 ? 14.677 -13.130 8.285 1.00 95.19 369 ALA A CA 1
ATOM 2898 C C . ALA A 1 369 ? 14.655 -14.661 8.143 1.00 95.19 369 ALA A C 1
ATOM 2900 O O . ALA A 1 369 ? 14.483 -15.178 7.045 1.00 95.19 369 ALA A O 1
ATOM 2901 N N . SER A 1 370 ? 14.709 -15.389 9.264 1.00 95.19 370 SER A N 1
ATOM 2902 C CA . SER A 1 370 ? 14.762 -16.862 9.290 1.00 95.19 370 SER A CA 1
ATOM 2903 C C . SER A 1 370 ? 13.467 -17.551 8.850 1.00 95.19 370 SER A C 1
ATOM 2905 O O . SER A 1 370 ? 13.456 -18.753 8.582 1.00 95.19 370 SER A O 1
ATOM 2907 N N . SER A 1 371 ? 12.360 -16.810 8.793 1.00 95.19 371 SER A N 1
ATOM 2908 C CA . SER A 1 371 ? 11.067 -17.321 8.330 1.00 95.19 371 SER A CA 1
ATOM 2909 C C . SER A 1 371 ? 10.694 -16.824 6.935 1.00 95.19 371 SER A C 1
ATOM 2911 O O . SER A 1 371 ? 9.654 -17.219 6.425 1.00 95.19 371 SER A O 1
ATOM 2913 N N . TYR A 1 372 ? 11.508 -15.973 6.302 1.00 95.50 372 TYR A N 1
ATOM 2914 C CA . TYR A 1 372 ? 11.138 -15.288 5.062 1.00 95.50 372 TYR A CA 1
ATOM 2915 C C . TYR A 1 372 ? 10.734 -16.265 3.948 1.00 95.50 372 TYR A C 1
ATOM 2917 O O . TYR A 1 372 ? 9.623 -16.183 3.422 1.00 95.50 372 TYR A O 1
ATOM 2925 N N . PHE A 1 373 ? 11.592 -17.240 3.635 1.00 96.06 373 PHE A N 1
ATOM 2926 C CA . PHE A 1 373 ? 11.288 -18.243 2.612 1.00 96.06 373 PHE A CA 1
ATOM 2927 C C . PHE A 1 373 ? 10.308 -19.318 3.092 1.00 96.06 373 PHE A C 1
ATOM 2929 O O . PHE A 1 373 ? 9.524 -19.813 2.285 1.00 96.06 373 PHE A O 1
ATOM 2936 N N . LYS A 1 374 ? 10.255 -19.606 4.401 1.00 96.25 374 LYS A N 1
ATOM 2937 C CA . LYS A 1 374 ? 9.224 -20.487 4.985 1.00 96.25 374 LYS A CA 1
ATOM 2938 C C . LYS A 1 374 ? 7.825 -19.937 4.729 1.00 96.25 374 LYS A C 1
ATOM 2940 O O . LYS A 1 374 ? 6.941 -20.674 4.308 1.00 96.25 374 LYS A O 1
ATOM 2945 N N . ASP A 1 375 ? 7.646 -18.634 4.910 1.00 96.44 375 ASP A N 1
ATOM 2946 C CA . ASP A 1 375 ? 6.393 -17.949 4.616 1.00 96.44 375 ASP A CA 1
ATOM 2947 C C . ASP A 1 375 ? 6.100 -17.912 3.119 1.00 96.44 375 ASP A C 1
ATOM 2949 O O . ASP A 1 375 ? 4.968 -18.166 2.710 1.00 96.44 375 ASP A O 1
ATOM 2953 N N . CYS A 1 376 ? 7.113 -17.641 2.288 1.00 97.31 376 CYS A N 1
ATOM 2954 C CA . CYS A 1 376 ? 6.942 -17.678 0.836 1.00 97.31 376 CYS A CA 1
ATOM 2955 C C . CYS A 1 376 ? 6.441 -19.053 0.367 1.00 97.31 376 CYS A C 1
ATOM 2957 O O . CYS A 1 376 ? 5.590 -19.121 -0.517 1.00 97.31 376 CYS A O 1
ATOM 2959 N N . ILE A 1 377 ? 6.915 -20.139 0.983 1.00 97.62 377 ILE A N 1
ATOM 2960 C CA . ILE A 1 377 ? 6.406 -21.491 0.736 1.00 97.62 377 ILE A CA 1
ATOM 2961 C C . ILE A 1 377 ? 4.991 -21.655 1.298 1.00 97.62 377 ILE A C 1
ATOM 2963 O O . ILE A 1 377 ? 4.104 -22.051 0.543 1.00 97.62 377 ILE A O 1
ATOM 2967 N N . LYS A 1 378 ? 4.754 -21.308 2.577 1.00 97.25 378 LYS A N 1
ATOM 2968 C CA . LYS A 1 378 ? 3.442 -21.433 3.248 1.00 97.25 378 LYS A CA 1
ATOM 2969 C C . LYS A 1 378 ? 2.324 -20.810 2.414 1.00 97.25 378 LYS A C 1
ATOM 2971 O O . LYS A 1 378 ? 1.285 -21.427 2.208 1.00 97.25 378 LYS A O 1
ATOM 2976 N N . TYR A 1 379 ? 2.548 -19.594 1.924 1.00 97.62 379 TYR A N 1
ATOM 2977 C CA . TYR A 1 379 ? 1.550 -18.842 1.167 1.00 97.62 379 TYR A CA 1
ATOM 2978 C C . TYR A 1 379 ? 1.624 -19.066 -0.343 1.00 97.62 379 TYR A C 1
ATOM 2980 O O . TYR A 1 379 ? 0.865 -18.439 -1.080 1.00 97.62 379 TYR A O 1
ATOM 2988 N N . ASN A 1 380 ? 2.523 -19.932 -0.825 1.00 97.38 380 ASN A N 1
ATOM 2989 C CA . ASN A 1 380 ? 2.751 -20.152 -2.252 1.00 97.38 380 ASN A CA 1
ATOM 2990 C C . ASN A 1 380 ? 3.030 -18.828 -3.004 1.00 97.38 380 ASN A C 1
ATOM 2992 O O . ASN A 1 380 ? 2.496 -18.578 -4.088 1.00 97.38 380 ASN A O 1
ATOM 2996 N N . ALA A 1 381 ? 3.841 -17.960 -2.392 1.00 98.19 381 ALA A N 1
ATOM 2997 C CA . ALA A 1 381 ? 4.178 -16.643 -2.909 1.00 98.19 381 ALA A CA 1
ATOM 2998 C C . ALA A 1 381 ? 4.969 -16.746 -4.220 1.00 98.19 381 ALA A C 1
ATOM 3000 O O . ALA A 1 381 ? 5.925 -17.517 -4.333 1.00 98.19 381 ALA A O 1
ATOM 3001 N N . THR A 1 382 ? 4.580 -15.933 -5.200 1.00 98.12 382 THR A N 1
ATOM 3002 C CA . THR A 1 382 ? 5.243 -15.817 -6.508 1.00 98.12 382 THR A CA 1
ATOM 3003 C C . THR A 1 382 ? 6.026 -14.517 -6.643 1.00 98.12 382 THR A C 1
ATOM 3005 O O . THR A 1 382 ? 6.899 -14.405 -7.492 1.00 98.12 382 THR A O 1
ATOM 3008 N N . ALA A 1 383 ? 5.756 -13.530 -5.797 1.00 97.31 383 ALA A N 1
ATOM 3009 C CA . ALA A 1 383 ? 6.550 -12.318 -5.673 1.00 97.31 383 ALA A CA 1
ATOM 3010 C C . ALA A 1 383 ? 6.672 -11.957 -4.191 1.00 97.31 383 ALA A C 1
ATOM 3012 O O . ALA A 1 383 ? 5.847 -12.366 -3.373 1.00 97.31 383 ALA A O 1
ATOM 3013 N N . ALA A 1 384 ? 7.680 -11.172 -3.832 1.00 95.56 384 ALA A N 1
ATOM 3014 C CA . ALA A 1 384 ? 7.852 -10.710 -2.464 1.00 95.56 384 ALA A CA 1
ATOM 3015 C C . ALA A 1 384 ? 8.339 -9.262 -2.443 1.00 95.56 384 ALA A C 1
ATOM 3017 O O . ALA A 1 384 ? 9.155 -8.857 -3.271 1.00 95.56 384 ALA A O 1
ATOM 3018 N N . HIS A 1 385 ? 7.816 -8.474 -1.507 1.00 93.38 385 HIS A N 1
ATOM 3019 C CA . HIS A 1 385 ? 8.296 -7.119 -1.295 1.00 93.38 385 HIS A CA 1
ATOM 3020 C C . HIS A 1 385 ? 9.650 -7.153 -0.592 1.00 93.38 385 HIS A C 1
ATOM 3022 O O . HIS A 1 385 ? 9.813 -7.808 0.436 1.00 93.38 385 HIS A O 1
ATOM 3028 N N . TYR A 1 386 ? 10.586 -6.373 -1.117 1.00 87.81 386 TYR A N 1
ATOM 3029 C CA . TYR A 1 386 ? 11.945 -6.265 -0.616 1.00 87.81 386 TYR A CA 1
ATOM 3030 C C . TYR A 1 386 ? 12.365 -4.797 -0.453 1.00 87.81 386 TYR A C 1
ATOM 3032 O O . TYR A 1 386 ? 12.017 -3.950 -1.277 1.00 87.81 386 TYR A O 1
ATOM 3040 N N . ILE A 1 387 ? 13.151 -4.519 0.592 1.00 87.56 387 ILE A N 1
ATOM 3041 C CA . ILE A 1 387 ? 13.963 -3.304 0.733 1.00 87.56 387 ILE A CA 1
ATOM 3042 C C . ILE A 1 387 ? 15.410 -3.678 1.071 1.00 87.56 387 ILE A C 1
ATOM 3044 O O . ILE A 1 387 ? 15.624 -4.645 1.798 1.00 87.56 387 ILE A O 1
ATOM 3048 N N . GLY A 1 388 ? 16.376 -2.882 0.590 1.00 84.19 388 GLY A N 1
ATOM 3049 C CA . GLY A 1 388 ? 17.835 -3.033 0.757 1.00 84.19 388 GLY A CA 1
ATOM 3050 C C . GLY A 1 388 ? 18.290 -3.942 1.904 1.00 84.19 388 GLY A C 1
ATOM 3051 O O . GLY A 1 388 ? 18.781 -5.054 1.698 1.00 84.19 388 GLY A O 1
ATOM 3052 N N . GLU A 1 389 ? 18.051 -3.456 3.118 1.00 89.88 389 GLU A N 1
ATOM 3053 C CA . GLU A 1 389 ? 18.513 -4.038 4.378 1.00 89.88 389 GLU A CA 1
ATOM 3054 C C . GLU A 1 389 ? 17.924 -5.425 4.693 1.00 89.88 389 GLU A C 1
ATOM 3056 O O . GLU A 1 389 ? 18.578 -6.252 5.327 1.00 89.88 389 GLU A O 1
ATOM 3061 N N . MET A 1 390 ? 16.722 -5.745 4.202 1.00 91.81 390 MET A N 1
ATOM 3062 C CA . MET A 1 390 ? 16.118 -7.062 4.428 1.00 91.81 390 MET A CA 1
ATOM 3063 C C . MET A 1 390 ? 16.932 -8.191 3.804 1.00 91.81 390 MET A C 1
ATOM 3065 O O . MET A 1 390 ? 17.083 -9.230 4.439 1.00 91.81 390 MET A O 1
ATOM 3069 N N . CYS A 1 391 ? 17.475 -8.000 2.596 1.00 90.00 391 CYS A N 1
ATOM 3070 C CA . CYS A 1 391 ? 18.315 -9.023 1.963 1.00 90.00 391 CYS A CA 1
ATOM 3071 C C . CYS A 1 391 ? 19.557 -9.288 2.799 1.00 90.00 391 CYS A C 1
ATOM 3073 O O . CYS A 1 391 ? 19.943 -10.441 2.943 1.00 90.00 391 CYS A O 1
ATOM 3075 N N . ARG A 1 392 ? 20.140 -8.251 3.409 1.00 93.44 392 ARG A N 1
ATOM 3076 C CA . ARG A 1 392 ? 21.277 -8.423 4.313 1.00 93.44 392 ARG A CA 1
ATOM 3077 C C . ARG A 1 392 ? 20.902 -9.295 5.510 1.00 93.44 392 ARG A C 1
ATOM 3079 O O . ARG A 1 392 ? 21.655 -10.200 5.850 1.00 93.44 392 ARG A O 1
ATOM 3086 N N . TYR A 1 393 ? 19.735 -9.068 6.119 1.00 94.44 393 TYR A N 1
ATOM 3087 C CA . TYR A 1 393 ? 19.261 -9.911 7.218 1.00 94.44 393 TYR A CA 1
ATOM 3088 C C . TYR A 1 393 ? 18.958 -11.345 6.781 1.00 94.44 393 TYR A C 1
ATOM 3090 O O . TYR A 1 393 ? 19.294 -12.268 7.513 1.00 94.44 393 TYR A O 1
ATOM 3098 N N . ILE A 1 394 ? 18.343 -11.541 5.611 1.00 94.00 394 ILE A N 1
ATOM 3099 C CA . ILE A 1 394 ? 18.027 -12.873 5.071 1.00 94.00 394 ILE A CA 1
ATOM 3100 C C . ILE A 1 394 ? 19.319 -13.641 4.767 1.00 94.00 394 ILE A C 1
ATOM 3102 O O . ILE A 1 394 ? 19.471 -14.770 5.221 1.00 94.00 394 ILE A O 1
ATOM 3106 N N . LEU A 1 395 ? 20.288 -13.013 4.095 1.00 93.12 395 LEU A N 1
ATOM 3107 C CA . LEU A 1 395 ? 21.595 -13.611 3.787 1.00 93.12 395 LEU A CA 1
ATOM 3108 C C . LEU A 1 395 ? 22.441 -13.902 5.034 1.00 93.12 395 LEU A C 1
ATOM 3110 O O . LEU A 1 395 ? 23.331 -14.742 4.982 1.00 93.12 395 LEU A O 1
ATOM 3114 N N . ALA A 1 396 ? 22.174 -13.219 6.150 1.00 95.06 396 ALA A N 1
ATOM 3115 C CA . ALA A 1 396 ? 22.825 -13.488 7.429 1.00 95.06 396 ALA A CA 1
ATOM 3116 C C . ALA A 1 396 ? 22.219 -14.689 8.181 1.00 95.06 396 ALA A C 1
ATOM 3118 O O . ALA A 1 396 ? 22.734 -15.070 9.233 1.00 95.06 396 ALA A O 1
ATOM 3119 N N . THR A 1 397 ? 21.122 -15.277 7.691 1.00 95.81 397 THR A N 1
ATOM 3120 C CA . THR A 1 397 ? 20.564 -16.501 8.280 1.00 95.81 397 THR A CA 1
ATOM 3121 C C . THR A 1 397 ? 21.339 -17.741 7.818 1.00 95.81 397 THR A C 1
ATOM 3123 O O . THR A 1 397 ? 21.879 -17.736 6.712 1.00 95.81 397 THR A O 1
ATOM 3126 N N . PRO A 1 398 ? 21.435 -18.805 8.642 1.00 95.69 398 PRO A N 1
ATOM 3127 C CA . PRO A 1 398 ? 22.095 -20.039 8.228 1.00 95.69 398 PRO A CA 1
ATOM 3128 C C . PRO A 1 398 ? 21.448 -20.626 6.962 1.00 95.69 398 PRO A C 1
ATOM 3130 O O . PRO A 1 398 ? 20.215 -20.692 6.920 1.00 95.69 398 PRO A O 1
ATOM 3133 N N . PRO A 1 399 ? 22.241 -21.098 5.980 1.00 94.88 399 PRO A N 1
ATOM 3134 C CA . PRO A 1 399 ? 21.709 -21.709 4.767 1.00 94.88 399 PRO A CA 1
ATOM 3135 C C . PRO A 1 399 ? 20.739 -22.853 5.067 1.00 94.88 399 PRO A C 1
ATOM 3137 O O . PRO A 1 399 ? 20.974 -23.672 5.961 1.00 94.88 399 PRO A O 1
ATOM 3140 N N . SER A 1 400 ? 19.661 -22.938 4.292 1.00 93.44 400 SER A N 1
ATOM 3141 C CA . SER A 1 400 ? 18.627 -23.958 4.440 1.00 93.44 400 SER A CA 1
ATOM 3142 C C . SER A 1 400 ? 18.197 -24.510 3.079 1.00 93.44 400 SER A C 1
ATOM 3144 O O . SER A 1 400 ? 18.107 -23.755 2.114 1.00 93.44 400 SER A O 1
ATOM 3146 N N . PRO A 1 401 ? 17.814 -25.799 2.972 1.00 91.12 401 PRO A N 1
ATOM 3147 C CA . PRO A 1 401 ? 17.210 -26.324 1.743 1.00 91.12 401 PRO A CA 1
ATOM 3148 C C . PRO A 1 401 ? 15.963 -25.548 1.283 1.00 91.12 401 PRO A C 1
ATOM 3150 O O . PRO A 1 401 ? 15.609 -25.588 0.110 1.00 91.12 401 PRO A O 1
ATOM 3153 N N . ILE A 1 402 ? 15.298 -24.843 2.202 1.00 92.25 402 ILE A N 1
ATOM 3154 C CA . ILE A 1 402 ? 14.102 -24.029 1.951 1.00 92.25 402 ILE A CA 1
ATOM 3155 C C . ILE A 1 402 ? 14.402 -22.789 1.090 1.00 92.25 402 ILE A C 1
ATOM 3157 O O . ILE A 1 402 ? 13.497 -22.291 0.419 1.00 92.25 402 ILE A O 1
ATOM 3161 N N . ASP A 1 403 ? 15.656 -22.331 1.048 1.00 91.38 403 ASP A N 1
ATOM 3162 C CA . ASP A 1 403 ? 16.068 -21.108 0.345 1.00 91.38 403 ASP A CA 1
ATOM 3163 C C . ASP A 1 403 ? 15.835 -21.176 -1.174 1.00 91.38 403 ASP A C 1
ATOM 3165 O O . ASP A 1 403 ? 15.821 -20.147 -1.838 1.00 91.38 403 ASP A O 1
ATOM 3169 N N . THR A 1 404 ? 15.618 -22.371 -1.733 1.00 92.25 404 THR A N 1
ATOM 3170 C CA . THR A 1 404 ? 15.360 -22.587 -3.168 1.00 92.25 404 THR A CA 1
ATOM 3171 C C . THR A 1 404 ? 14.026 -23.278 -3.466 1.00 92.25 404 THR A C 1
ATOM 3173 O O . THR A 1 404 ? 13.671 -23.455 -4.628 1.00 92.25 404 THR A O 1
ATOM 3176 N N . GLN A 1 405 ? 13.253 -23.659 -2.443 1.00 95.75 405 GLN A N 1
ATOM 3177 C CA . GLN A 1 405 ? 11.993 -24.408 -2.603 1.00 95.75 405 GLN A CA 1
ATOM 3178 C C . GLN A 1 405 ? 10.759 -23.509 -2.802 1.00 95.75 405 GLN A C 1
ATOM 3180 O O . GLN A 1 405 ? 9.645 -23.998 -3.003 1.00 95.75 405 GLN A O 1
ATOM 3185 N N . HIS A 1 406 ? 10.929 -22.190 -2.734 1.00 95.06 406 HIS A N 1
ATOM 3186 C CA . HIS A 1 406 ? 9.860 -21.217 -2.940 1.00 95.06 406 HIS A CA 1
ATOM 3187 C C . HIS A 1 406 ? 9.565 -20.967 -4.430 1.00 95.06 406 HIS A C 1
ATOM 3189 O O . HIS A 1 406 ? 10.377 -21.253 -5.303 1.00 95.06 406 HIS A O 1
ATOM 3195 N N . LYS A 1 407 ? 8.423 -20.333 -4.734 1.00 96.12 407 LYS A N 1
ATOM 3196 C CA . LYS A 1 407 ? 8.032 -19.959 -6.113 1.00 96.12 407 LYS A CA 1
ATOM 3197 C C . LYS A 1 407 ? 8.269 -18.486 -6.465 1.00 96.12 407 LYS A C 1
ATOM 3199 O O . LYS A 1 407 ? 7.847 -18.041 -7.532 1.00 96.12 407 LYS A O 1
ATOM 3204 N N . VAL A 1 408 ? 8.911 -17.730 -5.572 1.00 95.81 408 VAL A N 1
ATOM 3205 C CA . VAL A 1 408 ? 9.295 -16.333 -5.821 1.00 95.81 408 VAL A CA 1
ATOM 3206 C C . VAL A 1 408 ? 10.274 -16.269 -6.997 1.00 95.81 408 VAL A C 1
ATOM 3208 O O . VAL A 1 408 ? 11.209 -17.065 -7.054 1.00 95.81 408 VAL A O 1
ATOM 3211 N N . ARG A 1 409 ? 10.016 -15.344 -7.924 1.00 93.19 409 ARG A N 1
ATOM 3212 C CA . ARG A 1 409 ? 10.736 -15.146 -9.194 1.00 93.19 409 ARG A CA 1
ATOM 3213 C C . ARG A 1 409 ? 11.484 -13.824 -9.251 1.00 93.19 409 ARG A C 1
ATOM 3215 O O . ARG A 1 409 ? 10.996 -12.853 -8.628 1.00 93.19 409 ARG A O 1
#

Mean predicted aligned error: 9.72 Å

pLDDT: mean 87.97, std 18.33, range [23.66, 98.81]

Radius of gyration: 30.0 Å; Cα contacts (8 Å, |Δi|>4): 626; chains: 1; bounding box: 74×55×96 Å

Nearest PDB structures (foldseek):
  4wv3-assembly2_B  TM=8.803E-01  e=2.946E-16  Stigmatella aurantiaca
  8r2q-assembly1_A  TM=8.588E-01  e=3.896E-16  Mycobacterium tuberculosis H37Rv
  8weu-assembly1_A-2  TM=9.197E-01  e=5.390E-15  Amycolatopsis thermoflava N1165
  7thq-assembly1_B  TM=8.480E-01  e=1.823E-13  Pseudomonas protegens Pf-5
  6o6e-assembly1_B  TM=8.354E-01  e=2.852E-13  Pseudomonas protegens Pf-5

Sequence (409 aa):
MTSYNVNVDNNMNKTEANNKDKSSQDVERGKNVDDDSSTPWGKIIAMVIALAVLVAACAVTWIYDSWQTSLQVLAIMVAVYIVIFFYRWIYVAILTAPRDFKALYFYIKILWLTRNLTKKNWSMPDIFHQHVKKHPNKACFLYEDETWSFQKVEDFSLRVSAVLKKQGVKKDDVVAVMMNNCPELPSTWLGIARVGGVSPLINTNQTGNTLLHSINIAHCNCIIYGSEFESAFQEISKELDPSIKLFKYTRRPLNTSLDTVKVVDSPNDFTSLLETTPPAPWALSEGGGFNSRMLYIYTSGTTGLPKAAVISSSRMVFMASGVHYLGGLRKSDVIYCPMPLYHSAGGCITIGQAFIFGCTIALRAKFSASSYFKDCIKYNATAAHYIGEMCRYILATPPSPIDTQHKVR

=== Feature glossary ===
The features interleaved in this record are:

— What the protein is —

Sequence gives the chain of amino acids in standard one-letter code (A=alanine, C=cysteine, …, Y=tyrosine), read N→C. It is the only feature that is directly encoded by the gene; all structural features are derived from the folded form of this sequence.

Database cross-references. InterPro integrates a dozen domain/family signature databases into unified entries with residue-range hits. GO terms attach function/process/location labels with evidence codes. CATH codes position the fold in a four-level structural taxonomy. Organism is the NCBI-taxonomy species name.

— Where its atoms are —

Atomic coordinates in PDBx/mmCIF format — the same representation the Protein Data Bank distributes. Each line of the _atom_site loop places one backbone atom in Cartesian space (units: ångströms, origin: arbitrary).

The six renders are orthographic views along the three Cartesian axes in both directions. Representation (cartoon, sticks, or surface) and color scheme (sequence-rainbow or by-chain) vary across proteins so the training set covers all the common visualization conventions.

— Local backbone conformation —

Eight-state secondary structure (DSSP): H is the canonical α-helix, G the tighter 3₁₀-helix, I the wider π-helix; E/B are β-structure, T and S are turns and bends, and '-' is everything else. DSSP derives these from the pattern of main-chain N–H···O=C hydrogen bonds, not from the sequence.

P-SEA three-state annotation labels each residue as helix, strand, or coil based purely on the geometry of the Cα trace. It serves as a fallback when the full backbone (and thus DSSP) is unavailable.

The φ/ψ torsion pair specifies the backbone conformation at each residue. φ rotates about the N–Cα bond, ψ about the Cα–C bond. Steric clashes forbid most of the (φ, ψ) plane — the allowed regions (α-helix basin, β-sheet basin, left-handed helix) are the Ramachandran-allowed regions.

— Global shape and packing —

The geometric summary reports three shape descriptors. Rg (radius of gyration) measures how spread out the Cα atoms are about their centre of mass; compact globular proteins have small Rg, elongated or unfolded ones large. Cα contacts (<8 Å, |i−j|>4) count long-range residue pairs in spatial proximity — high for tightly packed folds, near zero for rods or random coil. The bounding-box extents give the protein's footprint along x, y, z in Å.

Solvent-accessible surface area (SASA) is the area in Å² traced out by the centre of a 1.4 Å probe sphere (a water molecule) rolled over the protein's van der Waals surface (Shrake–Rupley / Lee–Richards construction). Buried residues have near-zero SASA; fully exposed residues can exceed 200 Å². The total SASA scales roughly with the number of surface residues.

The contact map is a binary N×N matrix image: pixel (i, j) is dark where Cα_i and Cα_j are within 8 Å and |i−j|>4. Because the |i−j|>4 filter removes local helical contacts, off-diagonal stripes parallel to the main diagonal indicate parallel β-sheets; stripes perpendicular to it indicate antiparallel β-sheets. The Ramachandran plot scatters every residue's (φ, ψ) pair against the sterically allowed regions. The PAE heatmap renders the predicted-aligned-error matrix.

— Structural neighborhood —

3Di is Foldseek's structural alphabet. Each residue is assigned one of twenty discrete states based on how its Cα sits relative to its spatial (not sequential) neighbors. Aligning 3Di strings finds structural homologs roughly as well as full 3D superposition, but orders of magnitude faster.

Nearest PDB neighbors are the top structural matches found by Foldseek when searching this structure against the entire Protein Data Bank. Each hit reports a TM-score (0 to 1; >0.5 almost always implies the same fold) and an E-value. These are *structural* homologs — they may share no detectable sequence similarity.

— Confidence and disorder —

For AlphaFold models, the B-factor field carries pLDDT — the model's own estimate of local accuracy on a 0–100 scale. Regions with pLDDT<50 should be treated as essentially unmodeled; they often correspond to intrinsically disordered segments.

Crystallographic B-factors measure how much each atom's electron density is smeared out, in Å². They rise in mobile loops and surface residues and fall in the buried interior. In AlphaFold models this column is repurposed to hold pLDDT instead.

Predicted aligned error is AlphaFold's pairwise confidence. Unlike pLDDT (per-residue), PAE is per-residue-pair and captures whether two parts of the structure are correctly placed relative to each other. Units are ångströms of expected positional error.